Protein AF-A0A962Q3V2-F1 (afdb_monomer)

Mean predicted aligned error: 6.76 Å

Secondary structure (DSSP, 8-state):
-EEEEE---TTSSHHHHHHHHHHTHHHHHTTTEE---TT-BTTTBTHHHHHT--HHHHHHHHHHHHHHHHTT-SEEEEE-GGGGSTTS-HHHHHHHHHHTTT--EEEEEEE--HHHHHHHHHHHHHHTT--SS-HHHHHS--SHHHHHHHHHHHT-GGG-HHHHHHHHHHHSTT-EEEEEE--TTTSGGG-HHHHHHHHTT----TT--PPPP---PPP-HHHHHHHHHHTTSHHHHS-HHHHHHHHHHHHHHH----S--S-HHHHHHHHHHHHHHHHHHIIIIIS-SS-SSPPPTT-S-SS-HHHHHHHHHHHHHHHHHHHTSPEESSEEEGGGHHHHSEEEESEEEEETTEEEE-SSEEEEEEEEPGGGS-TTEEEEEEEEEEEE-TT---EEEEETTEEEEEE--STT---EEEEGGGSBTTTEEEEEEEES--B-HHHHHS-S----B-EEEEEEEEEEEETT-

Radius of gyration: 27.91 Å; Cα contacts (8 Å, |Δi|>4): 861; chains: 1; bounding box: 60×54×90 Å

Nearest PDB structures (foldseek):
  3bd9-assembly1_A  TM=5.681E-01  e=3.348E-04  Homo sapiens
  7sce-assembly1_A  TM=5.833E-01  e=9.415E-04  Escherichia coli K-12
  3u37-assembly2_H  TM=4.985E-01  e=5.990E-03  Butyrivibrio proteoclasticus B316
  7l2z-assembly1_A  TM=3.529E-01  e=2.855E-01  Escherichia coli K-12

Solvent-accessible surface area (backbone atoms only — not comparable to full-atom values): 25038 Å² total; per-residue (Å²): 97,37,36,37,36,36,26,20,31,77,94,46,55,45,46,58,42,21,30,28,51,56,73,28,38,69,61,34,38,79,67,31,32,36,58,66,68,73,35,48,40,81,53,46,18,29,42,60,32,62,77,56,66,44,74,65,51,35,52,51,50,30,47,50,54,48,52,39,50,77,71,65,28,50,32,36,50,47,38,28,38,63,60,49,36,70,88,49,33,66,70,56,47,35,51,48,40,57,36,57,52,88,55,50,40,38,36,37,35,35,44,56,53,63,54,56,45,47,45,55,53,45,35,52,22,49,73,65,75,64,55,93,65,53,73,63,35,55,65,62,46,84,47,75,68,35,43,52,52,25,51,51,60,67,62,36,71,76,69,39,57,36,62,49,52,51,50,49,46,72,45,37,72,86,48,46,65,50,77,41,54,58,42,56,92,70,27,49,91,50,30,68,53,59,34,49,32,49,77,70,77,46,79,87,56,93,80,58,58,79,60,72,85,73,83,78,67,78,60,31,43,37,51,38,51,33,49,63,55,46,50,72,40,76,95,38,57,85,44,57,66,60,49,49,46,45,44,50,39,53,36,68,75,76,50,82,62,53,72,34,78,40,45,59,71,55,38,53,50,36,50,62,69,45,44,68,46,38,34,52,30,17,47,74,60,65,76,32,91,48,65,77,59,82,82,66,96,71,67,30,38,93,66,59,68,66,59,44,50,52,52,23,59,60,48,48,57,55,40,58,57,51,64,68,40,30,69,43,92,44,70,32,48,25,50,50,32,77,79,42,32,29,67,77,40,26,62,41,71,79,37,76,60,16,34,29,31,35,46,43,51,31,34,41,32,30,20,47,56,65,86,74,64,41,94,53,43,40,30,33,38,44,43,61,24,36,48,62,32,88,88,38,70,51,30,34,36,29,47,61,84,48,76,67,48,75,36,34,43,34,85,94,51,66,88,47,70,47,46,56,85,56,45,42,84,69,46,29,50,41,40,40,39,40,39,85,57,44,45,19,50,26,78,77,72,69,49,89,48,75,59,26,26,24,43,31,46,30,34,42,34,52,46,83,35,50,72,85,114

pLDDT: mean 91.99, std 7.62, range [45.22, 98.75]

Sequence (469 aa):
MQIVLHIGTDKTGSTSIQNTVFLNRDWLAARSVYVPVTGLGEGNGHSRLFMNFTDEAQRELAREVRLASDRGYQQVLLSWEGLASFRFGRRRIRALRAALGGFPIHVVVYLREQAEIIQSGHLQQVKRNRNTVRIRALEQPRTPLERAKAYIALNNPNRNYYRLLRRWQRCAPGSTFAVRIFDRRLLVGGDVVTDFLGALNVRRDAGFIPARPNYNESLDVEGALLIESLQQRPEYRADMVTLVDLTQSVINLEGQSTKHFLSESAVVSIRRHFRRSNLRLARHFMGCDTSPFKEPDNCWRSESLAAIEARAAQLSRKVDALRQIPTLVAEAAGGDIAAMVDLRQGWCGARPWGVWSSGDESRIRFRIYRHSLLQEIGSLRLLVEGRYYGGNRQTQVQINGVDFGDQALTPGGCELEIPVAALHANEVVEIVLRHHQPISPSVLEGGRDIRALAFGLERVGYVLLRKYQ

Structure (mmCIF, N/CA/C/O backbone):
data_AF-A0A962Q3V2-F1
#
_entry.id   AF-A0A962Q3V2-F1
#
loop_
_atom_site.group_PDB
_atom_site.id
_atom_site.type_symbol
_atom_site.label_atom_id
_atom_site.label_alt_id
_atom_site.label_comp_id
_atom_site.label_asym_id
_atom_site.label_entity_id
_atom_site.label_seq_id
_atom_site.pdbx_PDB_ins_code
_atom_site.Cartn_x
_atom_site.Cartn_y
_atom_site.Cartn_z
_atom_site.occupancy
_atom_site.B_iso_or_equiv
_atom_site.auth_seq_id
_atom_site.auth_comp_id
_atom_site.auth_asym_id
_atom_site.auth_atom_id
_atom_site.pdbx_PDB_model_num
ATOM 1 N N . MET A 1 1 ? -28.993 -10.058 15.448 1.00 96.38 1 MET A N 1
ATOM 2 C CA . MET A 1 1 ? -27.880 -9.643 14.568 1.00 96.38 1 MET A CA 1
ATOM 3 C C . MET A 1 1 ? -27.122 -8.459 15.171 1.00 96.38 1 MET A C 1
ATOM 5 O O . MET A 1 1 ? -27.758 -7.564 15.721 1.00 96.38 1 MET A O 1
ATOM 9 N N . GLN A 1 2 ? -25.790 -8.447 15.078 1.00 97.94 2 GLN A N 1
ATOM 10 C CA . GLN A 1 2 ? -24.894 -7.374 15.538 1.00 97.94 2 GLN A CA 1
ATOM 11 C C . GLN A 1 2 ? -24.162 -6.718 14.355 1.00 97.94 2 GLN A C 1
ATOM 13 O O . GLN A 1 2 ? -23.818 -7.395 13.392 1.00 97.94 2 GLN A O 1
ATOM 18 N N . ILE A 1 3 ? -23.880 -5.414 14.426 1.00 98.62 3 ILE A N 1
ATOM 19 C CA . ILE A 1 3 ? -23.005 -4.736 13.458 1.00 98.62 3 ILE A CA 1
ATOM 20 C C . ILE A 1 3 ? -21.593 -4.641 14.030 1.00 98.62 3 ILE A C 1
ATOM 22 O O . ILE A 1 3 ? -21.381 -3.976 15.043 1.00 98.62 3 ILE A O 1
ATOM 26 N N . VAL A 1 4 ? -20.621 -5.247 13.359 1.00 98.75 4 VAL A N 1
ATOM 27 C CA . VAL A 1 4 ? -19.202 -5.128 13.681 1.00 98.75 4 VAL A CA 1
ATOM 28 C C . VAL A 1 4 ? -18.569 -4.042 12.815 1.00 98.75 4 VAL A C 1
ATOM 30 O O . VAL A 1 4 ? -18.600 -4.101 11.587 1.00 98.75 4 VAL A O 1
ATOM 33 N N . LEU A 1 5 ? -17.974 -3.039 13.459 1.00 98.56 5 LEU A N 1
ATOM 34 C CA . LEU A 1 5 ? -17.243 -1.958 12.804 1.00 98.56 5 LEU A CA 1
ATOM 35 C C . LEU A 1 5 ? -15.750 -2.098 13.087 1.00 98.56 5 LEU A C 1
ATOM 37 O O . LEU A 1 5 ? -15.291 -1.748 14.173 1.00 98.56 5 LEU A O 1
ATOM 41 N N . HIS A 1 6 ? -14.978 -2.546 12.101 1.00 98.31 6 HIS A N 1
ATOM 42 C CA . HIS A 1 6 ? -13.525 -2.439 12.141 1.00 98.31 6 HIS A CA 1
ATOM 43 C C . HIS A 1 6 ? -13.093 -1.041 11.678 1.00 98.31 6 HIS A C 1
ATOM 45 O O . HIS A 1 6 ? -13.154 -0.712 10.489 1.00 98.31 6 HIS A O 1
ATOM 51 N N . ILE A 1 7 ? -12.660 -0.204 12.625 1.00 97.12 7 ILE A N 1
ATOM 52 C CA . ILE A 1 7 ? -12.408 1.223 12.365 1.00 97.12 7 ILE A CA 1
ATOM 53 C C . ILE A 1 7 ? -10.930 1.583 12.149 1.00 97.12 7 ILE A C 1
ATOM 55 O O . ILE A 1 7 ? -10.616 2.766 12.022 1.00 97.12 7 ILE A O 1
ATOM 59 N N . GLY A 1 8 ? -10.022 0.602 12.097 1.00 88.38 8 GLY A N 1
ATOM 60 C CA . GLY A 1 8 ? -8.574 0.800 11.949 1.00 88.38 8 GLY A CA 1
ATOM 61 C C . GLY A 1 8 ? -7.802 0.604 13.258 1.00 88.38 8 GLY A C 1
ATOM 62 O O . GLY A 1 8 ? -8.176 -0.260 14.044 1.00 88.38 8 GLY A O 1
ATOM 63 N N . THR A 1 9 ? -6.749 1.376 13.557 1.00 93.00 9 THR A N 1
ATOM 64 C CA . THR A 1 9 ? -6.277 2.604 12.870 1.00 93.00 9 THR A CA 1
ATOM 65 C C . THR A 1 9 ? -5.428 2.342 11.613 1.00 93.00 9 THR A C 1
ATOM 67 O O . THR A 1 9 ? -5.330 1.220 11.128 1.00 93.00 9 THR A O 1
ATOM 70 N N . ASP A 1 10 ? -4.825 3.383 11.032 1.00 90.44 10 ASP A N 1
ATOM 71 C CA . ASP A 1 10 ? -3.768 3.199 10.038 1.00 90.44 10 ASP A CA 1
ATOM 72 C C . ASP A 1 10 ? -2.546 2.518 10.673 1.00 90.44 10 ASP A C 1
ATOM 74 O O . ASP A 1 10 ? -2.308 2.638 11.874 1.00 90.44 10 ASP A O 1
ATOM 78 N N . LYS A 1 11 ? -1.757 1.803 9.860 1.00 91.31 11 LYS A N 1
ATOM 79 C CA . LYS A 1 11 ? -0.492 1.156 10.279 1.00 91.31 11 LYS A CA 1
ATOM 80 C C . LYS A 1 11 ? -0.621 0.082 11.365 1.00 91.31 11 LYS A C 1
ATOM 82 O O . LYS A 1 11 ? 0.363 -0.232 12.038 1.00 91.31 11 LYS A O 1
ATOM 87 N N . THR A 1 12 ? -1.799 -0.528 11.461 1.00 93.31 12 THR A N 1
ATOM 88 C CA . THR A 1 12 ? -2.107 -1.647 12.364 1.00 93.31 12 THR A CA 1
ATOM 89 C C . THR A 1 12 ? -2.575 -2.899 11.616 1.00 93.31 12 THR A C 1
ATOM 91 O O . THR A 1 12 ? -3.374 -3.678 12.120 1.00 93.31 12 THR A O 1
ATOM 94 N N . GLY A 1 13 ? -2.101 -3.100 10.381 1.00 90.06 13 GLY A N 1
ATOM 95 C CA . GLY A 1 13 ? -2.452 -4.284 9.585 1.00 90.06 13 GLY A CA 1
ATOM 96 C C . GLY A 1 13 ? -3.843 -4.247 8.940 1.00 90.06 13 GLY A C 1
ATOM 97 O O . GLY A 1 13 ? -4.288 -5.255 8.398 1.00 90.06 13 GLY A O 1
ATOM 98 N N . SER A 1 14 ? -4.507 -3.086 8.931 1.00 91.94 14 SER A N 1
ATOM 99 C CA . SER A 1 14 ? -5.833 -2.881 8.330 1.00 91.94 14 SER A CA 1
ATOM 100 C C . SER A 1 14 ? -5.945 -3.366 6.880 1.00 91.94 14 SER A C 1
ATOM 102 O O . SER A 1 14 ? -6.943 -3.994 6.541 1.00 91.94 14 SER A O 1
ATOM 104 N N . THR A 1 15 ? -4.928 -3.152 6.037 1.00 90.75 15 THR A N 1
ATOM 105 C CA . THR A 1 15 ? -4.909 -3.663 4.652 1.00 90.75 15 THR A CA 1
ATOM 106 C C . THR A 1 15 ? -4.924 -5.194 4.606 1.00 90.75 15 THR A C 1
ATOM 108 O O . THR A 1 15 ? -5.623 -5.768 3.778 1.00 90.75 15 THR A O 1
ATOM 111 N N . SER A 1 16 ? -4.209 -5.873 5.511 1.00 91.00 16 SER A N 1
ATOM 112 C CA . SER A 1 16 ? -4.205 -7.342 5.589 1.00 91.00 16 SER A CA 1
ATOM 113 C C . SER A 1 16 ? -5.569 -7.883 6.020 1.00 91.00 16 SER A C 1
ATOM 115 O O . SER A 1 16 ? -6.075 -8.829 5.416 1.00 91.00 16 SER A O 1
ATOM 117 N N . ILE A 1 17 ? -6.204 -7.240 7.007 1.00 93.94 17 ILE A N 1
ATOM 118 C CA . ILE A 1 17 ? -7.581 -7.556 7.413 1.00 93.94 17 ILE A CA 1
ATOM 119 C C . ILE A 1 17 ? -8.541 -7.354 6.233 1.00 93.94 17 ILE A C 1
ATOM 121 O O . ILE A 1 17 ? -9.311 -8.249 5.905 1.00 93.94 17 ILE A O 1
ATOM 125 N N . GLN A 1 18 ? -8.492 -6.194 5.577 1.00 93.81 18 GLN A N 1
ATOM 126 C CA . GLN A 1 18 ? -9.420 -5.832 4.500 1.00 93.81 18 GLN A CA 1
ATOM 127 C C . GLN A 1 18 ? -9.271 -6.735 3.269 1.00 93.81 18 GLN A C 1
ATOM 129 O O . GLN A 1 18 ? -10.286 -7.164 2.728 1.00 93.81 18 GLN A O 1
ATOM 134 N N . ASN A 1 19 ? -8.042 -7.092 2.878 1.00 91.56 19 ASN A N 1
ATOM 135 C CA . ASN A 1 19 ? -7.795 -8.097 1.836 1.00 91.56 19 ASN A CA 1
ATOM 136 C C . ASN A 1 19 ? -8.373 -9.456 2.212 1.00 91.56 19 ASN A C 1
ATOM 138 O O . ASN A 1 19 ? -9.054 -10.077 1.404 1.00 91.56 19 ASN A O 1
ATOM 142 N N . THR A 1 20 ? -8.135 -9.903 3.448 1.00 92.94 20 THR A N 1
ATOM 143 C CA . THR A 1 20 ? -8.674 -11.183 3.919 1.00 92.94 20 THR A CA 1
ATOM 144 C C . THR A 1 20 ? -10.195 -11.193 3.837 1.00 92.94 20 THR A C 1
ATOM 146 O O . THR A 1 20 ? -10.768 -12.141 3.311 1.00 92.94 20 THR A O 1
ATOM 149 N N . VAL A 1 21 ? -10.848 -10.133 4.320 1.00 95.25 21 VAL A N 1
ATOM 150 C CA . VAL A 1 21 ? -12.310 -9.995 4.291 1.00 95.25 21 VAL A CA 1
ATOM 151 C C . VAL A 1 21 ? -12.842 -10.003 2.857 1.00 95.25 21 VAL A C 1
ATOM 153 O O . VAL A 1 21 ? -13.848 -10.653 2.596 1.00 95.25 21 VAL A O 1
ATOM 156 N N . PHE A 1 22 ? -12.163 -9.325 1.927 1.00 94.50 22 PHE A N 1
ATOM 157 C CA . PHE A 1 22 ? -12.545 -9.310 0.515 1.00 94.50 22 PHE A CA 1
ATOM 158 C C . PHE A 1 22 ? -12.470 -10.708 -0.116 1.00 94.50 22 PHE A C 1
ATOM 160 O O . PHE A 1 22 ? -13.443 -11.155 -0.721 1.00 94.50 22 PHE A O 1
ATOM 167 N N . LEU A 1 23 ? -11.348 -11.410 0.079 1.00 93.62 23 LEU A N 1
ATOM 168 C CA . LEU A 1 23 ? -11.113 -12.751 -0.470 1.00 93.62 23 LEU A CA 1
ATOM 169 C C . LEU A 1 23 ? -12.032 -13.817 0.140 1.00 93.62 23 LEU A C 1
ATOM 171 O O . LEU A 1 23 ? -12.369 -14.788 -0.523 1.00 93.62 23 LEU A O 1
ATOM 175 N N . ASN A 1 24 ? -12.444 -13.641 1.397 1.00 96.06 24 ASN A N 1
ATOM 176 C CA . ASN A 1 24 ? -13.191 -14.640 2.162 1.00 96.06 24 ASN A CA 1
ATOM 177 C C . ASN A 1 24 ? -14.650 -14.238 2.408 1.00 96.06 24 ASN A C 1
ATOM 179 O O . ASN A 1 24 ? -15.236 -14.680 3.393 1.00 96.06 24 ASN A O 1
ATOM 183 N N . ARG A 1 25 ? -15.259 -13.393 1.567 1.00 96.75 25 ARG A N 1
ATOM 184 C CA . ARG A 1 25 ? -16.637 -12.923 1.798 1.00 96.75 25 ARG A CA 1
ATOM 185 C C . ARG A 1 25 ? -17.636 -14.076 1.905 1.00 96.75 25 ARG A C 1
ATOM 187 O O . ARG A 1 25 ? -18.403 -14.121 2.863 1.00 96.75 25 ARG A O 1
ATOM 194 N N . ASP A 1 26 ? -17.598 -15.016 0.968 1.00 96.81 26 ASP A N 1
ATOM 195 C CA . ASP A 1 26 ? -18.540 -16.142 0.950 1.00 96.81 26 ASP A CA 1
ATOM 196 C C . ASP A 1 26 ? -18.239 -17.126 2.094 1.00 96.81 26 ASP A C 1
ATOM 198 O O . ASP A 1 26 ? -19.143 -17.622 2.767 1.00 96.81 26 ASP A O 1
ATOM 202 N N . TRP A 1 27 ? -16.953 -17.310 2.406 1.00 97.69 27 TRP A N 1
ATOM 203 C CA . TRP A 1 27 ? -16.498 -18.086 3.559 1.00 97.69 27 TRP A CA 1
ATOM 204 C C . TRP A 1 27 ? -16.964 -17.492 4.902 1.00 97.69 27 TRP A C 1
ATOM 206 O O . TRP A 1 27 ? -17.364 -18.234 5.804 1.00 97.69 27 TRP A O 1
ATOM 216 N N . LEU A 1 28 ? -16.956 -16.160 5.037 1.00 98.31 28 LEU A N 1
ATOM 217 C CA . LEU A 1 28 ? -17.497 -15.427 6.187 1.00 98.31 28 LEU A CA 1
ATOM 218 C C . LEU A 1 28 ? -19.027 -15.531 6.241 1.00 98.31 28 LEU A C 1
ATOM 220 O O . LEU A 1 28 ? -19.589 -15.759 7.315 1.00 98.31 28 LEU A O 1
ATOM 224 N N . ALA A 1 29 ? -19.700 -15.437 5.093 1.00 97.94 29 ALA A N 1
ATOM 225 C CA . ALA A 1 29 ? -21.150 -15.562 5.005 1.00 97.94 29 ALA A CA 1
ATOM 226 C C . ALA A 1 29 ? -21.628 -16.945 5.482 1.00 97.94 29 ALA A C 1
ATOM 228 O O . ALA A 1 29 ? -22.562 -17.021 6.279 1.00 97.94 29 ALA A O 1
ATOM 229 N N . ALA A 1 30 ? -20.932 -18.025 5.107 1.00 97.38 30 ALA A N 1
ATOM 230 C CA . ALA A 1 30 ? -21.201 -19.380 5.606 1.00 97.38 30 ALA A CA 1
ATOM 231 C C . ALA A 1 30 ? -21.065 -19.512 7.140 1.00 97.38 30 ALA A C 1
ATOM 233 O O . ALA A 1 30 ? -21.582 -20.450 7.740 1.00 97.38 30 ALA A O 1
ATOM 234 N N . ARG A 1 31 ? -20.403 -18.549 7.794 1.00 97.75 31 ARG A N 1
ATOM 235 C CA . ARG A 1 31 ? -20.235 -18.445 9.256 1.00 97.75 31 ARG A CA 1
ATOM 236 C C . ARG A 1 31 ? -21.120 -17.372 9.872 1.00 97.75 31 ARG A C 1
ATOM 238 O O . ARG A 1 31 ? -20.833 -16.865 10.953 1.00 97.75 31 ARG A O 1
ATOM 245 N N . SER A 1 32 ? -22.204 -17.017 9.186 1.00 98.00 32 SER A N 1
ATOM 246 C CA . SER A 1 32 ? -23.163 -16.005 9.622 1.00 98.00 32 SER A CA 1
ATOM 247 C C . SER A 1 32 ? -22.575 -14.593 9.787 1.00 98.00 32 SER A C 1
ATOM 249 O O . SER A 1 32 ? -23.144 -13.778 10.518 1.00 98.00 32 SER A O 1
ATOM 251 N N . VAL A 1 33 ? -21.478 -14.277 9.086 1.00 98.62 33 VAL A N 1
ATOM 252 C CA . VAL A 1 33 ? -20.892 -12.929 9.008 1.00 98.62 33 VAL A CA 1
ATOM 253 C C . VAL A 1 33 ? -21.096 -12.370 7.602 1.00 98.62 33 VAL A C 1
ATOM 255 O O . VAL A 1 33 ? -20.374 -12.706 6.667 1.00 98.62 33 VAL A O 1
ATOM 258 N N . TYR A 1 34 ? -22.081 -11.492 7.444 1.00 98.56 34 TYR A N 1
ATOM 259 C CA . TYR A 1 34 ? -22.345 -10.811 6.182 1.00 98.56 34 TYR A CA 1
ATOM 260 C C . TYR A 1 34 ? -21.402 -9.617 5.994 1.00 98.56 34 TYR A C 1
ATOM 262 O O . TYR A 1 34 ? -21.251 -8.786 6.890 1.00 98.56 34 TYR A O 1
ATOM 270 N N . VAL A 1 35 ? -20.785 -9.496 4.820 1.00 98.56 35 VAL A N 1
ATOM 271 C CA . VAL A 1 35 ? -19.960 -8.337 4.449 1.00 98.56 35 VAL A CA 1
ATOM 272 C C . VAL A 1 35 ? -20.680 -7.591 3.328 1.00 98.56 35 VAL A C 1
ATOM 274 O O . VAL A 1 35 ? -20.795 -8.155 2.237 1.00 98.56 35 VAL A O 1
ATOM 277 N N . PRO A 1 36 ? -21.162 -6.358 3.564 1.00 97.88 36 PRO A N 1
ATOM 278 C CA . PRO A 1 36 ? -21.848 -5.593 2.536 1.00 97.88 36 PRO A CA 1
ATOM 279 C C . PRO A 1 36 ? -20.985 -5.382 1.292 1.00 97.88 36 PRO A C 1
ATOM 281 O O . PRO A 1 36 ? -19.777 -5.164 1.387 1.00 97.88 36 PRO A O 1
ATOM 284 N N . VAL A 1 37 ? -21.600 -5.447 0.114 1.00 96.38 37 VAL A N 1
ATOM 285 C CA . VAL A 1 37 ? -20.888 -5.248 -1.160 1.00 96.38 37 VAL A CA 1
ATOM 286 C C . VAL A 1 37 ? -20.767 -3.769 -1.518 1.00 96.38 37 VAL A C 1
ATOM 288 O O . VAL A 1 37 ? -19.820 -3.380 -2.207 1.00 96.38 37 VAL A O 1
ATOM 291 N N . THR A 1 38 ? -21.673 -2.927 -1.009 1.00 94.38 38 THR A N 1
ATOM 292 C CA . THR A 1 38 ? -21.686 -1.481 -1.249 1.00 94.38 38 THR A CA 1
ATOM 293 C C . THR A 1 38 ? -20.343 -0.867 -0.875 1.00 94.38 38 THR A C 1
ATOM 295 O O . THR A 1 38 ? -19.953 -0.788 0.294 1.00 94.38 38 THR A O 1
ATOM 298 N N . GLY A 1 39 ? -19.629 -0.387 -1.892 1.00 94.06 39 GLY A N 1
ATOM 299 C CA . GLY A 1 39 ? -18.347 0.289 -1.740 1.00 94.06 39 GLY A CA 1
ATOM 300 C C . GLY A 1 39 ? -17.218 -0.571 -1.162 1.00 94.06 39 GLY A C 1
ATOM 301 O O . GLY A 1 39 ? -16.218 0.004 -0.718 1.00 94.06 39 GLY A O 1
ATOM 302 N N . LEU A 1 40 ? -17.368 -1.899 -1.177 1.00 95.88 40 LEU A N 1
ATOM 303 C CA . LEU A 1 40 ? -16.323 -2.858 -0.840 1.00 95.88 40 LEU A CA 1
ATOM 304 C C . LEU A 1 40 ? -15.275 -2.915 -1.964 1.00 95.88 40 LEU A C 1
ATOM 306 O O . LEU A 1 40 ? -15.608 -2.939 -3.150 1.00 95.88 40 LEU A O 1
ATOM 310 N N . GLY A 1 41 ? -13.998 -2.944 -1.599 1.00 90.44 41 GLY A N 1
ATOM 311 C CA . GLY A 1 41 ? -12.894 -3.107 -2.536 1.00 90.44 41 GLY A CA 1
ATOM 312 C C . GLY A 1 41 ? -11.741 -3.921 -1.960 1.00 90.44 41 GLY A C 1
ATOM 313 O O . GLY A 1 41 ? -11.583 -4.073 -0.743 1.00 90.44 41 GLY A O 1
ATOM 314 N N . GLU A 1 42 ? -10.928 -4.445 -2.872 1.00 84.38 42 GLU A N 1
ATOM 315 C CA . GLU A 1 42 ? -9.692 -5.147 -2.549 1.00 84.38 42 GLU A CA 1
ATOM 316 C C . GLU A 1 42 ? -8.694 -4.173 -1.894 1.00 84.38 42 GLU A C 1
ATOM 318 O O . GLU A 1 42 ? -8.455 -3.064 -2.379 1.00 84.38 42 GLU A O 1
ATOM 323 N N . GLY A 1 43 ? -8.149 -4.544 -0.736 1.00 77.50 43 GLY A N 1
ATOM 324 C CA . GLY A 1 43 ? -7.093 -3.797 -0.035 1.00 77.50 43 GLY A CA 1
ATOM 325 C C . GLY A 1 43 ? -7.511 -2.519 0.673 1.00 77.50 43 GLY A C 1
ATOM 326 O O . GLY A 1 43 ? -6.681 -1.905 1.347 1.00 77.50 43 GLY A O 1
ATOM 327 N N . ASN A 1 44 ? -8.771 -2.110 0.555 1.00 88.06 44 ASN A N 1
ATOM 328 C CA . ASN A 1 44 ? -9.270 -0.863 1.134 1.00 88.06 44 ASN A CA 1
ATOM 329 C C . ASN A 1 44 ? -10.617 -1.006 1.864 1.00 88.06 44 ASN A C 1
ATOM 331 O O . ASN A 1 44 ? -11.117 -0.026 2.429 1.00 88.06 44 ASN A O 1
ATOM 335 N N . GLY A 1 45 ? -11.183 -2.218 1.914 1.00 93.25 45 GLY A N 1
ATOM 336 C CA . GLY A 1 45 ? -12.427 -2.500 2.622 1.00 93.25 45 GLY A CA 1
ATOM 337 C C . GLY A 1 45 ? -13.570 -1.656 2.067 1.00 93.25 45 GLY A C 1
ATOM 338 O O . GLY A 1 45 ? -13.735 -1.539 0.862 1.00 93.25 45 GLY A O 1
ATOM 339 N N . HIS A 1 46 ? -14.343 -1.022 2.942 1.00 97.31 46 HIS A N 1
ATOM 340 C CA . HIS A 1 46 ? -15.493 -0.196 2.569 1.00 97.31 46 HIS A CA 1
ATOM 341 C C . HIS A 1 46 ? -15.106 1.274 2.331 1.00 97.31 46 HIS A C 1
ATOM 343 O O . HIS A 1 46 ? -15.893 2.191 2.589 1.00 97.31 46 HIS A O 1
ATOM 349 N N . SER A 1 47 ? -13.870 1.549 1.894 1.00 96.25 47 SER A N 1
ATOM 350 C CA . SER A 1 47 ? -13.404 2.929 1.727 1.00 96.25 47 SER A CA 1
ATOM 351 C C . SER A 1 47 ? -14.248 3.712 0.730 1.00 96.25 47 SER A C 1
ATOM 353 O O . SER A 1 47 ? -14.481 4.896 0.954 1.00 96.25 47 SER A O 1
ATOM 355 N N . ARG A 1 48 ? -14.713 3.081 -0.359 1.00 95.88 48 ARG A N 1
ATOM 356 C CA . ARG A 1 48 ? -15.506 3.763 -1.397 1.00 95.88 48 ARG A CA 1
ATOM 357 C C . ARG A 1 48 ? -16.857 4.216 -0.841 1.00 95.88 48 ARG A C 1
ATOM 359 O O . ARG A 1 48 ? -17.228 5.369 -1.043 1.00 95.88 48 ARG A O 1
ATOM 366 N N . LEU A 1 49 ? -17.508 3.359 -0.047 1.00 96.44 49 LEU A N 1
ATOM 367 C CA . LEU A 1 49 ? -18.741 3.683 0.679 1.00 96.44 49 LEU A CA 1
ATOM 368 C C . LEU A 1 49 ? -18.519 4.864 1.622 1.00 96.44 49 LEU A C 1
ATOM 370 O O . LEU A 1 49 ? -19.238 5.862 1.591 1.00 96.44 49 LEU A O 1
ATOM 374 N N . PHE A 1 50 ? -17.506 4.767 2.480 1.00 96.50 50 PHE A N 1
ATOM 375 C CA . PHE A 1 50 ? -17.360 5.753 3.534 1.00 96.50 50 PHE A CA 1
ATOM 376 C C . PHE A 1 50 ? -16.734 7.050 3.070 1.00 96.50 50 PHE A C 1
ATOM 378 O O . PHE A 1 50 ? -17.067 8.061 3.670 1.00 96.50 50 PHE A O 1
ATOM 385 N N . MET A 1 51 ? -15.868 7.079 2.051 1.00 93.81 51 MET A N 1
ATOM 386 C CA . MET A 1 51 ? -15.317 8.329 1.515 1.00 93.81 51 MET A CA 1
ATOM 387 C C . MET A 1 51 ? -16.417 9.210 0.923 1.00 93.81 51 MET A C 1
ATOM 389 O O . MET A 1 51 ? -16.397 10.413 1.191 1.00 93.81 51 MET A O 1
ATOM 393 N N . ASN A 1 52 ? -17.400 8.607 0.249 1.00 90.88 52 ASN A N 1
ATOM 394 C CA . ASN A 1 52 ? -18.550 9.284 -0.342 1.00 90.88 52 ASN A CA 1
ATOM 395 C C . ASN A 1 52 ? -19.878 8.829 0.297 1.00 90.88 52 ASN A C 1
ATOM 397 O O . ASN A 1 52 ? -20.743 8.257 -0.356 1.00 90.88 52 ASN A O 1
ATOM 401 N N . PHE A 1 53 ? -20.029 9.063 1.604 1.00 94.69 53 PHE A N 1
ATOM 402 C CA . PHE A 1 53 ? -21.184 8.595 2.384 1.00 94.69 53 PHE A CA 1
ATOM 403 C C . PHE A 1 53 ? -22.416 9.507 2.212 1.00 94.69 53 PHE A C 1
ATOM 405 O O . PHE A 1 53 ? -22.825 10.200 3.147 1.00 94.69 53 PHE A O 1
ATOM 412 N N . THR A 1 54 ? -22.948 9.556 0.989 1.00 95.12 54 THR A N 1
ATOM 413 C CA . THR A 1 54 ? -24.146 10.316 0.589 1.00 95.12 54 THR A CA 1
ATOM 414 C C . THR A 1 54 ? -25.431 9.686 1.135 1.00 95.12 54 THR A C 1
ATOM 416 O O . THR A 1 54 ? -25.405 8.602 1.720 1.00 95.12 54 THR A O 1
ATOM 419 N N . ASP A 1 55 ? -26.576 10.346 0.955 1.00 95.62 55 ASP A N 1
ATOM 420 C CA . ASP A 1 55 ? -27.874 9.786 1.363 1.00 95.62 55 ASP A CA 1
ATOM 421 C C . ASP A 1 55 ? -28.252 8.541 0.550 1.00 95.62 55 ASP A C 1
ATOM 423 O O . ASP A 1 55 ? -28.891 7.628 1.068 1.00 95.62 55 ASP A O 1
ATOM 427 N N . GLU A 1 56 ? -27.823 8.466 -0.709 1.00 96.31 56 GLU A N 1
ATOM 428 C CA . GLU A 1 56 ? -27.974 7.268 -1.534 1.00 96.31 56 GLU A CA 1
ATOM 429 C C . GLU A 1 56 ? -27.155 6.101 -0.978 1.00 96.31 56 GLU A C 1
ATOM 431 O O . GLU A 1 56 ? -27.718 5.043 -0.701 1.00 96.31 56 GLU A O 1
ATOM 436 N N . ALA A 1 57 ? -25.868 6.328 -0.701 1.00 96.00 57 ALA A N 1
ATOM 437 C CA . ALA A 1 57 ? -24.991 5.317 -0.117 1.00 96.00 57 ALA A CA 1
ATOM 438 C C . ALA A 1 57 ? -25.490 4.845 1.265 1.00 96.00 57 ALA A C 1
ATOM 440 O O . ALA A 1 57 ? -25.399 3.666 1.606 1.00 96.00 57 ALA A O 1
ATOM 441 N N . GLN A 1 58 ? -26.073 5.752 2.059 1.00 96.81 58 GLN A N 1
ATOM 442 C CA . GLN A 1 58 ? -26.738 5.416 3.322 1.00 96.81 58 GLN A CA 1
ATOM 443 C C . GLN A 1 58 ? -27.957 4.507 3.112 1.00 96.81 58 GLN A C 1
ATOM 445 O O . GLN A 1 58 ? -28.110 3.522 3.836 1.00 96.81 58 GLN A O 1
ATOM 450 N N . ARG A 1 59 ? -28.824 4.816 2.137 1.00 97.00 59 ARG A N 1
ATOM 451 C CA . ARG A 1 59 ? -29.999 3.988 1.814 1.00 97.00 59 ARG A CA 1
ATOM 452 C C . ARG A 1 59 ? -29.594 2.611 1.303 1.00 97.00 59 ARG A C 1
ATOM 454 O O . ARG A 1 59 ? -30.229 1.627 1.674 1.00 97.00 59 ARG A O 1
ATOM 461 N N . GLU A 1 60 ? -28.558 2.533 0.475 1.00 97.44 60 GLU A N 1
ATOM 462 C CA . GLU A 1 60 ? -28.030 1.273 -0.045 1.00 97.44 60 GLU A CA 1
ATOM 463 C C . GLU A 1 60 ? -27.473 0.390 1.071 1.00 97.44 60 GLU A C 1
ATOM 465 O O . GLU A 1 60 ? -27.941 -0.736 1.241 1.00 97.44 60 GLU A O 1
ATOM 470 N N . LEU A 1 61 ? -26.610 0.947 1.926 1.00 98.06 61 LEU A N 1
ATOM 471 C CA . LEU A 1 61 ? -26.113 0.245 3.106 1.00 98.06 61 LEU A CA 1
ATOM 472 C C . LEU A 1 61 ? -27.263 -0.239 4.002 1.00 98.06 61 LEU A C 1
ATOM 474 O O . LEU A 1 61 ? -27.267 -1.385 4.445 1.00 98.06 61 LEU A O 1
ATOM 478 N N . ALA A 1 62 ? -28.257 0.614 4.262 1.00 98.00 62 ALA A N 1
ATOM 479 C CA . ALA A 1 62 ? -29.398 0.251 5.097 1.00 98.00 62 ALA A CA 1
ATOM 480 C C . ALA A 1 62 ? -30.231 -0.893 4.486 1.00 98.00 62 ALA A C 1
ATOM 482 O O . ALA A 1 62 ? -30.760 -1.721 5.228 1.00 98.00 62 ALA A O 1
ATOM 483 N N . ARG A 1 63 ? -30.349 -0.958 3.150 1.00 98.00 63 ARG A N 1
ATOM 484 C CA . ARG A 1 63 ? -30.993 -2.082 2.448 1.00 98.00 63 ARG A CA 1
ATOM 485 C C . ARG A 1 63 ? -30.206 -3.375 2.636 1.00 98.00 63 ARG A C 1
ATOM 487 O O . ARG A 1 63 ? -30.807 -4.372 3.019 1.00 98.00 63 ARG A O 1
ATOM 494 N N . GLU A 1 64 ? -28.892 -3.352 2.429 1.00 97.94 64 GLU A N 1
ATOM 495 C CA . GLU A 1 64 ? -28.043 -4.536 2.618 1.00 97.94 64 GLU A CA 1
ATOM 496 C C . GLU A 1 64 ? -28.059 -5.051 4.060 1.00 97.94 64 GLU A C 1
ATOM 498 O O . GLU A 1 64 ? -28.167 -6.253 4.288 1.00 97.94 64 GLU A O 1
ATOM 503 N N . VAL A 1 65 ? -28.012 -4.150 5.045 1.00 98.19 65 VAL A N 1
ATOM 504 C CA . VAL A 1 65 ? -28.093 -4.524 6.464 1.00 98.19 65 VAL A CA 1
ATOM 505 C C . VAL A 1 65 ? -29.439 -5.179 6.786 1.00 98.19 65 VAL A C 1
ATOM 507 O O . VAL A 1 65 ? -29.466 -6.188 7.486 1.00 98.19 65 VAL A O 1
ATOM 510 N N . ARG A 1 66 ? -30.557 -4.649 6.270 1.00 97.62 66 ARG A N 1
ATOM 511 C CA . ARG A 1 66 ? -31.876 -5.283 6.450 1.00 97.62 66 ARG A CA 1
ATOM 512 C C . ARG A 1 66 ? -31.936 -6.657 5.792 1.00 97.62 66 ARG A C 1
ATOM 514 O O . ARG A 1 66 ? -32.306 -7.609 6.462 1.00 97.62 66 ARG A O 1
ATOM 521 N N . LEU A 1 67 ? -31.464 -6.777 4.552 1.00 97.44 67 LEU A N 1
ATOM 522 C CA . LEU A 1 67 ? -31.400 -8.058 3.847 1.00 97.44 67 LEU A CA 1
ATOM 523 C C . LEU A 1 67 ? -30.588 -9.100 4.627 1.00 97.44 67 LEU A C 1
ATOM 525 O O . LEU A 1 67 ? -30.991 -10.257 4.716 1.00 97.44 67 LEU A O 1
ATOM 529 N N . ALA A 1 68 ? -29.455 -8.700 5.209 1.00 97.88 68 ALA A N 1
ATOM 530 C CA . ALA A 1 68 ? -28.659 -9.583 6.052 1.00 97.88 68 ALA A CA 1
ATOM 531 C C . ALA A 1 68 ? -29.437 -10.035 7.303 1.00 97.88 68 ALA A C 1
ATOM 533 O O . ALA A 1 68 ? -29.391 -11.208 7.672 1.00 97.88 68 ALA A O 1
ATOM 534 N N . SER A 1 69 ? -30.197 -9.129 7.922 1.00 97.75 69 SER A N 1
ATOM 535 C CA . SER A 1 69 ? -31.072 -9.468 9.048 1.00 97.75 69 SER A CA 1
ATOM 536 C C . SER A 1 69 ? -32.153 -10.470 8.647 1.00 97.75 69 SER A C 1
ATOM 538 O O . SER A 1 69 ? -32.333 -11.472 9.333 1.00 97.75 69 SER A O 1
ATOM 540 N N . ASP A 1 70 ? -32.841 -10.221 7.533 1.00 97.69 70 ASP A N 1
ATOM 541 C CA . ASP A 1 70 ? -33.952 -11.048 7.048 1.00 97.69 70 ASP A CA 1
ATOM 542 C C . ASP A 1 70 ? -33.478 -12.453 6.644 1.00 97.69 70 ASP A C 1
ATOM 544 O O . ASP A 1 70 ? -34.195 -13.436 6.808 1.00 97.69 70 ASP A O 1
ATOM 548 N N . ARG A 1 71 ? -32.228 -12.566 6.176 1.00 97.62 71 ARG A N 1
ATOM 549 C CA . ARG A 1 71 ? -31.556 -13.842 5.874 1.00 97.62 71 ARG A CA 1
ATOM 550 C C . ARG A 1 71 ? -30.985 -14.554 7.106 1.00 97.62 71 ARG A C 1
ATOM 552 O O . ARG A 1 71 ? -30.371 -15.606 6.961 1.00 97.62 71 ARG A O 1
ATOM 559 N N . GLY A 1 72 ? -31.154 -13.995 8.305 1.00 97.69 72 GLY A N 1
ATOM 560 C CA . GLY A 1 72 ? -30.741 -14.630 9.556 1.00 97.69 72 GLY A CA 1
ATOM 561 C C . GLY A 1 72 ? -29.239 -14.579 9.851 1.00 97.69 72 GLY A C 1
ATOM 562 O O . GLY A 1 72 ? -28.766 -15.336 10.701 1.00 97.69 72 GLY A O 1
ATOM 563 N N . TYR A 1 73 ? -28.471 -13.695 9.199 1.00 98.38 73 TYR A N 1
ATOM 564 C CA . TYR A 1 73 ? -27.058 -13.513 9.546 1.00 98.38 73 TYR A CA 1
ATOM 565 C C . TYR A 1 73 ? -26.913 -13.011 10.991 1.00 98.38 73 TYR A C 1
ATOM 567 O O . TYR A 1 73 ? -27.688 -12.192 11.491 1.00 98.38 73 TYR A O 1
ATOM 575 N N . GLN A 1 74 ? -25.879 -13.486 11.681 1.00 98.25 74 GLN A N 1
ATOM 576 C CA . GLN A 1 74 ? -25.617 -13.123 13.073 1.00 98.25 74 GLN A CA 1
ATOM 577 C C . GLN A 1 74 ? -24.850 -11.806 13.177 1.00 98.25 74 GLN A C 1
ATOM 579 O O . GLN A 1 74 ? -25.080 -11.030 14.110 1.00 98.25 74 GLN A O 1
ATOM 584 N N . GLN A 1 75 ? -23.975 -11.528 12.209 1.00 98.50 75 GLN A N 1
ATOM 585 C CA . GLN A 1 75 ? -23.143 -10.332 12.177 1.00 98.50 75 GLN A CA 1
ATOM 586 C C . GLN A 1 75 ? -23.150 -9.673 10.795 1.00 98.50 75 GLN A C 1
ATOM 588 O O . GLN A 1 75 ? -23.178 -10.357 9.775 1.00 98.50 75 GLN A O 1
ATOM 593 N N . VAL A 1 76 ? -23.039 -8.345 10.772 1.00 98.62 76 VAL A N 1
ATOM 594 C CA . VAL A 1 76 ? -22.650 -7.573 9.584 1.00 98.62 76 VAL A CA 1
ATOM 595 C C . VAL A 1 76 ? -21.304 -6.916 9.849 1.00 98.62 76 VAL A C 1
ATOM 597 O O . VAL A 1 76 ? -21.171 -6.194 10.834 1.00 98.62 76 VAL A O 1
ATOM 600 N N . LEU A 1 77 ? -20.323 -7.118 8.972 1.00 98.75 77 LEU A N 1
ATOM 601 C CA . LEU A 1 77 ? -18.984 -6.551 9.102 1.00 98.75 77 LEU A CA 1
ATOM 602 C C . LEU A 1 77 ? -18.758 -5.391 8.128 1.00 98.75 77 LEU A C 1
ATOM 604 O O . LEU A 1 77 ? -18.700 -5.580 6.916 1.00 98.75 77 LEU A O 1
ATOM 608 N N . LEU A 1 78 ? -18.498 -4.204 8.675 1.00 98.50 78 LEU A N 1
ATOM 609 C CA . LEU A 1 78 ? -17.987 -3.049 7.938 1.00 98.50 78 LEU A CA 1
ATOM 610 C C . LEU A 1 78 ? -16.556 -2.753 8.386 1.00 98.50 78 LEU A C 1
ATOM 612 O O . LEU A 1 78 ? -16.251 -2.719 9.576 1.00 98.50 78 LEU A O 1
ATOM 616 N N . SER A 1 79 ? -15.665 -2.511 7.429 1.00 97.56 79 SER A N 1
ATOM 617 C CA . SER A 1 79 ? -14.231 -2.363 7.695 1.00 97.56 79 SER A CA 1
ATOM 618 C C . SER A 1 79 ? -13.638 -1.230 6.878 1.00 97.56 79 SER A C 1
ATOM 620 O O . SER A 1 79 ? -13.634 -1.305 5.650 1.00 97.56 79 SER A O 1
ATOM 622 N N . TRP A 1 80 ? -13.133 -0.193 7.549 1.00 96.81 80 TRP A N 1
ATOM 623 C CA . TRP A 1 80 ? -12.315 0.852 6.934 1.00 96.81 80 TRP A CA 1
ATOM 624 C C . TRP A 1 80 ? -11.544 1.648 7.994 1.00 96.81 80 TRP A C 1
ATOM 626 O O . TRP A 1 80 ? -12.136 2.242 8.894 1.00 96.81 80 TRP A O 1
ATOM 636 N N . GLU A 1 81 ? -10.219 1.744 7.853 1.00 93.75 81 GLU A N 1
ATOM 637 C CA . GLU A 1 81 ? -9.364 2.477 8.805 1.00 93.75 81 GLU A CA 1
ATOM 638 C C . GLU A 1 81 ? -9.651 3.987 8.861 1.00 93.75 81 GLU A C 1
ATOM 640 O O . GLU A 1 81 ? -9.384 4.654 9.862 1.00 93.75 81 GLU A O 1
ATOM 645 N N . GLY A 1 82 ? -10.248 4.547 7.802 1.00 93.81 82 GLY A N 1
ATOM 646 C CA . GLY A 1 82 ? -10.636 5.956 7.763 1.00 93.81 82 GLY A CA 1
ATOM 647 C C . GLY A 1 82 ? -11.745 6.321 8.755 1.00 93.81 82 GLY A C 1
ATOM 648 O O . GLY A 1 82 ? -11.885 7.499 9.091 1.00 93.81 82 GLY A O 1
ATOM 649 N N . LEU A 1 83 ? -12.472 5.338 9.298 1.00 96.06 83 LEU A N 1
ATOM 650 C CA . LEU A 1 83 ? -13.464 5.527 10.363 1.00 96.06 83 LEU A CA 1
ATOM 651 C C . LEU A 1 83 ? -12.828 6.017 11.681 1.00 96.06 83 LEU A C 1
ATOM 653 O O . LEU A 1 83 ? -13.478 6.714 12.471 1.00 96.06 83 LEU A O 1
ATOM 657 N N . ALA A 1 84 ? -11.540 5.733 11.907 1.00 94.81 84 ALA A N 1
ATOM 658 C CA . ALA A 1 84 ? -10.781 6.301 13.018 1.00 94.81 84 ALA A CA 1
ATOM 659 C C . ALA A 1 84 ? -10.360 7.768 12.796 1.00 94.81 84 ALA A C 1
ATOM 661 O O . ALA A 1 84 ? -10.023 8.474 13.748 1.00 94.81 84 ALA A O 1
ATOM 662 N N . SER A 1 85 ? -10.403 8.281 11.565 1.00 91.12 85 SER A N 1
ATOM 663 C CA . SER A 1 85 ? -9.937 9.638 11.259 1.00 91.12 85 SER A CA 1
ATOM 664 C C . SER A 1 85 ? -10.783 10.715 11.944 1.00 91.12 85 SER A C 1
ATOM 666 O O . SER A 1 85 ? -12.000 10.585 12.073 1.00 91.12 85 SER A O 1
ATOM 668 N N . PHE A 1 86 ? -10.182 11.847 12.325 1.00 87.69 86 PHE A N 1
ATOM 669 C CA . PHE A 1 86 ? -10.940 13.043 12.712 1.00 87.69 86 PHE A CA 1
ATOM 670 C C . PHE A 1 86 ? -11.837 13.586 11.592 1.00 87.69 86 PHE A C 1
ATOM 672 O O . PHE A 1 86 ? -12.894 14.144 11.882 1.00 87.69 86 PHE A O 1
ATOM 679 N N . ARG A 1 87 ? -11.480 13.346 10.320 1.00 88.50 87 ARG A N 1
ATOM 680 C CA . ARG A 1 87 ? -12.314 13.712 9.161 1.00 88.50 87 ARG A CA 1
ATOM 681 C C . ARG A 1 87 ? -13.615 12.905 9.087 1.00 88.50 87 ARG A C 1
ATOM 683 O O . ARG A 1 87 ? -14.602 13.380 8.524 1.00 88.50 87 ARG A O 1
ATOM 690 N N . PHE A 1 88 ? -13.659 11.714 9.689 1.00 93.38 88 PHE A N 1
ATOM 691 C CA . PHE A 1 88 ? -14.904 10.982 9.920 1.00 93.38 88 PHE A CA 1
ATOM 692 C C . PHE A 1 88 ? -15.537 11.457 11.239 1.00 93.38 88 PHE A C 1
ATOM 694 O O . PHE A 1 88 ? -15.516 10.795 12.278 1.00 93.38 88 PHE A O 1
ATOM 701 N N . GLY A 1 89 ? -16.009 12.707 11.209 1.00 94.19 89 GLY A N 1
ATOM 702 C CA . GLY A 1 89 ? -16.479 13.436 12.384 1.00 94.19 89 GLY A CA 1
ATOM 703 C C . GLY A 1 89 ? -17.853 12.993 12.902 1.00 94.19 89 GLY A C 1
ATOM 704 O O . GLY A 1 89 ? -18.508 12.105 12.362 1.00 94.19 89 GLY A O 1
ATOM 705 N N . ARG A 1 90 ? -18.331 13.678 13.952 1.00 97.25 90 ARG A N 1
ATOM 706 C CA . ARG A 1 90 ? -19.574 13.338 14.677 1.00 97.25 90 ARG A CA 1
ATOM 707 C C . ARG A 1 90 ? -20.804 13.210 13.770 1.00 97.25 90 ARG A C 1
ATOM 709 O O . ARG A 1 90 ? -21.577 12.279 13.947 1.00 97.25 90 ARG A O 1
ATOM 716 N N . ARG A 1 91 ? -20.979 14.122 12.803 1.00 96.25 91 ARG A N 1
ATOM 717 C CA . ARG A 1 91 ? -22.116 14.100 11.860 1.00 96.25 91 ARG A CA 1
ATOM 718 C C . ARG A 1 91 ? -22.154 12.798 11.057 1.00 96.25 91 ARG A C 1
ATOM 720 O O . ARG A 1 91 ? -23.199 12.169 10.993 1.00 96.25 91 ARG A O 1
ATOM 727 N N . ARG A 1 92 ? -21.009 12.367 10.518 1.00 96.69 92 ARG A N 1
ATOM 728 C CA . ARG A 1 92 ? -20.899 11.139 9.716 1.00 96.69 92 ARG A CA 1
ATOM 729 C C . ARG A 1 92 ? -21.078 9.882 10.559 1.00 96.69 92 ARG A C 1
ATOM 731 O O . ARG A 1 92 ? -21.743 8.961 10.115 1.00 96.69 92 ARG A O 1
ATOM 738 N N . ILE A 1 93 ? -20.570 9.872 11.796 1.00 97.69 93 ILE A N 1
ATOM 739 C CA . ILE A 1 93 ? -20.814 8.758 12.727 1.00 97.69 93 ILE A CA 1
ATOM 740 C C . ILE A 1 93 ? -22.308 8.639 13.056 1.00 97.69 93 ILE A C 1
ATOM 742 O O . ILE A 1 93 ? -22.832 7.532 13.068 1.00 97.69 93 ILE A O 1
ATOM 746 N N . ARG A 1 94 ? -23.012 9.757 13.288 1.00 97.69 94 ARG A N 1
ATOM 747 C CA . ARG A 1 94 ? -24.466 9.733 13.533 1.00 97.69 94 ARG A CA 1
ATOM 748 C C . ARG A 1 94 ? -25.261 9.305 12.303 1.00 97.69 94 ARG A C 1
ATOM 750 O O . ARG A 1 94 ? -26.184 8.518 12.451 1.00 97.69 94 ARG A O 1
ATOM 757 N N . ALA A 1 95 ? -24.879 9.774 11.114 1.00 97.25 95 ALA A N 1
ATOM 758 C CA . ALA A 1 95 ? -25.476 9.321 9.858 1.00 97.25 95 ALA A CA 1
ATOM 759 C C . ALA A 1 95 ? -25.288 7.807 9.673 1.00 97.25 95 ALA A C 1
ATOM 761 O O . ALA A 1 95 ? -26.239 7.097 9.373 1.00 97.25 95 ALA A O 1
ATOM 762 N N . LEU A 1 96 ? -24.085 7.290 9.958 1.00 97.81 96 LEU A N 1
ATOM 763 C CA . LEU A 1 96 ? -23.826 5.853 9.928 1.00 97.81 96 LEU A CA 1
ATOM 764 C C . LEU A 1 96 ? -24.682 5.115 10.961 1.00 97.81 96 LEU A C 1
ATOM 766 O O . LEU A 1 96 ? -25.335 4.142 10.613 1.00 97.81 96 LEU A O 1
ATOM 770 N N . ARG A 1 97 ? -24.743 5.595 12.209 1.00 97.81 97 ARG A N 1
ATOM 771 C CA . ARG A 1 97 ? -25.608 5.010 13.246 1.00 97.81 97 ARG A CA 1
ATOM 772 C C . ARG A 1 97 ? -27.070 4.947 12.796 1.00 97.81 97 ARG A C 1
ATOM 774 O O . ARG A 1 97 ? -27.705 3.928 13.030 1.00 97.81 97 ARG A O 1
ATOM 781 N N . ALA A 1 98 ? -27.578 6.001 12.158 1.00 96.75 98 ALA A N 1
ATOM 782 C CA . ALA A 1 98 ? -28.941 6.045 11.637 1.00 96.75 98 ALA A CA 1
ATOM 783 C C . ALA A 1 98 ? -29.154 5.043 10.489 1.00 96.75 98 ALA A C 1
ATOM 785 O O . ALA A 1 98 ? -30.131 4.301 10.508 1.00 96.75 98 ALA A O 1
ATOM 786 N N . ALA A 1 99 ? -28.216 4.958 9.538 1.00 96.88 99 ALA A N 1
ATOM 787 C CA . ALA A 1 99 ? -28.269 3.992 8.436 1.00 96.88 99 ALA A CA 1
ATOM 788 C C . ALA A 1 99 ? -28.215 2.532 8.924 1.00 96.88 99 ALA A C 1
ATOM 790 O O . ALA A 1 99 ? -28.871 1.662 8.359 1.00 96.88 99 ALA A O 1
ATOM 791 N N . LEU A 1 100 ? -27.480 2.272 10.009 1.00 96.88 100 LEU A N 1
ATOM 792 C CA . LEU A 1 100 ? -27.424 0.972 10.685 1.00 96.88 100 LEU A CA 1
ATOM 793 C C . LEU A 1 100 ? -28.661 0.684 11.559 1.00 96.88 100 LEU A C 1
ATOM 795 O O . LEU A 1 10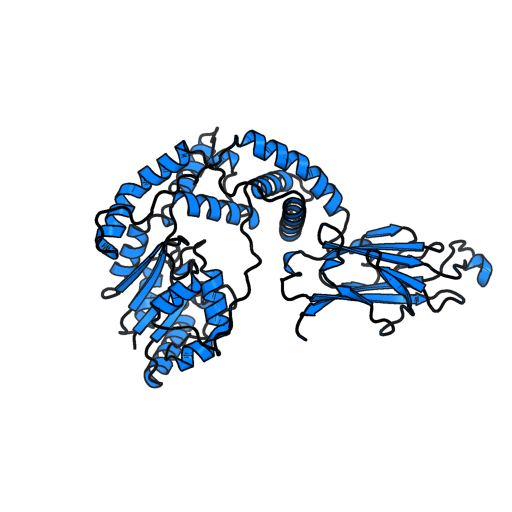0 ? -28.717 -0.360 12.203 1.00 96.88 100 LEU A O 1
ATOM 799 N N . GLY A 1 101 ? -29.641 1.589 11.624 1.00 91.75 101 GLY A N 1
ATOM 800 C CA . GLY A 1 101 ? -30.889 1.391 12.361 1.00 91.75 101 GLY A CA 1
ATOM 801 C C . GLY A 1 101 ? -30.689 1.171 13.863 1.00 91.75 101 GLY A C 1
ATOM 802 O O . GLY A 1 101 ? -29.821 1.780 14.485 1.00 91.75 101 GLY A O 1
ATOM 803 N N . GLY A 1 102 ? -31.511 0.302 14.458 1.00 91.81 102 GLY A N 1
ATOM 804 C CA . GLY A 1 102 ? -31.484 -0.018 15.890 1.00 91.81 102 GLY A CA 1
ATOM 805 C C . GLY A 1 102 ? -30.441 -1.062 16.302 1.00 91.81 102 GLY A C 1
ATOM 806 O O . GLY A 1 102 ? -30.231 -1.246 17.499 1.00 91.81 102 GLY A O 1
ATOM 807 N N . PHE A 1 103 ? -29.757 -1.710 15.352 1.00 97.44 103 PHE A N 1
ATOM 808 C CA . PHE A 1 103 ? -28.888 -2.855 15.640 1.00 97.44 103 PHE A CA 1
ATOM 809 C C . PHE A 1 103 ? -27.748 -2.506 16.617 1.00 97.44 103 PHE A C 1
ATOM 811 O O . PHE A 1 103 ? -27.222 -1.385 16.566 1.00 97.44 103 PHE A O 1
ATOM 818 N N . PRO A 1 104 ? -27.356 -3.436 17.510 1.00 97.62 104 PRO A N 1
ATOM 819 C CA . PRO A 1 104 ? -26.243 -3.227 18.426 1.00 97.62 104 PRO A CA 1
ATOM 820 C C . PRO A 1 104 ? -24.930 -3.134 17.648 1.00 97.62 10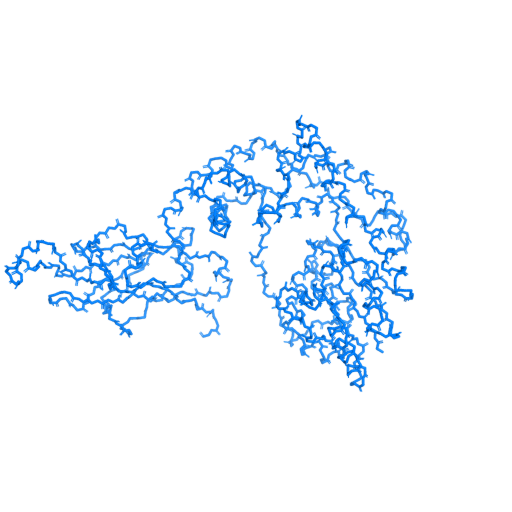4 PRO A C 1
ATOM 822 O O . PRO A 1 104 ? -24.674 -3.926 16.740 1.00 97.62 104 PRO A O 1
ATOM 825 N N . ILE A 1 105 ? -24.092 -2.168 18.021 1.00 98.50 105 ILE A N 1
ATOM 826 C CA . ILE A 1 105 ? -22.806 -1.913 17.371 1.00 98.50 105 ILE A CA 1
ATOM 827 C C . ILE A 1 105 ? -21.673 -2.432 18.257 1.00 98.50 105 ILE A C 1
ATOM 829 O O . ILE A 1 105 ? -21.588 -2.105 19.443 1.00 98.50 105 ILE A O 1
ATOM 833 N N . HIS A 1 106 ? -20.774 -3.198 17.655 1.00 98.50 106 HIS A N 1
ATOM 834 C CA . HIS A 1 106 ? -19.517 -3.630 18.238 1.00 98.50 106 HIS A CA 1
ATOM 835 C C . HIS A 1 106 ? -18.355 -3.024 17.452 1.00 98.50 106 HIS A C 1
ATOM 837 O O . HIS A 1 106 ? -18.170 -3.297 16.269 1.00 98.50 106 HIS A O 1
ATOM 843 N N . VAL A 1 107 ? -17.583 -2.151 18.091 1.00 98.56 107 VAL A N 1
ATOM 844 C CA . VAL A 1 107 ? -16.445 -1.473 17.465 1.00 98.56 107 VAL A CA 1
ATOM 845 C C . VAL A 1 107 ? -15.176 -2.265 17.745 1.00 98.56 107 VAL A C 1
ATOM 847 O O . VAL A 1 107 ? -14.755 -2.364 18.894 1.00 98.56 107 VAL A O 1
ATOM 850 N N . VAL A 1 108 ? -14.528 -2.759 16.694 1.00 98.56 108 VAL A N 1
ATOM 851 C CA . VAL A 1 108 ? -13.210 -3.396 16.760 1.00 98.56 108 VAL A CA 1
ATOM 852 C C . VAL A 1 108 ? -12.159 -2.388 16.306 1.00 98.56 108 VAL A C 1
ATOM 854 O O . VAL A 1 108 ? -12.265 -1.788 15.231 1.00 98.56 108 VAL A O 1
ATOM 857 N N . VAL A 1 109 ? -11.136 -2.181 17.130 1.00 98.19 109 VAL A N 1
ATOM 858 C CA . VAL A 1 109 ? -10.052 -1.242 16.836 1.00 98.19 109 VAL A CA 1
ATOM 859 C C . VAL A 1 109 ? -8.710 -1.818 17.263 1.00 98.19 109 VAL A C 1
ATOM 861 O O . VAL A 1 109 ? -8.550 -2.290 18.386 1.00 98.19 109 VAL A O 1
ATOM 864 N N . TYR A 1 110 ? -7.732 -1.719 16.373 1.00 97.88 110 TYR A N 1
ATOM 865 C CA . TYR A 1 110 ? -6.332 -1.996 16.642 1.00 97.88 110 TYR A CA 1
ATOM 866 C C . TYR A 1 110 ? -5.587 -0.691 16.866 1.00 97.88 110 TYR A C 1
ATOM 868 O O . TYR A 1 110 ? -5.638 0.220 16.037 1.00 97.88 110 TYR A O 1
ATOM 876 N N . LEU A 1 111 ? -4.877 -0.609 17.986 1.00 96.94 111 LEU A N 1
ATOM 877 C CA . LEU A 1 111 ? -4.094 0.549 18.386 1.00 96.94 111 LEU A CA 1
ATOM 878 C C . LEU A 1 111 ? -2.620 0.178 18.452 1.00 96.94 111 LEU A C 1
ATOM 880 O O . LEU A 1 111 ? -2.254 -0.863 18.989 1.00 96.94 111 LEU A O 1
ATOM 884 N N . ARG A 1 112 ? -1.766 1.063 17.951 1.00 94.44 112 ARG A N 1
ATOM 885 C CA . ARG A 1 112 ? -0.309 0.933 18.027 1.00 94.44 112 ARG A CA 1
ATOM 886 C C . ARG A 1 112 ? 0.272 2.039 18.895 1.00 94.44 112 ARG A C 1
ATOM 888 O O . ARG A 1 112 ? -0.316 3.121 18.976 1.00 94.44 112 ARG A O 1
ATOM 895 N N . GLU A 1 113 ? 1.402 1.764 19.540 1.00 94.94 113 GLU A N 1
ATOM 896 C CA . GLU A 1 113 ? 2.122 2.743 20.361 1.00 94.94 113 GLU A CA 1
ATOM 897 C C . GLU A 1 113 ? 2.362 4.039 19.562 1.00 94.94 113 GLU A C 1
ATOM 899 O O . GLU A 1 113 ? 2.617 4.006 18.352 1.00 94.94 113 GLU A O 1
ATOM 904 N N . GLN A 1 114 ? 2.159 5.194 20.209 1.00 95.44 114 GLN A N 1
ATOM 905 C CA . GLN A 1 114 ? 2.058 6.470 19.503 1.00 95.44 114 GLN A CA 1
ATOM 906 C C . GLN A 1 114 ? 3.350 6.893 18.801 1.00 95.44 114 GLN A C 1
ATOM 908 O O . GLN A 1 114 ? 3.269 7.412 17.688 1.00 95.44 114 GLN A O 1
ATOM 913 N N . ALA A 1 115 ? 4.522 6.680 19.396 1.00 95.12 115 ALA A N 1
ATOM 914 C CA . ALA A 1 115 ? 5.778 7.000 18.731 1.00 95.12 115 ALA A CA 1
ATOM 915 C C . ALA A 1 115 ? 6.017 6.084 17.516 1.00 95.12 115 ALA A C 1
ATOM 917 O O . ALA A 1 115 ? 6.427 6.571 16.459 1.00 95.12 115 ALA A O 1
ATOM 918 N N . GLU A 1 116 ? 5.668 4.796 17.600 1.00 93.38 116 GLU A N 1
ATOM 919 C CA . GLU A 1 116 ? 5.778 3.874 16.461 1.00 93.38 116 GLU A CA 1
ATOM 920 C C . GLU A 1 116 ? 4.852 4.249 15.293 1.00 93.38 116 GLU A C 1
ATOM 922 O O . GLU A 1 116 ? 5.281 4.333 14.137 1.00 93.38 116 GLU A O 1
ATOM 927 N N . ILE A 1 117 ? 3.563 4.479 15.567 1.00 93.62 117 ILE A N 1
ATOM 928 C CA . ILE A 1 117 ? 2.585 4.800 14.514 1.00 93.62 117 ILE A CA 1
ATOM 929 C C . ILE A 1 117 ? 2.851 6.170 13.880 1.00 93.62 117 ILE A C 1
ATOM 931 O O . ILE A 1 117 ? 2.552 6.368 12.701 1.00 93.62 117 ILE A O 1
ATOM 935 N N . ILE A 1 118 ? 3.401 7.129 14.636 1.00 94.94 118 ILE A N 1
ATOM 936 C CA . ILE A 1 118 ? 3.789 8.441 14.106 1.00 94.94 118 ILE A CA 1
ATOM 937 C C . ILE A 1 118 ? 4.935 8.274 13.110 1.00 94.94 118 ILE A C 1
ATOM 939 O O . ILE A 1 118 ? 4.824 8.781 11.994 1.00 94.94 118 ILE A O 1
ATOM 943 N N . GLN A 1 119 ? 5.975 7.513 13.462 1.00 94.12 119 GLN A N 1
ATOM 944 C CA . GLN A 1 119 ? 7.104 7.252 12.566 1.00 94.12 119 GLN A CA 1
ATOM 945 C C . GLN A 1 119 ? 6.660 6.493 11.310 1.00 94.12 119 GLN A C 1
ATOM 947 O O . GLN A 1 119 ? 6.851 6.977 10.196 1.00 94.12 119 GLN A O 1
ATOM 952 N N . SER A 1 120 ? 5.955 5.367 11.465 1.00 92.31 120 SER A N 1
ATOM 953 C CA . SER A 1 120 ? 5.451 4.582 10.326 1.00 92.31 120 SER A CA 1
ATOM 954 C C . SER A 1 120 ? 4.475 5.376 9.442 1.00 92.31 120 SER A C 1
ATOM 956 O O . SER A 1 120 ? 4.498 5.280 8.211 1.00 92.31 120 SER A O 1
ATOM 958 N N . GLY A 1 121 ? 3.614 6.192 10.056 1.00 92.75 121 GLY A N 1
ATOM 959 C CA . GLY A 1 121 ? 2.702 7.083 9.347 1.00 92.75 121 GLY A CA 1
ATOM 960 C C . GLY A 1 121 ? 3.427 8.203 8.599 1.00 92.75 121 GLY A C 1
ATOM 961 O O . GLY A 1 121 ? 2.961 8.624 7.540 1.00 92.75 121 GLY A O 1
ATOM 962 N N . HIS A 1 122 ? 4.562 8.677 9.114 1.00 94.19 122 HIS A N 1
ATOM 963 C CA . HIS A 1 122 ? 5.391 9.674 8.447 1.00 94.19 122 HIS A CA 1
ATOM 964 C C . HIS A 1 122 ? 6.107 9.095 7.222 1.00 94.19 122 HIS A C 1
ATOM 966 O O . HIS A 1 122 ? 5.975 9.646 6.132 1.00 94.19 122 HIS A O 1
ATOM 972 N N . LEU A 1 123 ? 6.745 7.929 7.353 1.00 93.19 123 LEU A N 1
ATOM 973 C CA . LEU A 1 123 ? 7.407 7.238 6.235 1.00 93.19 123 LEU A CA 1
ATOM 974 C C . LEU A 1 123 ? 6.419 6.942 5.090 1.00 93.19 123 LEU A C 1
ATOM 976 O O . LEU A 1 123 ? 6.734 7.099 3.911 1.00 93.19 123 LEU A O 1
ATOM 980 N N . GLN A 1 124 ? 5.163 6.620 5.420 1.00 90.81 124 GLN A N 1
ATOM 981 C CA . GLN A 1 124 ? 4.104 6.473 4.416 1.00 90.81 124 GLN A CA 1
ATOM 982 C C . GLN A 1 124 ? 3.729 7.779 3.712 1.00 90.81 124 GLN A C 1
ATOM 984 O O . GLN A 1 124 ? 3.330 7.750 2.547 1.00 90.81 124 GLN A O 1
ATOM 989 N N . GLN A 1 125 ? 3.773 8.907 4.423 1.00 91.88 125 GLN A N 1
ATOM 990 C CA . GLN A 1 125 ? 3.517 10.215 3.830 1.00 91.88 125 GLN A CA 1
ATOM 991 C C . GLN A 1 125 ? 4.637 10.591 2.862 1.00 91.88 125 GLN A C 1
ATOM 993 O O . GLN A 1 125 ? 4.311 11.046 1.771 1.00 91.88 125 GLN A O 1
ATOM 998 N N . VAL A 1 126 ? 5.900 10.307 3.198 1.00 92.25 126 VAL A N 1
ATOM 999 C CA . VAL A 1 126 ? 7.043 10.476 2.282 1.00 92.25 126 VAL A CA 1
ATOM 1000 C C . VAL A 1 126 ? 6.856 9.629 1.020 1.00 92.25 126 VAL A C 1
ATOM 1002 O O . VAL A 1 126 ? 6.826 10.174 -0.081 1.00 92.25 126 VAL A O 1
ATOM 1005 N N . LYS A 1 127 ? 6.573 8.323 1.165 1.00 88.56 127 LYS A N 1
ATOM 1006 C CA . LYS A 1 127 ? 6.308 7.407 0.032 1.00 88.56 127 LYS A CA 1
ATOM 1007 C C . LYS A 1 127 ? 5.186 7.895 -0.897 1.00 88.56 127 LYS A C 1
ATOM 1009 O O . LYS A 1 127 ? 5.188 7.602 -2.084 1.00 88.56 127 LYS A O 1
ATOM 1014 N N . ARG A 1 128 ? 4.195 8.616 -0.361 1.00 87.69 128 ARG A N 1
ATOM 1015 C CA . ARG A 1 128 ? 3.046 9.148 -1.119 1.00 87.69 128 ARG A CA 1
ATOM 1016 C C . ARG A 1 128 ? 3.221 10.604 -1.562 1.00 87.69 128 ARG A C 1
ATOM 1018 O O . ARG 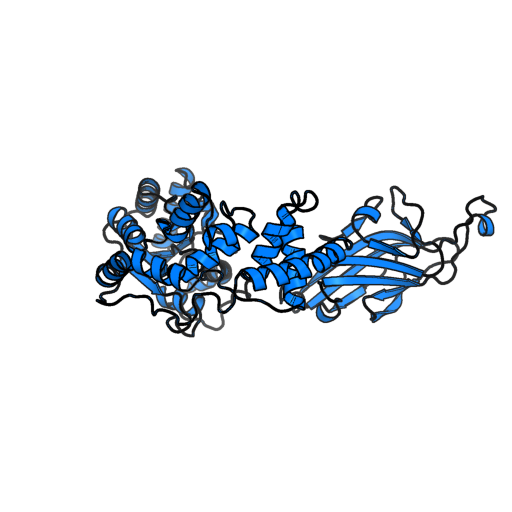A 1 128 ? 2.265 11.155 -2.101 1.00 87.69 128 ARG A O 1
ATOM 1025 N N . ASN A 1 129 ? 4.371 11.223 -1.291 1.00 87.50 129 ASN A N 1
ATOM 1026 C CA . ASN A 1 129 ? 4.617 12.653 -1.483 1.00 87.50 129 ASN A CA 1
ATOM 1027 C C . ASN A 1 129 ? 3.544 13.549 -0.826 1.00 87.50 129 ASN A C 1
ATOM 1029 O O . ASN A 1 129 ? 2.939 14.419 -1.449 1.00 87.50 129 ASN A O 1
ATOM 1033 N N . ARG A 1 130 ? 3.219 13.260 0.439 1.00 88.31 130 ARG A N 1
ATOM 1034 C CA . ARG A 1 130 ? 2.195 13.962 1.240 1.00 88.31 130 ARG A CA 1
ATOM 1035 C C . ARG A 1 130 ? 2.726 14.485 2.576 1.00 88.31 130 ARG A C 1
ATOM 1037 O O . ARG A 1 130 ? 1.942 14.990 3.379 1.00 88.31 130 ARG A O 1
ATOM 1044 N N . ASN A 1 131 ? 4.018 14.327 2.855 1.00 89.50 131 ASN A N 1
ATOM 1045 C CA . ASN A 1 131 ? 4.646 14.855 4.062 1.00 89.50 131 ASN A CA 1
ATOM 1046 C C . ASN A 1 131 ? 4.726 16.386 3.980 1.00 89.50 131 ASN A C 1
ATOM 1048 O O . ASN A 1 131 ? 5.155 16.961 2.988 1.00 89.50 131 ASN A O 1
ATOM 1052 N N . THR A 1 132 ? 4.299 17.068 5.041 1.00 87.19 132 THR A N 1
ATOM 1053 C CA . THR A 1 132 ? 4.302 18.543 5.119 1.00 87.19 132 THR A CA 1
ATOM 1054 C C . THR A 1 132 ? 5.556 19.113 5.789 1.00 87.19 132 THR A C 1
ATOM 1056 O O . THR A 1 132 ? 5.760 20.334 5.833 1.00 87.19 132 THR A O 1
ATOM 1059 N N . VAL A 1 133 ? 6.372 18.223 6.348 1.00 92.88 133 VAL A N 1
ATOM 1060 C CA . VAL A 1 133 ? 7.601 18.468 7.098 1.00 92.88 133 VAL A CA 1
ATOM 1061 C C . VAL A 1 133 ? 8.560 17.325 6.779 1.00 92.88 133 VAL A C 1
ATOM 1063 O O . VAL A 1 133 ? 8.104 16.199 6.600 1.00 92.88 133 VAL A O 1
ATOM 1066 N N . ARG A 1 134 ? 9.855 17.618 6.662 1.00 94.00 134 ARG A N 1
ATOM 1067 C CA . ARG A 1 134 ? 10.883 16.605 6.392 1.00 94.00 134 ARG A CA 1
ATOM 1068 C C . ARG A 1 134 ? 11.278 15.846 7.652 1.00 94.00 134 ARG A C 1
ATOM 1070 O O . ARG A 1 134 ? 11.107 16.377 8.752 1.00 94.00 134 ARG A O 1
ATOM 1077 N N . ILE A 1 135 ? 11.891 14.675 7.499 1.00 95.00 135 ILE A N 1
ATOM 1078 C CA . ILE A 1 135 ? 12.386 13.872 8.631 1.00 95.00 135 ILE A CA 1
ATOM 1079 C C . ILE A 1 135 ? 13.349 14.682 9.510 1.00 95.00 135 ILE A C 1
ATOM 1081 O O . ILE A 1 135 ? 13.146 14.777 10.721 1.00 95.00 135 ILE A O 1
ATOM 1085 N N . ARG A 1 136 ? 14.342 15.352 8.909 1.00 94.00 136 ARG A N 1
ATOM 1086 C CA . ARG A 1 136 ? 15.295 16.197 9.651 1.00 94.00 136 ARG A CA 1
ATOM 1087 C C . ARG A 1 136 ? 14.604 17.328 10.414 1.00 94.00 136 ARG A C 1
ATOM 1089 O O . ARG A 1 136 ? 14.943 17.588 11.560 1.00 94.00 136 ARG A O 1
ATOM 1096 N N . ALA A 1 137 ? 13.606 17.970 9.812 1.00 94.19 137 ALA A N 1
ATOM 1097 C CA . ALA A 1 137 ? 12.864 19.057 10.450 1.00 94.19 137 ALA A CA 1
ATOM 1098 C C . ALA A 1 137 ? 11.922 18.572 11.566 1.00 94.19 137 ALA A C 1
ATOM 1100 O O . ALA A 1 137 ? 11.610 19.338 12.473 1.00 94.19 137 ALA A O 1
ATOM 1101 N N . LEU A 1 138 ? 11.462 17.318 11.519 1.00 93.00 138 LEU A N 1
ATOM 1102 C CA . LEU A 1 138 ? 10.714 16.704 12.619 1.00 93.00 138 LEU A CA 1
ATOM 1103 C C . LEU A 1 138 ? 11.579 16.447 13.844 1.00 93.00 138 LEU A C 1
ATOM 1105 O O . LEU A 1 138 ? 11.103 16.543 14.972 1.00 93.00 138 LEU A O 1
ATOM 1109 N N . GLU A 1 139 ? 12.822 16.066 13.595 1.00 90.00 139 GLU A N 1
ATOM 1110 C CA . GLU A 1 139 ? 13.734 15.555 14.600 1.00 90.00 139 GLU A CA 1
ATOM 1111 C C . GLU A 1 139 ? 14.601 16.664 15.211 1.00 90.00 139 GLU A C 1
ATOM 1113 O O . GLU A 1 139 ? 14.714 16.759 16.430 1.00 90.00 139 GLU A O 1
ATOM 1118 N N . GLN A 1 140 ? 15.125 17.555 14.372 1.00 90.75 140 GLN A N 1
ATOM 1119 C CA . GLN A 1 140 ? 15.933 18.718 14.738 1.00 90.75 140 GLN A CA 1
ATOM 1120 C C . GLN A 1 140 ? 15.377 19.988 14.065 1.00 90.75 140 GLN A C 1
ATOM 1122 O O . GLN A 1 140 ? 15.995 20.530 13.143 1.00 90.75 140 GLN A O 1
ATOM 1127 N N . PRO A 1 141 ? 14.207 20.496 14.499 1.00 93.06 141 PRO A N 1
ATOM 1128 C CA . PRO A 1 141 ? 13.624 21.711 13.935 1.00 93.06 141 PRO A CA 1
ATOM 1129 C C . PRO A 1 141 ? 14.492 22.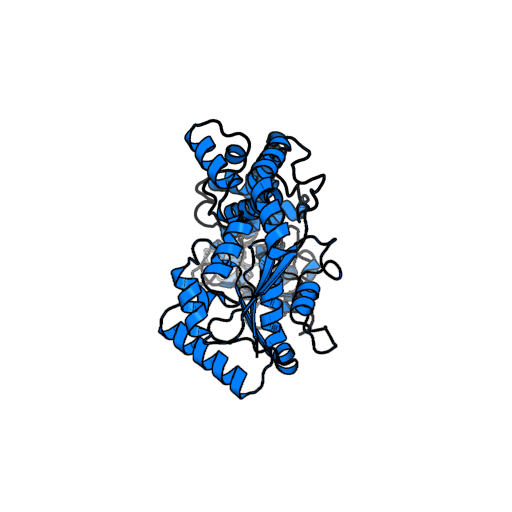944 14.236 1.00 93.06 141 PRO A C 1
ATOM 1131 O O . PRO A 1 141 ? 14.734 23.284 15.399 1.00 93.06 141 PRO A O 1
ATOM 1134 N N . ARG A 1 142 ? 14.915 23.670 13.195 1.00 94.44 142 ARG A N 1
ATOM 1135 C CA . ARG A 1 142 ? 15.799 24.845 13.309 1.00 94.44 142 ARG A CA 1
ATOM 1136 C C . ARG A 1 142 ? 15.029 26.158 13.275 1.00 94.44 142 ARG A C 1
ATOM 1138 O O . ARG A 1 142 ? 15.403 27.101 13.966 1.00 94.44 142 ARG A O 1
ATOM 1145 N N . THR A 1 143 ? 13.928 26.212 12.527 1.00 96.12 143 THR A N 1
ATOM 1146 C CA . THR A 1 143 ? 13.110 27.429 12.373 1.00 96.12 143 THR A CA 1
ATOM 1147 C C . THR A 1 143 ? 11.824 27.396 13.213 1.00 96.12 143 THR A C 1
ATOM 1149 O O . THR A 1 143 ? 11.341 26.313 13.559 1.00 96.12 143 THR A O 1
ATOM 1152 N N . PRO A 1 144 ? 11.198 28.552 13.517 1.00 96.56 144 PRO A N 1
ATOM 1153 C CA . PRO A 1 144 ? 9.902 28.591 14.206 1.00 96.56 144 PRO A CA 1
ATOM 1154 C C . PRO A 1 144 ? 8.803 27.792 13.487 1.00 96.56 144 PRO A C 1
ATOM 1156 O O . PRO A 1 144 ? 8.025 27.085 14.130 1.00 96.56 144 PRO A O 1
ATOM 1159 N N . LEU A 1 145 ? 8.775 27.845 12.150 1.00 95.25 145 LEU A N 1
ATOM 1160 C CA . LEU A 1 145 ? 7.814 27.098 11.337 1.00 95.25 145 LEU A CA 1
ATOM 1161 C C . LEU A 1 145 ? 8.035 25.583 11.442 1.00 95.25 145 LEU A C 1
ATOM 1163 O O . LEU A 1 145 ? 7.072 24.832 11.592 1.00 95.25 145 LEU A O 1
ATOM 1167 N N . GLU A 1 146 ? 9.289 25.125 11.389 1.00 95.44 146 GLU A N 1
ATOM 1168 C CA . GLU A 1 146 ? 9.622 23.709 11.586 1.00 95.44 146 GLU A CA 1
ATOM 1169 C C . GLU A 1 146 ? 9.237 23.237 12.984 1.00 95.44 146 GLU A C 1
ATOM 1171 O O . GLU A 1 146 ? 8.618 22.185 13.107 1.00 95.44 146 GLU A O 1
ATOM 1176 N N . ARG A 1 147 ? 9.506 24.034 14.028 1.00 95.31 147 ARG A N 1
ATOM 1177 C CA . ARG A 1 147 ? 9.108 23.710 15.410 1.00 95.31 147 ARG A CA 1
ATOM 1178 C C . ARG A 1 147 ? 7.596 23.536 15.532 1.00 95.31 147 ARG A C 1
ATOM 1180 O O . ARG A 1 147 ? 7.143 22.557 16.122 1.00 95.31 147 ARG A O 1
ATOM 1187 N N . ALA A 1 148 ? 6.813 24.436 14.936 1.00 95.19 148 ALA A N 1
ATOM 1188 C CA . ALA A 1 148 ? 5.355 24.338 14.932 1.00 95.19 148 ALA A CA 1
ATOM 1189 C C . ALA A 1 148 ? 4.862 23.090 14.175 1.00 95.19 148 ALA A C 1
ATOM 1191 O O . ALA A 1 148 ? 4.034 22.334 14.689 1.00 95.19 148 ALA A O 1
ATOM 1192 N N . LYS A 1 149 ? 5.399 22.830 12.975 1.00 95.00 149 LYS A N 1
ATOM 1193 C CA . LYS A 1 149 ? 5.049 21.643 12.177 1.00 95.00 149 LYS A CA 1
ATOM 1194 C C . LYS A 1 149 ? 5.430 20.342 12.884 1.00 95.00 149 LYS A C 1
ATOM 1196 O O . LYS A 1 149 ? 4.614 19.420 12.927 1.00 95.00 149 LYS A O 1
ATOM 1201 N N . ALA A 1 150 ? 6.628 20.278 13.462 1.00 94.56 150 ALA A N 1
ATOM 1202 C CA . ALA A 1 150 ? 7.103 19.128 14.215 1.00 94.56 150 ALA A CA 1
ATOM 1203 C C . ALA A 1 150 ? 6.219 18.875 15.437 1.00 94.56 150 ALA A C 1
ATOM 1205 O O . ALA A 1 150 ? 5.741 17.759 15.631 1.00 94.56 150 ALA A O 1
ATOM 1206 N N . TYR A 1 151 ? 5.887 19.922 16.197 1.00 94.38 151 TYR A N 1
ATOM 1207 C CA . TYR A 1 151 ? 4.971 19.814 17.328 1.00 94.38 151 TYR A CA 1
ATOM 1208 C C . TYR A 1 151 ? 3.612 19.226 16.922 1.00 94.38 151 TYR A C 1
ATOM 1210 O O . TYR A 1 151 ? 3.135 18.297 17.574 1.00 94.38 151 TYR A O 1
ATOM 1218 N N . ILE A 1 152 ? 3.002 19.714 15.835 1.00 93.06 152 ILE A N 1
ATOM 1219 C CA . ILE A 1 152 ? 1.705 19.215 15.342 1.00 93.06 152 ILE A CA 1
ATOM 1220 C C . ILE A 1 152 ? 1.799 17.749 14.899 1.00 93.06 152 ILE A C 1
ATOM 1222 O O . ILE A 1 152 ? 0.891 16.961 15.168 1.00 93.06 152 ILE A O 1
ATOM 1226 N N . ALA A 1 153 ? 2.883 17.374 14.221 1.00 93.38 153 ALA A N 1
ATOM 1227 C CA . ALA A 1 153 ? 3.082 16.018 13.726 1.00 93.38 153 ALA A CA 1
ATOM 1228 C C . ALA A 1 153 ? 3.325 15.007 14.861 1.00 93.38 153 ALA A C 1
ATOM 1230 O O . ALA A 1 153 ? 2.691 13.950 14.876 1.00 93.38 153 ALA A O 1
ATOM 1231 N N . LEU A 1 154 ? 4.190 15.342 15.826 1.00 94.88 154 LEU A N 1
ATOM 1232 C CA . LEU A 1 154 ? 4.541 14.471 16.955 1.00 94.88 154 LEU A CA 1
ATOM 1233 C C . LEU A 1 154 ? 3.433 14.407 18.021 1.00 94.88 154 LEU A C 1
ATOM 1235 O O . LEU A 1 154 ? 3.296 13.404 18.716 1.00 94.88 154 LEU A O 1
ATOM 1239 N N . ASN A 1 155 ? 2.587 15.435 18.114 1.00 93.50 155 ASN A N 1
ATOM 1240 C CA . ASN A 1 155 ? 1.440 15.480 19.030 1.00 93.50 155 ASN A CA 1
ATOM 1241 C C . ASN A 1 155 ? 0.103 15.371 18.281 1.00 93.50 155 ASN A C 1
ATOM 1243 O O . ASN A 1 155 ? -0.901 15.974 18.671 1.00 93.50 155 ASN A O 1
ATOM 1247 N N . ASN A 1 156 ? 0.081 14.621 17.174 1.00 90.44 156 ASN A N 1
ATOM 1248 C CA . ASN A 1 156 ? -1.074 14.551 16.286 1.00 90.44 156 ASN A CA 1
ATOM 1249 C C . ASN A 1 156 ? -2.347 14.130 17.053 1.00 90.44 156 ASN A C 1
ATOM 1251 O O . ASN A 1 156 ? -2.410 13.020 17.594 1.00 90.44 156 ASN A O 1
ATOM 1255 N N . PRO A 1 157 ? -3.413 14.953 17.053 1.00 87.38 157 PRO A N 1
ATOM 1256 C CA . PRO A 1 157 ? -4.622 14.678 17.824 1.00 87.38 157 PRO A CA 1
ATOM 1257 C C . PRO A 1 157 ? -5.366 13.413 17.369 1.00 87.38 157 PRO A C 1
ATOM 1259 O O . PRO A 1 157 ? -6.111 12.839 18.165 1.00 87.38 157 PRO A O 1
ATOM 1262 N N . ASN A 1 158 ? -5.148 12.933 16.136 1.00 89.06 158 ASN A N 1
ATOM 1263 C CA . ASN A 1 158 ? -5.684 11.648 15.664 1.00 89.06 158 ASN A CA 1
ATOM 1264 C C . ASN A 1 158 ? -5.077 10.438 16.395 1.00 89.06 158 ASN A C 1
ATOM 1266 O O . ASN A 1 158 ? -5.626 9.345 16.309 1.00 89.06 158 ASN A O 1
ATOM 1270 N N . ARG A 1 159 ? -3.962 10.617 17.115 1.00 95.00 159 ARG A N 1
ATOM 1271 C CA . ARG A 1 159 ? -3.315 9.576 17.934 1.00 95.00 159 ARG A CA 1
ATOM 1272 C C . ARG A 1 159 ? -3.789 9.579 19.389 1.00 95.00 159 ARG A C 1
ATOM 1274 O O . ARG A 1 159 ? -3.368 8.750 20.193 1.00 95.00 159 ARG A O 1
ATOM 1281 N N . ASN A 1 160 ? -4.719 10.475 19.736 1.00 96.62 160 ASN A N 1
ATOM 1282 C CA . ASN A 1 160 ? -5.411 10.428 21.016 1.00 96.62 160 ASN A CA 1
ATOM 1283 C C . ASN A 1 160 ? -6.571 9.421 20.956 1.00 96.62 160 ASN A C 1
ATOM 1285 O O . ASN A 1 160 ? -7.728 9.772 20.704 1.00 96.62 160 ASN A O 1
ATOM 1289 N N . TYR A 1 161 ? -6.249 8.154 21.201 1.00 97.56 161 TYR A N 1
ATOM 1290 C CA . TYR A 1 161 ? -7.192 7.044 21.072 1.00 97.56 161 TYR A CA 1
ATOM 1291 C C . TYR A 1 161 ? -8.374 7.124 22.045 1.00 97.56 161 TYR A C 1
ATOM 1293 O O . TYR A 1 161 ? -9.499 6.794 21.676 1.00 97.56 161 TYR A O 1
ATOM 1301 N N . TYR A 1 162 ? -8.175 7.662 23.253 1.00 97.88 162 TYR A N 1
ATOM 1302 C CA . TYR A 1 162 ? -9.290 7.913 24.170 1.00 97.88 162 TYR A CA 1
ATOM 1303 C C . TYR A 1 162 ? -10.307 8.894 23.571 1.00 97.88 162 TYR A C 1
ATOM 1305 O O . TYR A 1 162 ? -11.512 8.645 23.607 1.00 97.88 162 TYR A O 1
ATOM 1313 N N . ARG A 1 163 ? -9.845 10.006 22.977 1.00 97.31 163 ARG A N 1
ATOM 1314 C CA . ARG A 1 163 ? -10.736 10.964 22.299 1.00 97.31 163 ARG A CA 1
ATOM 1315 C C . ARG A 1 163 ? -11.434 10.333 21.095 1.00 97.31 163 ARG A C 1
ATOM 1317 O O . ARG A 1 163 ? -12.617 10.611 20.891 1.00 97.31 163 ARG A O 1
ATOM 1324 N N . LEU A 1 164 ? -10.731 9.490 20.338 1.00 97.50 164 LEU A N 1
ATOM 1325 C CA . LEU A 1 164 ? -11.305 8.723 19.235 1.00 97.50 164 LEU A CA 1
ATOM 1326 C C . LEU A 1 164 ? -12.477 7.850 19.714 1.00 97.50 164 LEU A C 1
ATOM 1328 O O . LEU A 1 164 ? -13.596 8.019 19.229 1.00 97.50 164 LEU A O 1
ATOM 1332 N N . LEU A 1 165 ? -12.266 6.975 20.698 1.00 98.06 165 LEU A N 1
ATOM 1333 C CA . LEU A 1 165 ? -13.313 6.048 21.140 1.00 98.06 165 LEU A CA 1
ATOM 1334 C C . LEU A 1 165 ? -14.437 6.750 21.901 1.00 98.06 165 LEU A C 1
ATOM 1336 O O . LEU A 1 165 ? -15.608 6.430 21.709 1.00 98.06 165 LEU A O 1
ATOM 1340 N N . ARG A 1 166 ? -14.137 7.803 22.672 1.00 97.94 166 ARG A N 1
ATOM 1341 C CA . ARG A 1 166 ? -15.185 8.635 23.290 1.00 97.94 166 ARG A CA 1
ATOM 1342 C C . ARG A 1 166 ? -16.052 9.352 22.263 1.00 97.94 166 ARG A C 1
ATOM 1344 O O . ARG A 1 166 ? -17.232 9.574 22.532 1.00 97.94 166 ARG A O 1
ATOM 1351 N N . ARG A 1 167 ? -15.509 9.734 21.101 1.00 97.44 167 ARG A N 1
ATOM 1352 C CA . ARG A 1 167 ? -16.311 10.296 20.003 1.00 97.44 167 ARG A CA 1
ATOM 1353 C C . ARG A 1 167 ? -17.309 9.263 19.489 1.00 97.44 167 ARG A C 1
ATOM 1355 O O . ARG A 1 167 ? -18.480 9.609 19.350 1.00 97.44 167 ARG A O 1
ATOM 1362 N N . TRP A 1 168 ? -16.855 8.035 19.254 1.00 97.94 168 TRP A N 1
ATOM 1363 C CA . TRP A 1 168 ? -17.711 6.922 18.844 1.00 97.94 168 TRP A CA 1
ATOM 1364 C C . TRP A 1 168 ? -18.784 6.618 19.889 1.00 97.94 168 TRP A C 1
ATOM 1366 O O . TRP A 1 168 ? -19.965 6.712 19.571 1.00 97.94 168 TRP A O 1
ATOM 1376 N N . GLN A 1 169 ? -18.402 6.410 21.152 1.00 98.00 169 GLN A N 1
ATOM 1377 C CA . GLN A 1 169 ? -19.337 6.106 22.242 1.00 98.00 169 GLN A CA 1
ATOM 1378 C C . GLN A 1 169 ? -20.432 7.173 22.408 1.00 98.00 169 GLN A C 1
ATOM 1380 O O . GLN A 1 169 ? -21.581 6.848 22.680 1.00 98.00 169 GLN A O 1
ATOM 1385 N N . ARG A 1 170 ? -20.096 8.458 22.226 1.00 97.88 170 ARG A N 1
ATOM 1386 C CA . ARG A 1 170 ? -21.069 9.563 22.308 1.00 97.88 170 ARG A CA 1
ATOM 1387 C C . ARG A 1 170 ? -22.002 9.653 21.102 1.00 97.88 170 ARG A C 1
ATOM 1389 O O . ARG A 1 170 ? -23.109 10.157 21.241 1.00 97.88 170 ARG A O 1
ATOM 1396 N N . CYS A 1 171 ? -21.538 9.273 19.913 1.00 97.69 171 CYS A N 1
ATOM 1397 C CA . CYS A 1 171 ? -22.331 9.382 18.683 1.00 97.69 171 CYS A CA 1
ATOM 1398 C C . CYS A 1 171 ? -23.145 8.116 18.391 1.00 97.69 171 CYS A C 1
ATOM 1400 O O . CYS A 1 171 ? -24.126 8.199 17.663 1.00 97.69 171 CYS A O 1
ATOM 1402 N N . ALA A 1 172 ? -22.752 6.982 18.968 1.00 96.44 172 ALA A N 1
ATOM 1403 C CA . ALA A 1 172 ? -23.470 5.718 18.924 1.00 96.44 172 ALA A CA 1
ATOM 1404 C C . ALA A 1 172 ? -23.583 5.140 20.352 1.00 96.44 172 ALA A C 1
ATOM 1406 O O . ALA A 1 172 ? -22.810 4.250 20.724 1.00 96.44 172 ALA A O 1
ATOM 1407 N N . PRO A 1 173 ? -24.501 5.667 21.185 1.00 95.62 173 PRO A N 1
ATOM 1408 C CA . PRO A 1 173 ? -24.741 5.143 22.529 1.00 95.62 173 PRO A CA 1
ATOM 1409 C C . PRO A 1 173 ? -25.109 3.654 22.500 1.00 95.62 173 PRO A C 1
ATOM 1411 O O . PRO A 1 173 ? -25.730 3.189 21.547 1.00 95.62 173 PRO A O 1
ATOM 1414 N N . GLY A 1 174 ? -24.702 2.908 23.528 1.00 94.88 174 GLY A N 1
ATOM 1415 C CA . GLY A 1 174 ? -24.895 1.452 23.597 1.00 94.88 174 GLY A CA 1
ATOM 1416 C C . GLY A 1 174 ? -23.885 0.629 22.788 1.00 94.88 174 GLY A C 1
ATOM 1417 O O . GLY A 1 174 ? -23.913 -0.595 22.861 1.00 94.88 174 GLY A O 1
ATOM 1418 N N . SER A 1 175 ? -22.969 1.269 22.050 1.00 97.44 175 SER A N 1
ATOM 1419 C CA . SER A 1 175 ? -21.891 0.542 21.369 1.00 97.44 175 SER A CA 1
ATOM 1420 C C . SER A 1 175 ? -20.939 -0.113 22.370 1.00 97.44 175 SER A C 1
ATOM 1422 O O . SER A 1 175 ? -20.563 0.500 23.373 1.00 97.44 175 SER A O 1
ATOM 1424 N N . THR A 1 176 ? -20.490 -1.321 22.043 1.00 98.00 176 THR A N 1
ATOM 1425 C CA . THR A 1 176 ? -19.412 -2.029 22.749 1.00 98.00 176 THR A CA 1
ATOM 1426 C C . THR A 1 176 ? -18.093 -1.880 21.989 1.00 98.00 176 THR A C 1
ATOM 1428 O O . THR A 1 176 ? -18.092 -1.535 20.806 1.00 98.00 176 THR A O 1
ATOM 1431 N N . PHE A 1 177 ? -16.960 -2.092 22.663 1.00 98.19 177 PHE A N 1
ATOM 1432 C CA . PHE A 1 177 ? -15.631 -1.830 22.104 1.00 98.19 177 PHE A CA 1
ATOM 1433 C C . PHE A 1 177 ? -14.683 -2.999 22.380 1.00 98.19 177 PHE A C 1
ATOM 1435 O O . PHE A 1 177 ? -14.413 -3.306 23.536 1.00 98.19 177 PHE A O 1
ATOM 1442 N N . ALA A 1 178 ? -14.136 -3.600 21.326 1.00 97.19 178 ALA A N 1
ATOM 1443 C CA . ALA A 1 178 ? -12.979 -4.484 21.389 1.00 97.19 178 ALA A CA 1
ATOM 1444 C C . ALA A 1 178 ? -11.723 -3.681 21.028 1.00 97.19 178 ALA A C 1
ATOM 1446 O O . ALA A 1 178 ? -11.410 -3.466 19.853 1.00 97.19 178 ALA A O 1
ATOM 1447 N N . VAL A 1 179 ? -11.020 -3.201 22.058 1.00 97.75 179 VAL A N 1
ATOM 1448 C CA . VAL A 1 179 ? -9.768 -2.449 21.910 1.00 97.75 179 VAL A CA 1
ATOM 1449 C C . VAL A 1 179 ? -8.591 -3.413 21.960 1.00 97.75 179 VAL A C 1
ATOM 1451 O O . VAL A 1 179 ? -8.340 -4.038 22.987 1.00 97.75 179 VAL A O 1
ATOM 1454 N N . ARG A 1 180 ? -7.865 -3.524 20.848 1.00 96.88 180 ARG A N 1
ATOM 1455 C CA . ARG A 1 180 ? -6.764 -4.475 20.668 1.00 96.88 180 ARG A CA 1
ATOM 1456 C C . ARG A 1 180 ? -5.456 -3.736 20.426 1.00 96.88 180 ARG A C 1
ATOM 1458 O O . ARG A 1 180 ? -5.447 -2.653 19.839 1.00 96.88 180 ARG A O 1
ATOM 1465 N N . ILE A 1 181 ? -4.346 -4.310 20.881 1.00 95.94 181 ILE A N 1
ATOM 1466 C CA . ILE A 1 181 ? -3.016 -3.711 20.736 1.00 95.94 181 ILE A CA 1
ATOM 1467 C C . ILE A 1 181 ? -2.289 -4.400 19.590 1.00 95.94 181 ILE A C 1
ATOM 1469 O O . ILE A 1 181 ? -2.110 -5.614 19.592 1.00 95.94 181 ILE A O 1
ATOM 1473 N N . PHE A 1 182 ? -1.891 -3.613 18.595 1.00 94.88 182 PHE A N 1
ATOM 1474 C CA . PHE A 1 182 ? -1.121 -4.081 17.453 1.00 94.88 182 PHE A CA 1
ATOM 1475 C C . PHE A 1 182 ? 0.343 -4.263 17.860 1.00 94.88 182 PHE A C 1
ATOM 1477 O O . PHE A 1 182 ? 1.194 -3.407 17.624 1.00 94.88 182 PHE A O 1
ATOM 1484 N N . ASP A 1 183 ? 0.602 -5.389 18.508 1.00 91.88 183 ASP A N 1
ATOM 1485 C CA . ASP A 1 183 ? 1.914 -5.869 18.922 1.00 91.88 183 ASP A CA 1
ATOM 1486 C C . ASP A 1 183 ? 1.918 -7.383 18.715 1.00 91.88 183 ASP A C 1
ATOM 1488 O O . ASP A 1 183 ? 1.050 -8.077 19.242 1.00 91.88 183 ASP A O 1
ATOM 1492 N N . ARG A 1 184 ? 2.883 -7.915 17.955 1.00 90.44 184 ARG A N 1
ATOM 1493 C CA . ARG A 1 184 ? 2.964 -9.358 17.656 1.00 90.44 184 ARG A CA 1
ATOM 1494 C C . ARG A 1 184 ? 2.974 -10.227 18.915 1.00 90.44 184 ARG A C 1
ATOM 1496 O O . ARG A 1 184 ? 2.513 -11.355 18.867 1.00 90.44 184 ARG A O 1
ATOM 1503 N N . ARG A 1 185 ? 3.463 -9.709 20.043 1.00 91.56 185 ARG A N 1
ATOM 1504 C CA . ARG A 1 185 ? 3.483 -10.426 21.328 1.00 91.56 185 ARG A CA 1
ATOM 1505 C C . ARG A 1 185 ? 2.096 -10.547 21.965 1.00 91.56 185 ARG A C 1
ATOM 1507 O O . ARG A 1 185 ? 1.913 -11.364 22.858 1.00 91.56 185 ARG A O 1
ATOM 1514 N N . LEU A 1 186 ? 1.156 -9.688 21.566 1.00 92.88 186 LEU A N 1
ATOM 1515 C CA . LEU A 1 186 ? -0.201 -9.604 22.112 1.00 92.88 186 LEU A CA 1
ATOM 1516 C C . LEU A 1 186 ? -1.266 -10.112 21.131 1.00 92.88 186 LEU A C 1
ATOM 1518 O O . LEU A 1 186 ? -2.353 -10.486 21.564 1.00 92.88 186 LEU A O 1
ATOM 1522 N N . LEU A 1 187 ? -0.970 -10.117 19.829 1.00 94.81 187 LEU A N 1
ATOM 1523 C CA . LEU A 1 187 ? -1.856 -10.664 18.804 1.00 94.81 187 LEU A CA 1
ATOM 1524 C C . LEU A 1 187 ? -1.920 -12.192 18.899 1.00 94.81 187 LEU A C 1
ATOM 1526 O O . LEU A 1 187 ? -0.897 -12.856 19.079 1.00 94.81 187 LEU A O 1
ATOM 1530 N N . VAL A 1 188 ? -3.112 -12.759 18.704 1.00 93.75 188 VAL A N 1
ATOM 1531 C CA . VAL A 1 188 ? -3.295 -14.218 18.628 1.00 93.75 188 VAL A CA 1
ATOM 1532 C C . VAL A 1 188 ? -2.407 -14.800 17.522 1.00 93.75 188 VAL A C 1
ATOM 1534 O O . VAL A 1 188 ? -2.518 -14.420 16.357 1.00 93.75 188 VAL A O 1
ATOM 1537 N N . GLY A 1 189 ? -1.498 -15.707 17.893 1.00 89.38 189 GLY A N 1
ATOM 1538 C CA . GLY A 1 189 ? -0.534 -16.317 16.967 1.00 89.38 189 GLY A CA 1
ATOM 1539 C C . GLY A 1 189 ? 0.455 -15.327 16.337 1.00 89.38 189 GLY A C 1
ATOM 1540 O O . GLY A 1 189 ? 1.052 -15.636 15.311 1.00 89.38 189 GLY A O 1
ATOM 1541 N N . GLY A 1 190 ? 0.597 -14.120 16.895 1.00 91.75 190 GLY A N 1
ATOM 1542 C CA . GLY A 1 190 ? 1.409 -13.049 16.315 1.00 91.75 190 GLY A CA 1
ATOM 1543 C C . GLY A 1 190 ? 0.875 -12.477 15.001 1.00 91.75 190 GLY A C 1
ATOM 1544 O O . GLY A 1 190 ? 1.583 -11.714 14.339 1.00 91.75 190 GLY A O 1
ATOM 1545 N N . ASP A 1 191 ? -0.367 -12.808 14.638 1.00 92.31 191 ASP A N 1
ATOM 1546 C CA . ASP A 1 191 ? -0.968 -12.494 13.348 1.00 92.31 191 ASP A CA 1
ATOM 1547 C C . ASP A 1 191 ? -2.274 -11.710 13.512 1.00 92.31 191 ASP A C 1
ATOM 1549 O O . ASP A 1 191 ? -3.242 -12.162 14.123 1.00 92.31 191 ASP A O 1
ATOM 1553 N N . VAL A 1 192 ? -2.321 -10.520 12.912 1.00 94.25 192 VAL A N 1
ATOM 1554 C CA . VAL A 1 192 ? -3.462 -9.605 13.052 1.00 94.25 192 VAL A CA 1
ATOM 1555 C C . VAL A 1 192 ? -4.740 -10.166 12.433 1.00 94.25 192 VAL A C 1
ATOM 1557 O O . VAL A 1 192 ? -5.834 -9.870 12.902 1.00 94.25 192 VAL A O 1
ATOM 1560 N N . VAL A 1 193 ? -4.625 -10.989 11.388 1.00 94.75 193 VAL A N 1
ATOM 1561 C CA . VAL A 1 193 ? -5.792 -11.575 10.729 1.00 94.75 193 VAL A CA 1
ATOM 1562 C C . VAL A 1 193 ? -6.396 -12.668 11.609 1.00 94.75 193 VAL A C 1
ATOM 1564 O O . VAL A 1 193 ? -7.607 -12.698 11.791 1.00 94.75 193 VAL A O 1
ATOM 1567 N N . THR A 1 194 ? -5.571 -13.543 12.182 1.00 95.00 194 THR A N 1
ATOM 1568 C CA . THR A 1 194 ? -6.001 -14.573 13.144 1.00 95.00 194 THR A CA 1
ATOM 1569 C C . THR A 1 194 ? -6.685 -13.932 14.343 1.00 95.00 194 THR A C 1
ATOM 1571 O O . THR A 1 194 ? -7.782 -14.324 14.734 1.00 95.00 194 THR A O 1
ATOM 1574 N N . ASP A 1 195 ? -6.055 -12.896 14.881 1.00 96.81 195 ASP A N 1
ATOM 1575 C CA . ASP A 1 195 ? -6.561 -12.121 15.999 1.00 96.81 195 ASP A CA 1
ATOM 1576 C C . ASP A 1 195 ? -7.910 -11.438 15.685 1.00 96.81 195 ASP A C 1
ATOM 1578 O O . ASP A 1 195 ? -8.839 -11.489 16.496 1.00 96.81 195 ASP A O 1
ATOM 1582 N N . PHE A 1 196 ? -8.055 -10.884 14.477 1.00 97.31 196 PHE A N 1
ATOM 1583 C CA . PHE A 1 196 ? -9.293 -10.260 14.009 1.00 97.31 196 PHE A CA 1
ATOM 1584 C C . PHE A 1 196 ? -10.427 -11.267 13.804 1.00 97.31 196 PHE A C 1
ATOM 1586 O O . PHE A 1 196 ? -11.551 -11.008 14.226 1.00 97.31 196 PHE A O 1
ATOM 1593 N N . LEU A 1 197 ? -10.147 -12.431 13.212 1.00 96.62 197 LEU A N 1
ATOM 1594 C CA . LEU A 1 197 ? -11.136 -13.507 13.087 1.00 96.62 197 LEU A CA 1
ATOM 1595 C C . LEU A 1 197 ? -11.611 -13.979 14.467 1.00 96.62 197 LEU A C 1
ATOM 1597 O O . LEU A 1 197 ? -12.810 -14.165 14.670 1.00 96.62 197 LEU A O 1
ATOM 1601 N N . GLY A 1 198 ? -10.701 -14.058 15.444 1.00 95.62 198 GLY A N 1
ATOM 1602 C CA . GLY A 1 198 ? -11.051 -14.306 16.841 1.00 95.62 198 GLY A CA 1
ATOM 1603 C C . GLY A 1 198 ? -12.012 -13.257 17.409 1.00 95.62 198 GLY A C 1
ATOM 1604 O O . GLY A 1 198 ? -12.972 -13.619 18.082 1.00 95.62 198 GLY A O 1
ATOM 1605 N N . ALA A 1 199 ? -11.825 -11.972 17.085 1.00 94.94 199 ALA A N 1
ATOM 1606 C CA . ALA A 1 199 ? -12.751 -10.903 17.478 1.00 94.94 199 ALA A CA 1
ATOM 1607 C C . ALA A 1 199 ? -14.142 -11.015 16.819 1.00 94.94 199 ALA A C 1
ATOM 1609 O O . ALA A 1 199 ? -15.112 -10.491 17.360 1.00 94.94 199 ALA A O 1
ATOM 1610 N N . LEU A 1 200 ? -14.253 -11.716 15.685 1.00 96.44 200 LEU A N 1
ATOM 1611 C CA . LEU A 1 200 ? -15.529 -12.067 15.047 1.00 96.44 200 LEU A CA 1
ATOM 1612 C C . LEU A 1 200 ? -16.127 -13.384 15.570 1.00 96.44 200 LEU A C 1
ATOM 1614 O O . LEU A 1 200 ? -17.217 -13.763 15.147 1.00 96.44 200 LEU A O 1
ATOM 1618 N N . ASN A 1 201 ? -15.440 -14.083 16.482 1.00 95.44 201 ASN A N 1
ATOM 1619 C CA . ASN A 1 201 ? -15.740 -15.458 16.901 1.00 95.44 201 ASN A CA 1
ATOM 1620 C C . ASN A 1 201 ? -15.704 -16.471 15.744 1.00 95.44 201 ASN A C 1
ATOM 1622 O O . ASN A 1 201 ? -16.474 -17.428 15.705 1.00 95.44 201 ASN A O 1
ATOM 1626 N N . VAL A 1 202 ? -14.782 -16.269 14.805 1.00 95.50 202 VAL A N 1
ATOM 1627 C CA . VAL A 1 202 ? -14.571 -17.127 13.639 1.00 95.50 202 VAL A CA 1
ATOM 1628 C C . VAL A 1 202 ? -13.185 -17.772 13.711 1.00 95.50 202 VAL A C 1
ATOM 1630 O O . VAL A 1 202 ? -12.198 -17.131 14.065 1.00 95.50 202 VAL A O 1
ATOM 1633 N N . ARG A 1 203 ? -13.094 -19.056 13.346 1.00 93.88 203 ARG A N 1
ATOM 1634 C CA . ARG A 1 203 ? -11.827 -19.794 13.232 1.00 93.88 203 ARG A CA 1
ATOM 1635 C C . ARG A 1 203 ? -11.568 -20.189 11.782 1.00 93.88 203 ARG A C 1
ATOM 1637 O O . ARG A 1 203 ? -12.509 -20.469 11.041 1.00 93.88 203 ARG A O 1
ATOM 1644 N N . ARG A 1 204 ? -10.289 -20.193 11.396 1.00 92.81 204 ARG A N 1
ATOM 1645 C CA . ARG A 1 204 ? -9.840 -20.674 10.082 1.00 92.81 204 ARG A CA 1
ATOM 1646 C C . ARG A 1 204 ? -10.102 -22.174 9.960 1.00 92.81 204 ARG A C 1
ATOM 1648 O O . ARG A 1 204 ? -9.960 -22.901 10.940 1.00 92.81 204 ARG A O 1
ATOM 1655 N N . ASP A 1 205 ? -10.440 -22.608 8.756 1.00 93.50 205 ASP A N 1
ATOM 1656 C CA . ASP A 1 205 ? -10.536 -24.012 8.361 1.00 93.50 205 ASP A CA 1
ATOM 1657 C C . ASP A 1 205 ? -10.016 -24.184 6.923 1.00 93.50 205 ASP A C 1
ATOM 1659 O O . ASP A 1 205 ? -9.453 -23.247 6.355 1.00 93.50 205 ASP A O 1
ATOM 1663 N N . ALA A 1 206 ? -10.209 -25.364 6.331 1.00 90.56 206 ALA A N 1
ATOM 1664 C CA . ALA A 1 206 ? -9.729 -25.676 4.984 1.00 90.56 206 ALA A CA 1
ATOM 1665 C C . ALA A 1 206 ? -10.306 -24.771 3.877 1.00 90.56 206 ALA A C 1
ATOM 1667 O O . ALA A 1 206 ? -9.679 -24.625 2.833 1.00 90.56 206 ALA A O 1
ATOM 1668 N N . GLY A 1 207 ? -11.472 -24.148 4.090 1.00 90.81 207 GLY A N 1
ATOM 1669 C CA . GLY A 1 207 ? -12.082 -23.235 3.120 1.00 90.81 207 GLY A CA 1
ATOM 1670 C C . GLY A 1 207 ? -11.550 -21.801 3.192 1.00 90.81 207 GLY A C 1
ATOM 1671 O O . GLY A 1 207 ? -11.968 -20.961 2.396 1.00 90.81 207 GLY A O 1
ATOM 1672 N N . PHE A 1 208 ? -10.679 -21.490 4.157 1.00 92.88 208 PHE A N 1
ATOM 1673 C CA . PHE A 1 208 ? -10.122 -20.154 4.325 1.00 92.88 208 PHE A CA 1
ATOM 1674 C C . PHE A 1 208 ? -9.025 -19.882 3.292 1.00 92.88 208 PHE A C 1
ATOM 1676 O O . PHE A 1 208 ? -8.019 -20.585 3.229 1.00 92.88 208 PHE A O 1
ATOM 1683 N N . ILE A 1 209 ? -9.178 -18.794 2.544 1.00 90.56 209 ILE A N 1
ATOM 1684 C CA . ILE A 1 209 ? -8.203 -18.318 1.568 1.00 90.56 209 ILE A CA 1
ATOM 1685 C C . ILE A 1 209 ? -7.234 -17.365 2.283 1.00 90.56 209 ILE A C 1
ATOM 1687 O O . ILE A 1 209 ? -7.628 -16.248 2.644 1.00 90.56 209 ILE A O 1
ATOM 1691 N N . PRO A 1 210 ? -5.964 -17.747 2.508 1.00 82.81 210 PRO A N 1
ATOM 1692 C CA . PRO A 1 210 ? -5.005 -16.860 3.145 1.00 82.81 210 PRO A CA 1
ATOM 1693 C C . PRO A 1 210 ? -4.761 -15.626 2.274 1.00 82.81 210 PRO A C 1
ATOM 1695 O O . PRO A 1 210 ? -4.470 -15.727 1.082 1.00 82.81 210 PRO A O 1
ATOM 1698 N N . ALA A 1 211 ? -4.866 -14.440 2.878 1.00 72.31 211 ALA A N 1
ATOM 1699 C CA . ALA A 1 211 ? -4.483 -13.218 2.191 1.00 72.31 211 ALA A CA 1
ATOM 1700 C C . ALA A 1 211 ? -2.985 -13.248 1.882 1.00 72.31 211 ALA A C 1
ATOM 1702 O O . ALA A 1 211 ? -2.155 -13.564 2.737 1.00 72.31 211 ALA A O 1
ATOM 1703 N N . ARG A 1 212 ? -2.656 -12.885 0.646 1.00 63.78 212 ARG A N 1
ATOM 1704 C CA . ARG A 1 212 ? -1.281 -12.832 0.152 1.00 63.78 212 ARG A CA 1
ATOM 1705 C C . ARG A 1 212 ? -0.481 -11.814 0.974 1.00 63.78 212 ARG A C 1
ATOM 1707 O O . ARG A 1 212 ? -1.042 -10.779 1.357 1.00 63.78 212 ARG A O 1
ATOM 1714 N N . PRO A 1 213 ? 0.815 -12.053 1.237 1.00 56.66 213 PRO A N 1
ATOM 1715 C CA . PRO A 1 213 ? 1.668 -11.054 1.862 1.00 56.66 213 PRO A CA 1
ATOM 1716 C C . PRO A 1 213 ? 1.606 -9.756 1.053 1.00 56.66 213 PRO A C 1
ATOM 1718 O O . PRO A 1 213 ? 1.950 -9.723 -0.128 1.00 56.66 213 PRO A O 1
ATOM 1721 N N . ASN A 1 214 ? 1.123 -8.679 1.671 1.00 53.62 214 ASN A N 1
ATOM 1722 C CA . ASN A 1 214 ? 1.100 -7.377 1.021 1.00 53.62 214 ASN A CA 1
ATOM 1723 C C . ASN A 1 214 ? 2.544 -6.904 0.816 1.00 53.62 214 ASN A C 1
ATOM 1725 O O . ASN A 1 214 ? 3.211 -6.536 1.778 1.00 53.62 214 ASN A O 1
ATOM 1729 N N . TYR A 1 215 ? 2.981 -6.838 -0.443 1.00 48.12 215 TYR A N 1
ATOM 1730 C CA . TYR A 1 215 ? 4.309 -6.358 -0.858 1.00 48.12 215 TYR A CA 1
ATOM 1731 C C . TYR A 1 215 ? 4.518 -4.851 -0.626 1.00 48.12 215 TYR A C 1
ATOM 1733 O O . TYR A 1 215 ? 5.570 -4.290 -0.929 1.00 48.12 215 TYR A O 1
ATOM 1741 N N . ASN A 1 216 ? 3.509 -4.158 -0.087 1.00 54.78 216 ASN A N 1
ATOM 1742 C CA . ASN A 1 216 ? 3.590 -2.745 0.254 1.00 54.78 216 ASN A CA 1
ATOM 1743 C C . ASN A 1 216 ? 4.341 -2.571 1.583 1.00 54.78 216 ASN A C 1
ATOM 1745 O O . ASN A 1 216 ? 3.795 -2.069 2.571 1.00 54.78 216 ASN A O 1
ATOM 1749 N N . GLU A 1 217 ? 5.593 -3.028 1.602 1.00 63.25 217 GLU A N 1
ATOM 1750 C CA . GLU A 1 217 ? 6.496 -2.835 2.722 1.00 63.25 217 GLU A CA 1
ATOM 1751 C C . GLU A 1 217 ? 6.606 -1.340 3.033 1.00 63.25 217 GLU A C 1
ATOM 1753 O O . GLU A 1 217 ? 6.555 -0.460 2.156 1.00 63.25 217 GLU A O 1
ATOM 1758 N N . SER A 1 218 ? 6.648 -1.053 4.333 1.00 67.12 218 SER A N 1
ATOM 1759 C CA . SER A 1 218 ? 6.890 0.309 4.789 1.00 67.12 218 SER A CA 1
ATOM 1760 C C . SER A 1 218 ? 8.314 0.674 4.409 1.00 67.12 218 SER A C 1
ATOM 1762 O O . SER A 1 218 ? 9.223 -0.111 4.653 1.00 67.12 218 SER A O 1
ATOM 1764 N N . LEU A 1 219 ? 8.470 1.862 3.835 1.00 80.75 219 LEU A N 1
ATOM 1765 C CA . LEU A 1 219 ? 9.771 2.453 3.566 1.00 80.75 219 LEU A CA 1
ATOM 1766 C C . LEU A 1 219 ? 10.584 2.495 4.867 1.00 80.75 219 LEU A C 1
ATOM 1768 O O . LEU A 1 219 ? 10.011 2.778 5.925 1.00 80.75 219 LEU A O 1
ATOM 1772 N N . ASP A 1 220 ? 11.876 2.203 4.794 1.00 88.56 220 ASP A N 1
ATOM 1773 C CA . ASP A 1 220 ? 12.804 2.443 5.895 1.00 88.56 220 ASP A CA 1
ATOM 1774 C C . ASP A 1 220 ? 13.202 3.931 5.949 1.00 88.56 220 ASP A C 1
ATOM 1776 O O . ASP A 1 220 ? 12.777 4.755 5.133 1.00 88.56 220 ASP A O 1
ATOM 1780 N N . VAL A 1 221 ? 13.963 4.321 6.969 1.00 91.50 221 VAL A N 1
ATOM 1781 C CA . VAL A 1 221 ? 14.344 5.731 7.150 1.00 91.50 221 VAL A CA 1
ATOM 1782 C C . VAL A 1 221 ? 15.281 6.200 6.044 1.00 91.50 221 VAL A C 1
ATOM 1784 O O . VAL A 1 221 ? 15.137 7.317 5.552 1.00 91.50 221 VAL A O 1
ATOM 1787 N N . GLU A 1 222 ? 16.214 5.347 5.638 1.00 91.69 222 GLU A N 1
ATOM 1788 C CA . GLU A 1 222 ? 17.202 5.655 4.608 1.00 91.69 222 GLU A CA 1
ATOM 1789 C C . GLU A 1 222 ? 16.544 5.912 3.250 1.00 91.69 222 GLU A C 1
ATOM 1791 O O . GLU A 1 222 ? 16.824 6.931 2.616 1.00 91.69 222 GLU A O 1
ATOM 1796 N N . GLY A 1 223 ? 15.568 5.091 2.860 1.00 92.31 223 GLY A N 1
ATOM 1797 C CA . GLY A 1 223 ? 14.777 5.329 1.661 1.00 92.31 223 GLY A CA 1
ATOM 1798 C C . GLY A 1 223 ? 13.888 6.546 1.727 1.00 92.31 223 GLY A C 1
ATOM 1799 O O . GLY A 1 223 ? 13.725 7.237 0.724 1.00 92.31 223 GLY A O 1
ATOM 1800 N N . ALA A 1 224 ? 13.342 6.865 2.896 1.00 93.31 224 ALA A N 1
ATOM 1801 C CA . ALA A 1 224 ? 12.582 8.095 3.056 1.00 93.31 224 ALA A CA 1
ATOM 1802 C C . ALA A 1 224 ? 13.464 9.335 2.869 1.00 93.31 224 ALA A C 1
ATOM 1804 O O . ALA A 1 224 ? 13.073 10.254 2.150 1.00 93.31 224 ALA A O 1
ATOM 1805 N N . LEU A 1 225 ? 14.666 9.341 3.446 1.00 93.81 225 LEU A N 1
ATOM 1806 C CA . LEU A 1 225 ? 15.634 10.426 3.270 1.00 93.81 225 LEU A CA 1
ATOM 1807 C C . LEU A 1 225 ? 16.112 10.536 1.817 1.00 93.81 225 LEU A C 1
ATOM 1809 O O . LEU A 1 225 ? 16.219 11.644 1.286 1.00 93.81 225 LEU A O 1
ATOM 1813 N N . LEU A 1 226 ? 16.343 9.398 1.158 1.00 93.25 226 LEU A N 1
ATOM 1814 C CA . LEU A 1 226 ? 16.713 9.344 -0.252 1.00 93.25 226 LEU A CA 1
ATOM 1815 C C . LEU A 1 226 ? 15.615 9.943 -1.145 1.00 93.25 226 LEU A C 1
ATOM 1817 O O . LEU A 1 226 ? 15.908 10.811 -1.966 1.00 93.25 226 LEU A O 1
ATOM 1821 N N . ILE A 1 227 ? 14.347 9.579 -0.924 1.00 93.62 227 ILE A N 1
ATOM 1822 C CA . ILE A 1 227 ? 13.203 10.183 -1.626 1.00 93.62 227 ILE A CA 1
ATOM 1823 C C . ILE A 1 227 ? 13.128 11.694 -1.367 1.00 93.62 227 ILE A C 1
ATOM 1825 O O . ILE A 1 227 ? 13.029 12.461 -2.323 1.00 93.62 227 ILE A O 1
ATOM 1829 N N . GLU A 1 228 ? 13.196 12.146 -0.108 1.00 93.44 228 GLU A N 1
ATOM 1830 C CA . GLU A 1 228 ? 13.107 13.579 0.227 1.00 93.44 228 GLU A CA 1
ATOM 1831 C C . GLU A 1 228 ? 14.210 14.408 -0.452 1.00 93.44 228 GLU A C 1
ATOM 1833 O O . GLU A 1 228 ? 13.958 15.544 -0.874 1.00 93.44 228 GLU A O 1
ATOM 1838 N N . SER A 1 229 ? 15.413 13.833 -0.560 1.00 92.25 229 SER A N 1
ATOM 1839 C CA . SER A 1 229 ? 16.566 14.422 -1.245 1.00 92.25 229 SER A CA 1
ATOM 1840 C C . SER A 1 229 ? 16.350 14.486 -2.760 1.00 92.25 229 SER A C 1
ATOM 1842 O O . SER A 1 229 ? 16.418 15.565 -3.353 1.00 92.25 229 SER A O 1
ATOM 1844 N N . LEU A 1 230 ? 16.008 13.356 -3.388 1.00 92.06 230 LEU A N 1
ATOM 1845 C CA . LEU A 1 230 ? 15.830 13.255 -4.839 1.00 92.06 230 LEU A CA 1
ATOM 1846 C C . LEU A 1 230 ? 14.663 14.107 -5.348 1.00 92.06 230 LEU A C 1
ATOM 1848 O O . LEU A 1 230 ? 14.787 14.739 -6.392 1.00 92.06 230 LEU A O 1
ATOM 1852 N N . GLN A 1 231 ? 13.575 14.234 -4.583 1.00 89.50 231 GLN A N 1
ATOM 1853 C CA . GLN A 1 231 ? 12.445 15.115 -4.914 1.00 89.50 231 GLN A CA 1
ATOM 1854 C C . GLN A 1 231 ? 12.828 16.597 -5.056 1.00 89.50 231 GLN A C 1
ATOM 1856 O O . GLN A 1 231 ? 12.087 17.382 -5.655 1.00 89.50 231 GLN A O 1
ATOM 1861 N N . GLN A 1 232 ? 13.963 17.027 -4.497 1.00 87.50 232 GLN A N 1
ATOM 1862 C CA . GLN A 1 232 ? 14.426 18.402 -4.694 1.00 87.50 232 GLN A CA 1
ATOM 1863 C C . GLN A 1 232 ? 14.919 18.651 -6.118 1.00 87.50 232 GLN A C 1
ATOM 1865 O O . GLN A 1 232 ? 14.941 19.807 -6.544 1.00 87.50 232 GLN A O 1
ATOM 1870 N N . ARG A 1 233 ? 15.243 17.594 -6.864 1.00 89.12 233 ARG A N 1
ATOM 1871 C CA . ARG A 1 233 ? 15.779 17.652 -8.220 1.00 89.12 233 ARG A CA 1
ATOM 1872 C C . ARG A 1 233 ? 14.635 17.588 -9.255 1.00 89.12 233 ARG A C 1
ATOM 1874 O O . ARG A 1 233 ? 13.762 16.725 -9.122 1.00 89.12 233 ARG A O 1
ATOM 1881 N N . PRO A 1 234 ? 14.574 18.497 -10.250 1.00 87.44 234 PRO A N 1
ATOM 1882 C CA . PRO A 1 234 ? 13.466 18.582 -11.212 1.00 87.44 234 PRO A CA 1
ATOM 1883 C C . PRO A 1 234 ? 13.107 17.263 -11.912 1.00 87.44 234 PRO A C 1
ATOM 1885 O O . PRO A 1 234 ? 11.928 16.962 -12.084 1.00 87.44 234 PRO A O 1
ATOM 1888 N N . GLU A 1 235 ? 14.107 16.451 -12.243 1.00 86.00 235 GLU A N 1
ATOM 1889 C CA . GLU A 1 235 ? 13.996 15.187 -12.977 1.00 86.00 235 GLU A CA 1
ATOM 1890 C C . GLU A 1 235 ? 13.237 14.070 -12.235 1.00 86.00 235 GLU A C 1
ATOM 1892 O O . GLU A 1 235 ? 12.844 13.086 -12.868 1.00 86.00 235 GLU A O 1
ATOM 1897 N N . TYR A 1 236 ? 13.010 14.227 -10.925 1.00 85.19 236 TYR A N 1
ATOM 1898 C CA . TYR A 1 236 ? 12.262 13.289 -10.075 1.00 85.19 236 TYR A CA 1
ATOM 1899 C C . TYR A 1 236 ? 10.929 13.856 -9.564 1.00 85.19 236 TYR A C 1
ATOM 1901 O O . TYR A 1 236 ? 10.152 13.136 -8.939 1.00 85.19 236 TYR A O 1
ATOM 1909 N N . ARG A 1 237 ? 10.634 15.142 -9.801 1.00 78.25 237 ARG A N 1
ATOM 1910 C CA . ARG A 1 237 ? 9.433 15.794 -9.240 1.00 78.25 237 ARG A CA 1
ATOM 1911 C C . ARG A 1 237 ? 8.127 15.309 -9.861 1.00 78.25 237 ARG A C 1
ATOM 1913 O O . ARG A 1 237 ? 7.108 15.302 -9.175 1.00 78.25 237 ARG A O 1
ATOM 1920 N N . ALA A 1 238 ? 8.151 14.957 -11.145 1.00 78.31 238 ALA A N 1
ATOM 1921 C CA . ALA A 1 238 ? 6.948 14.629 -11.906 1.00 78.31 238 ALA A CA 1
ATOM 1922 C C . ALA A 1 238 ? 6.504 13.165 -11.749 1.00 78.31 238 ALA A C 1
ATOM 1924 O O . ALA A 1 238 ? 5.312 12.887 -11.840 1.00 78.31 238 ALA A O 1
ATOM 1925 N N . ASP A 1 239 ? 7.434 12.246 -11.470 1.00 84.75 239 ASP A N 1
ATOM 1926 C CA . ASP A 1 239 ? 7.161 10.807 -11.447 1.00 84.75 239 ASP A CA 1
ATOM 1927 C C . ASP A 1 239 ? 7.527 10.167 -10.101 1.00 84.75 239 ASP A C 1
ATOM 1929 O O . ASP A 1 239 ? 8.585 9.564 -9.894 1.00 84.75 239 ASP A O 1
ATOM 1933 N N . MET A 1 240 ? 6.595 10.301 -9.158 1.00 85.94 240 MET A N 1
ATOM 1934 C CA . MET A 1 240 ? 6.720 9.712 -7.827 1.00 85.94 240 MET A CA 1
ATOM 1935 C C . MET A 1 240 ? 6.661 8.186 -7.824 1.00 85.94 240 MET A C 1
ATOM 1937 O O . MET A 1 240 ? 7.208 7.571 -6.910 1.00 85.94 240 MET A O 1
ATOM 1941 N N . VAL A 1 241 ? 5.979 7.574 -8.796 1.00 86.06 241 VAL A N 1
ATOM 1942 C CA . VAL A 1 241 ? 5.842 6.113 -8.859 1.00 86.06 241 VAL A CA 1
ATOM 1943 C C . VAL A 1 241 ? 7.198 5.508 -9.188 1.00 86.06 241 VAL A C 1
ATOM 1945 O O . VAL A 1 241 ? 7.682 4.653 -8.445 1.00 86.06 241 VAL A O 1
ATOM 1948 N N . THR A 1 242 ? 7.850 6.026 -10.227 1.00 86.75 242 THR A N 1
ATOM 1949 C CA . THR A 1 242 ? 9.187 5.592 -10.633 1.00 86.75 242 THR A CA 1
ATOM 1950 C C . THR A 1 242 ? 10.238 5.942 -9.584 1.00 86.75 242 THR A C 1
ATOM 1952 O O . THR A 1 242 ? 11.075 5.099 -9.273 1.00 86.75 242 THR A O 1
ATOM 1955 N N . LEU A 1 243 ? 10.175 7.119 -8.945 1.00 90.25 243 LEU A N 1
ATOM 1956 C CA . LEU A 1 243 ? 11.105 7.461 -7.859 1.00 90.25 243 LEU A CA 1
ATOM 1957 C C . LEU A 1 243 ? 11.035 6.466 -6.688 1.00 90.25 243 LEU A C 1
ATOM 1959 O O . LEU A 1 243 ? 12.071 6.024 -6.185 1.00 90.25 243 LEU A O 1
ATOM 1963 N N . VAL A 1 244 ? 9.822 6.125 -6.238 1.00 89.69 244 VAL A N 1
ATOM 1964 C CA . VAL A 1 244 ? 9.620 5.164 -5.143 1.00 89.69 244 VAL A CA 1
ATOM 1965 C C . VAL A 1 244 ? 10.115 3.779 -5.549 1.00 89.69 244 VAL A C 1
ATOM 1967 O O . VAL A 1 244 ? 10.778 3.126 -4.747 1.00 89.69 244 VAL A O 1
ATOM 1970 N N . ASP A 1 245 ? 9.818 3.343 -6.774 1.00 89.06 245 ASP A N 1
ATOM 1971 C CA . ASP A 1 245 ? 10.266 2.053 -7.298 1.00 89.06 245 ASP A CA 1
ATOM 1972 C C . ASP A 1 245 ? 11.798 1.961 -7.368 1.00 89.06 245 ASP A C 1
ATOM 1974 O O . ASP A 1 245 ? 12.381 1.052 -6.777 1.00 89.06 245 ASP A O 1
ATOM 1978 N N . LEU A 1 246 ? 12.460 2.942 -7.991 1.00 91.38 246 LEU A N 1
ATOM 1979 C CA . LEU A 1 246 ? 13.921 3.006 -8.096 1.00 91.38 246 LEU A CA 1
ATOM 1980 C C . LEU A 1 246 ? 14.584 2.979 -6.716 1.00 91.38 246 LEU A C 1
ATOM 1982 O O . LEU A 1 246 ? 15.482 2.177 -6.465 1.00 91.38 246 LEU A O 1
ATOM 1986 N N . THR A 1 247 ? 14.108 3.831 -5.804 1.00 90.88 247 THR A N 1
ATOM 1987 C CA . THR A 1 247 ? 14.649 3.928 -4.444 1.00 90.88 247 THR A CA 1
ATOM 1988 C C . THR A 1 247 ? 14.502 2.604 -3.698 1.00 90.88 247 THR A C 1
ATOM 1990 O O . THR A 1 247 ? 15.452 2.123 -3.084 1.00 90.88 247 THR A O 1
ATOM 1993 N N . GLN A 1 248 ? 13.326 1.979 -3.779 1.00 87.88 248 GLN A N 1
ATOM 1994 C CA . GLN A 1 248 ? 13.063 0.714 -3.101 1.00 87.88 248 GLN A CA 1
ATOM 1995 C C . GLN A 1 248 ? 13.901 -0.438 -3.670 1.00 87.88 248 GLN A C 1
ATOM 1997 O O . GLN A 1 248 ? 14.302 -1.326 -2.919 1.00 87.88 248 GLN A O 1
ATOM 2002 N N . SER A 1 249 ? 14.167 -0.423 -4.974 1.00 88.56 249 SER A N 1
ATOM 2003 C CA . SER A 1 249 ? 14.968 -1.445 -5.655 1.00 88.56 249 SER A CA 1
ATOM 2004 C C . SER A 1 249 ? 16.426 -1.381 -5.199 1.00 88.56 249 SER A C 1
ATOM 2006 O O . SER A 1 249 ? 16.963 -2.388 -4.740 1.00 88.56 249 SER A O 1
ATOM 2008 N N . VAL A 1 250 ? 17.002 -0.172 -5.169 1.00 90.31 250 VAL A N 1
ATOM 2009 C CA . VAL A 1 250 ? 18.360 0.065 -4.653 1.00 90.31 250 VAL A CA 1
ATOM 2010 C C . VAL A 1 250 ? 18.481 -0.355 -3.186 1.00 90.31 250 VAL A C 1
ATOM 2012 O O . VAL A 1 250 ? 19.392 -1.096 -2.836 1.00 90.31 250 VAL A O 1
ATOM 2015 N N . ILE A 1 251 ? 17.552 0.053 -2.321 1.00 87.44 251 ILE A N 1
ATOM 2016 C CA . ILE A 1 251 ? 17.621 -0.268 -0.882 1.00 87.44 251 ILE A CA 1
ATOM 2017 C C . ILE A 1 251 ? 17.529 -1.765 -0.623 1.00 87.44 251 ILE A C 1
ATOM 2019 O O . ILE A 1 251 ? 18.236 -2.296 0.224 1.00 87.44 251 ILE A O 1
ATOM 2023 N N . ASN A 1 252 ? 16.669 -2.470 -1.354 1.00 83.44 252 ASN A N 1
ATOM 2024 C CA . ASN A 1 252 ? 16.524 -3.906 -1.153 1.00 83.44 252 ASN A CA 1
ATOM 2025 C C . ASN A 1 252 ? 17.775 -4.690 -1.564 1.00 83.44 252 ASN A C 1
ATOM 2027 O O . ASN A 1 252 ? 18.007 -5.758 -1.005 1.00 83.44 252 ASN A O 1
ATOM 2031 N N . LEU A 1 253 ? 18.564 -4.178 -2.513 1.00 84.31 253 LEU A N 1
ATOM 2032 C CA . LEU A 1 253 ? 19.840 -4.777 -2.896 1.00 84.31 253 LEU A CA 1
ATOM 2033 C C . LEU A 1 253 ? 20.945 -4.491 -1.868 1.00 84.31 253 LEU A C 1
ATOM 2035 O O . LEU A 1 253 ? 21.753 -5.365 -1.572 1.00 84.31 253 LEU A O 1
ATOM 2039 N N . GLU A 1 254 ? 20.974 -3.275 -1.325 1.00 84.69 254 GLU A N 1
ATOM 2040 C CA . GLU A 1 254 ? 22.039 -2.801 -0.429 1.00 84.69 254 GLU A CA 1
ATOM 2041 C C . GLU A 1 254 ? 21.798 -3.148 1.048 1.00 84.69 254 GLU A C 1
ATOM 2043 O O . GLU A 1 254 ? 22.728 -3.134 1.852 1.00 84.69 254 GLU A O 1
ATOM 2048 N N . GLY A 1 255 ? 20.558 -3.492 1.398 1.00 77.50 255 GLY A N 1
ATOM 2049 C CA . GLY A 1 255 ? 20.125 -3.823 2.750 1.00 77.50 255 GLY A CA 1
ATOM 2050 C C . GLY A 1 255 ? 19.172 -2.776 3.325 1.00 77.50 255 GLY A C 1
ATOM 2051 O O . GLY A 1 255 ? 19.347 -1.572 3.152 1.00 77.50 255 GLY A O 1
ATOM 2052 N N . GLN A 1 256 ? 18.146 -3.250 4.039 1.00 69.62 256 GLN A N 1
ATOM 2053 C CA . GLN A 1 256 ? 17.198 -2.371 4.723 1.00 69.62 256 GLN A CA 1
ATOM 2054 C C . GLN A 1 256 ? 17.834 -1.749 5.969 1.00 69.62 256 GLN A C 1
ATOM 2056 O O . GLN A 1 256 ? 18.464 -2.425 6.783 1.00 69.62 256 GLN A O 1
ATOM 2061 N N . SER A 1 257 ? 17.601 -0.454 6.130 1.00 76.75 257 SER A N 1
ATOM 2062 C CA . SER A 1 257 ? 18.051 0.358 7.252 1.00 76.75 257 SER A CA 1
ATOM 2063 C C . SER A 1 257 ? 17.072 0.290 8.435 1.00 76.75 257 SER A C 1
ATOM 2065 O O . SER A 1 257 ? 16.160 -0.542 8.508 1.00 76.75 257 SER A O 1
ATOM 2067 N N . THR A 1 258 ? 17.226 1.207 9.392 1.00 85.19 258 THR A N 1
ATOM 2068 C CA . THR A 1 258 ? 16.300 1.339 10.526 1.00 85.19 258 THR A CA 1
ATOM 2069 C C . THR A 1 258 ? 14.896 1.787 10.095 1.00 85.19 258 THR A C 1
ATOM 2071 O O . THR A 1 258 ? 14.713 2.530 9.131 1.00 85.19 258 THR A O 1
ATOM 2074 N N . LYS A 1 259 ? 13.879 1.384 10.868 1.00 88.06 259 LYS A N 1
ATOM 2075 C CA . LYS A 1 259 ? 12.479 1.837 10.732 1.00 88.06 259 LYS A CA 1
ATOM 2076 C C . LYS A 1 259 ? 12.155 3.054 11.607 1.00 88.06 259 LYS A C 1
ATOM 2078 O O . LYS A 1 259 ? 11.046 3.583 11.526 1.00 88.06 259 LYS A O 1
ATOM 2083 N N . HIS A 1 260 ? 13.100 3.488 12.442 1.00 92.56 260 HIS A N 1
ATOM 2084 C CA . HIS A 1 260 ? 12.918 4.566 13.411 1.00 92.56 260 HIS A CA 1
ATOM 2085 C C . HIS A 1 260 ? 13.898 5.707 13.139 1.00 92.56 260 HIS A C 1
ATOM 2087 O O . HIS A 1 260 ? 15.102 5.483 13.063 1.00 92.56 260 HIS A O 1
ATOM 2093 N N . PHE A 1 261 ? 13.380 6.930 12.996 1.00 93.44 261 PHE A N 1
ATOM 2094 C CA . PHE A 1 261 ? 14.169 8.149 12.770 1.00 93.44 261 PHE A CA 1
ATOM 2095 C C . PHE A 1 261 ? 14.175 9.092 13.979 1.00 93.44 261 PHE A C 1
ATOM 2097 O O . PHE A 1 261 ? 15.008 9.996 14.060 1.00 93.44 261 PHE A O 1
ATOM 2104 N N . LEU A 1 262 ? 13.252 8.913 14.928 1.00 94.81 262 LEU A N 1
ATOM 2105 C CA . LEU A 1 262 ? 13.174 9.750 16.122 1.00 94.81 262 LEU A CA 1
ATOM 2106 C C . LEU A 1 262 ? 14.292 9.421 17.108 1.00 94.81 262 LEU A C 1
ATOM 2108 O O . LEU A 1 262 ? 14.717 8.273 17.222 1.00 94.81 262 LEU A O 1
ATOM 2112 N N . SER A 1 263 ? 14.741 10.439 17.842 1.00 93.75 2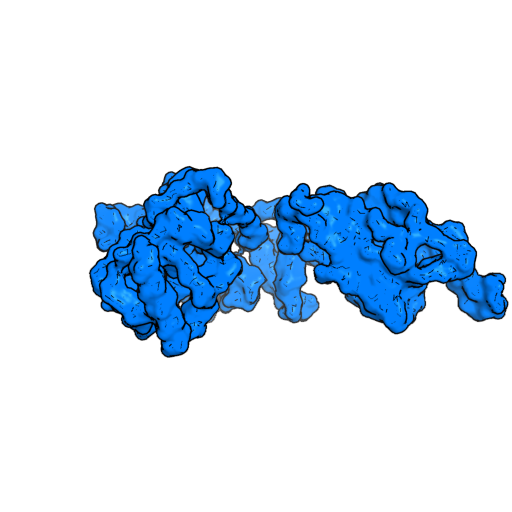63 SER A N 1
ATOM 2113 C CA . SER A 1 263 ? 15.622 10.265 18.994 1.00 93.75 263 SER A CA 1
ATOM 2114 C C . SER A 1 263 ? 14.845 9.682 20.173 1.00 93.75 263 SER A C 1
ATOM 2116 O O . SER A 1 263 ? 13.621 9.821 20.261 1.00 93.75 263 SER A O 1
ATOM 2118 N N . GLU A 1 264 ? 15.565 9.111 21.133 1.00 93.94 264 GLU A N 1
ATOM 2119 C CA . GLU A 1 264 ? 14.979 8.672 22.400 1.00 93.94 264 GLU A CA 1
ATOM 2120 C C . GLU A 1 264 ? 14.230 9.818 23.105 1.00 93.94 264 GLU A C 1
ATOM 2122 O O . GLU A 1 264 ? 13.081 9.660 23.517 1.00 93.94 264 GLU A O 1
ATOM 2127 N N . SER A 1 265 ? 14.817 11.019 23.148 1.00 92.69 265 SER A N 1
ATOM 2128 C CA . SER A 1 265 ? 14.189 12.198 23.759 1.00 92.69 265 SER A CA 1
ATOM 2129 C C . SER A 1 265 ? 12.857 12.582 23.101 1.00 92.69 265 SER A C 1
ATOM 2131 O O . SER A 1 265 ? 11.898 12.937 23.796 1.00 92.69 265 SER A O 1
ATOM 2133 N N . ALA A 1 266 ? 12.755 12.470 21.772 1.00 94.25 266 ALA A N 1
ATOM 2134 C CA . ALA A 1 266 ? 11.514 12.714 21.047 1.00 94.25 266 ALA A CA 1
ATOM 2135 C C . ALA A 1 266 ? 10.461 11.641 21.365 1.00 94.25 266 ALA A C 1
ATOM 2137 O O . ALA A 1 266 ? 9.305 11.980 21.630 1.00 94.25 266 ALA A O 1
ATOM 2138 N N . VAL A 1 267 ? 10.857 10.364 21.418 1.00 94.94 267 VAL A N 1
ATOM 2139 C CA . VAL A 1 267 ? 9.973 9.252 21.807 1.00 94.94 267 VAL A CA 1
ATOM 2140 C C . VAL A 1 267 ? 9.442 9.443 23.231 1.00 94.94 267 VAL A C 1
ATOM 2142 O O . VAL A 1 267 ? 8.230 9.379 23.449 1.00 94.94 267 VAL A O 1
ATOM 2145 N N . VAL A 1 268 ? 10.310 9.765 24.194 1.00 94.06 268 VAL A N 1
ATOM 2146 C CA . VAL A 1 268 ? 9.924 10.043 25.589 1.00 94.06 268 VAL A CA 1
ATOM 2147 C C . VAL A 1 268 ? 8.946 11.219 25.673 1.00 94.06 268 VAL A C 1
ATOM 2149 O O . VAL A 1 268 ? 7.971 11.165 26.428 1.00 94.06 268 VAL A O 1
ATOM 2152 N N . SER A 1 269 ? 9.154 12.271 24.875 1.00 95.00 269 SER A N 1
ATOM 2153 C CA . SER A 1 269 ? 8.245 13.422 24.807 1.00 95.00 269 SER A CA 1
ATOM 2154 C C . SER A 1 269 ? 6.849 13.034 24.297 1.00 95.00 269 SER A C 1
ATOM 2156 O O . SER A 1 269 ? 5.843 13.380 24.925 1.00 95.00 269 SER A O 1
ATOM 2158 N N . ILE A 1 270 ? 6.771 12.234 23.226 1.00 95.94 270 ILE A N 1
ATOM 2159 C CA . ILE A 1 270 ? 5.506 11.704 22.685 1.00 95.94 270 ILE A CA 1
ATOM 2160 C C . ILE A 1 270 ? 4.788 10.850 23.735 1.00 95.94 270 ILE A C 1
ATOM 2162 O O . ILE A 1 270 ? 3.603 11.064 24.015 1.00 95.94 270 ILE A O 1
ATOM 2166 N N . ARG A 1 271 ? 5.501 9.911 24.370 1.00 94.88 271 ARG A N 1
ATOM 2167 C CA . ARG A 1 271 ? 4.939 9.052 25.425 1.00 94.88 271 ARG A CA 1
ATOM 2168 C C . ARG A 1 271 ? 4.391 9.885 26.580 1.00 94.88 271 ARG A C 1
ATOM 2170 O O . ARG A 1 271 ? 3.254 9.678 27.009 1.00 94.88 271 ARG A O 1
ATOM 2177 N N . ARG A 1 272 ? 5.141 10.897 27.034 1.00 95.62 272 ARG A N 1
ATOM 2178 C CA . ARG A 1 272 ? 4.701 11.838 28.076 1.00 95.62 272 ARG A CA 1
ATOM 2179 C C . ARG A 1 272 ? 3.424 12.576 27.674 1.00 95.62 272 ARG A C 1
ATOM 2181 O O . ARG A 1 272 ? 2.511 12.675 28.496 1.00 95.62 272 ARG A O 1
ATOM 2188 N N . HIS A 1 273 ? 3.338 13.051 26.431 1.00 96.94 273 HIS A N 1
ATOM 2189 C CA . HIS A 1 273 ? 2.158 13.742 25.910 1.00 96.94 273 HIS A CA 1
ATOM 2190 C C . HIS A 1 273 ? 0.898 12.861 25.967 1.00 96.94 273 HIS A C 1
ATOM 2192 O O . HIS A 1 273 ? -0.150 13.297 26.452 1.00 96.94 273 HIS A O 1
ATOM 2198 N N . PHE A 1 274 ? 0.993 11.601 25.527 1.00 96.75 274 PHE A N 1
ATOM 2199 C CA . PHE A 1 274 ? -0.161 10.697 25.452 1.00 96.75 274 PHE A CA 1
ATOM 2200 C C . PHE A 1 274 ? -0.444 9.906 26.737 1.00 96.75 274 PHE A C 1
ATOM 2202 O O . PHE A 1 274 ? -1.538 9.344 26.861 1.00 96.75 274 PHE A O 1
ATOM 2209 N N . ARG A 1 275 ? 0.462 9.911 27.727 1.00 95.88 275 ARG A N 1
ATOM 2210 C CA . ARG A 1 275 ? 0.354 9.143 28.984 1.00 95.88 275 ARG A CA 1
ATOM 2211 C C . ARG A 1 275 ? -1.016 9.266 29.649 1.00 95.88 275 ARG A C 1
ATOM 2213 O O . ARG A 1 275 ? -1.679 8.263 29.905 1.00 95.88 275 ARG A O 1
ATOM 2220 N N . ARG A 1 276 ? -1.485 10.498 29.888 1.00 96.88 276 ARG A N 1
ATOM 2221 C CA . ARG A 1 276 ? -2.782 10.738 30.554 1.00 96.88 276 ARG A CA 1
ATOM 2222 C C . ARG A 1 276 ? -3.961 10.200 29.738 1.00 96.88 276 ARG A C 1
ATOM 2224 O O . ARG A 1 276 ? -4.894 9.645 30.312 1.00 96.88 276 ARG A O 1
ATOM 2231 N N . SER A 1 277 ? -3.947 10.352 28.412 1.00 97.44 277 SER A N 1
ATOM 2232 C CA . SER A 1 277 ? -5.008 9.800 27.559 1.00 97.44 277 SER A CA 1
ATOM 2233 C C . SER A 1 277 ? -4.960 8.279 27.459 1.00 97.44 277 SER A C 1
ATOM 2235 O O . SER A 1 277 ? -6.020 7.667 27.403 1.00 97.44 277 SER A O 1
ATOM 2237 N N . ASN A 1 278 ? -3.774 7.672 27.485 1.00 97.44 278 ASN A N 1
ATOM 2238 C CA . ASN A 1 278 ? -3.610 6.219 27.440 1.00 97.44 278 ASN A CA 1
ATOM 2239 C C . ASN A 1 278 ? -4.113 5.555 28.727 1.00 97.44 278 ASN A C 1
ATOM 2241 O O . ASN A 1 278 ? -4.821 4.558 28.652 1.00 97.44 278 ASN A O 1
ATOM 2245 N N . LEU A 1 279 ? -3.865 6.158 29.895 1.00 97.12 279 LEU A N 1
ATOM 2246 C CA . LEU A 1 279 ? -4.442 5.682 31.160 1.00 97.12 279 LEU A CA 1
ATOM 2247 C C . LEU A 1 279 ? -5.974 5.776 31.166 1.00 97.12 279 LEU A C 1
ATOM 2249 O O . LEU A 1 279 ? -6.661 4.858 31.602 1.00 97.12 279 LEU A O 1
ATOM 2253 N N . ARG A 1 280 ? -6.537 6.867 30.630 1.00 97.88 280 ARG A N 1
ATOM 2254 C CA . ARG A 1 280 ? -7.997 7.002 30.485 1.00 97.88 280 ARG A CA 1
ATOM 2255 C C . ARG A 1 280 ? -8.581 5.997 29.497 1.00 97.88 280 ARG A C 1
ATOM 2257 O O . ARG A 1 280 ? -9.692 5.531 29.716 1.00 97.88 280 ARG A O 1
ATOM 2264 N N . LEU A 1 281 ? -7.868 5.700 28.411 1.00 97.94 281 LEU A N 1
ATOM 2265 C CA . LEU A 1 281 ? -8.243 4.660 27.454 1.00 97.94 281 LEU A CA 1
ATOM 2266 C C . LEU A 1 281 ? -8.314 3.297 28.147 1.00 97.94 281 LEU A C 1
ATOM 2268 O O . LEU A 1 281 ? -9.353 2.652 28.058 1.00 97.94 281 LEU A O 1
ATOM 2272 N N . ALA A 1 282 ? -7.252 2.904 28.854 1.00 97.19 282 ALA A N 1
ATOM 2273 C CA . ALA A 1 282 ? -7.168 1.613 29.528 1.00 97.19 282 ALA A CA 1
ATOM 2274 C C . ALA A 1 282 ? -8.280 1.434 30.568 1.00 97.19 282 ALA A C 1
ATOM 2276 O O . ALA A 1 282 ? -9.051 0.481 30.477 1.00 97.19 282 ALA A O 1
ATOM 2277 N N . ARG A 1 283 ? -8.450 2.403 31.474 1.00 97.50 283 ARG A N 1
ATOM 2278 C CA . ARG A 1 283 ? -9.487 2.330 32.515 1.00 97.50 283 ARG A CA 1
ATOM 2279 C C . ARG A 1 283 ? -10.892 2.267 31.935 1.00 97.50 283 ARG A C 1
ATOM 2281 O O . ARG A 1 283 ? -11.718 1.485 32.382 1.00 97.50 283 ARG A O 1
ATOM 2288 N N . HIS A 1 284 ? -11.170 3.107 30.936 1.00 97.50 284 HIS A N 1
ATOM 2289 C CA . HIS A 1 284 ? -12.531 3.294 30.429 1.00 97.50 284 HIS A CA 1
ATOM 2290 C C . HIS A 1 284 ? -12.963 2.228 29.418 1.00 97.50 284 HIS A C 1
ATOM 2292 O O . HIS A 1 284 ? -14.146 1.916 29.350 1.00 97.50 284 HIS A O 1
ATOM 2298 N N . PHE A 1 285 ? -12.044 1.716 28.595 1.00 97.50 285 PHE A N 1
ATOM 2299 C CA . PHE A 1 285 ? -12.379 0.800 27.496 1.00 97.50 285 PHE A CA 1
ATOM 2300 C C . PHE A 1 285 ? -11.763 -0.595 27.625 1.00 97.50 285 PHE A C 1
ATOM 2302 O O . PHE A 1 285 ? -12.161 -1.475 26.871 1.00 97.50 285 PHE A O 1
ATOM 2309 N N . MET A 1 286 ? -10.798 -0.802 28.524 1.00 95.75 286 MET A N 1
ATOM 2310 C CA . MET A 1 286 ? -10.083 -2.080 28.654 1.00 95.75 286 MET A CA 1
ATOM 2311 C C . MET A 1 286 ? -10.153 -2.672 30.066 1.00 95.75 286 MET A C 1
ATOM 2313 O O . MET A 1 286 ? -9.743 -3.810 30.249 1.00 95.75 286 MET A O 1
ATOM 2317 N N . GLY A 1 287 ? -10.663 -1.928 31.055 1.00 94.31 287 GLY A N 1
ATOM 2318 C CA . GLY A 1 287 ? -10.745 -2.391 32.444 1.00 94.31 287 GLY A CA 1
ATOM 2319 C C . GLY A 1 287 ? -9.388 -2.517 33.145 1.00 94.31 287 GLY A C 1
ATOM 2320 O O . GLY A 1 287 ? -9.283 -3.251 34.119 1.00 94.31 287 GLY A O 1
ATOM 2321 N N . CYS A 1 288 ? -8.353 -1.817 32.662 1.00 91.81 288 CYS A N 1
ATOM 2322 C CA . CYS A 1 288 ? -6.995 -1.876 33.217 1.00 91.81 288 CYS A CA 1
ATOM 2323 C C . CYS A 1 288 ? -6.553 -0.524 33.794 1.00 91.81 288 CYS A C 1
ATOM 2325 O O . CYS A 1 288 ? -6.854 0.528 33.227 1.00 91.81 288 CYS A O 1
ATOM 2327 N N . ASP A 1 289 ? -5.754 -0.547 34.864 1.00 92.25 289 ASP A N 1
ATOM 2328 C CA . ASP A 1 289 ? -5.197 0.663 35.495 1.00 92.25 289 ASP A CA 1
ATOM 2329 C C . ASP A 1 289 ? -3.820 1.091 34.974 1.00 92.25 289 ASP A C 1
ATOM 2331 O O . ASP A 1 289 ? -3.314 2.160 35.328 1.00 92.25 289 ASP A O 1
ATOM 2335 N N . THR A 1 290 ? -3.222 0.283 34.104 1.00 91.69 290 THR A N 1
ATOM 2336 C CA . THR A 1 290 ? -1.901 0.515 33.517 1.00 91.69 290 THR A CA 1
ATOM 2337 C C . THR A 1 290 ? -1.999 0.954 32.057 1.00 91.69 290 THR A C 1
ATOM 2339 O O . THR A 1 290 ? -3.049 0.867 31.418 1.00 91.69 290 THR A O 1
ATOM 2342 N N . SER A 1 291 ? -0.898 1.488 31.514 1.00 88.75 291 SER A N 1
ATOM 2343 C CA . SER A 1 291 ? -0.824 1.808 30.084 1.00 88.75 291 SER A CA 1
ATOM 2344 C C . SER A 1 291 ? -1.076 0.543 29.255 1.00 88.75 291 SER A C 1
ATOM 2346 O O . SER A 1 291 ? -0.480 -0.491 29.552 1.00 88.75 291 SER A O 1
ATOM 2348 N N . PRO A 1 292 ? -1.892 0.612 28.188 1.00 90.69 292 PRO A N 1
ATOM 2349 C CA . PRO A 1 292 ? -2.159 -0.555 27.356 1.00 90.69 292 PRO A CA 1
ATOM 2350 C C . PRO A 1 292 ? -1.002 -0.867 26.394 1.00 90.69 292 PRO A C 1
ATOM 2352 O O . PRO A 1 292 ? -0.980 -1.922 25.770 1.00 90.69 292 PRO A O 1
ATOM 2355 N N . PHE A 1 293 ? -0.036 0.044 26.263 1.00 92.00 293 PHE A N 1
ATOM 2356 C CA . PHE A 1 293 ? 1.153 -0.142 25.442 1.00 92.00 293 PHE A CA 1
ATOM 2357 C C . PHE A 1 293 ? 2.319 -0.566 26.329 1.00 92.00 293 PHE A C 1
ATOM 2359 O O . PHE A 1 293 ? 2.697 0.179 27.237 1.00 92.00 293 PHE A O 1
ATOM 2366 N N . LYS A 1 294 ? 2.900 -1.734 26.037 1.00 83.81 294 LYS A N 1
ATOM 2367 C CA . LYS A 1 294 ? 4.229 -2.093 26.538 1.00 83.81 294 LYS A CA 1
ATOM 2368 C C . LYS A 1 294 ? 5.241 -1.244 25.785 1.00 83.81 294 LYS A C 1
ATOM 2370 O O . LYS A 1 294 ? 5.294 -1.320 24.560 1.00 83.81 294 LYS A O 1
ATOM 2375 N N . GLU A 1 295 ? 5.991 -0.419 26.502 1.00 75.94 295 GLU A N 1
ATOM 2376 C CA . GLU A 1 295 ? 7.000 0.450 25.903 1.00 75.94 295 GLU A CA 1
ATOM 2377 C C . GLU A 1 295 ? 8.093 -0.415 25.254 1.00 75.94 295 GLU A C 1
ATOM 2379 O O . GLU A 1 295 ? 8.733 -1.187 25.961 1.00 75.94 295 GLU A O 1
ATOM 2384 N N . PRO A 1 296 ? 8.287 -0.362 23.922 1.00 69.19 296 PRO A N 1
ATOM 2385 C CA . PRO A 1 296 ? 9.393 -1.068 23.296 1.00 69.19 296 PRO A CA 1
ATOM 2386 C C . PRO A 1 296 ? 10.707 -0.380 23.669 1.00 69.19 296 PRO A C 1
ATOM 2388 O O . PRO A 1 296 ? 10.795 0.853 23.578 1.00 69.19 296 PRO A O 1
ATOM 2391 N N . ASP A 1 297 ? 11.720 -1.182 23.991 1.00 65.50 297 ASP A N 1
ATOM 2392 C CA . ASP A 1 297 ? 13.066 -0.714 24.347 1.00 65.50 297 ASP A CA 1
ATOM 2393 C C . ASP A 1 297 ? 13.813 -0.071 23.163 1.00 65.50 297 ASP A C 1
ATOM 2395 O O . ASP A 1 297 ? 14.840 0.552 23.366 1.00 65.50 297 ASP A O 1
ATOM 2399 N N . ASN A 1 298 ? 13.303 -0.185 21.925 1.00 75.50 298 ASN A N 1
ATOM 2400 C CA . ASN A 1 298 ? 14.009 0.211 20.695 1.00 75.50 298 ASN A CA 1
ATOM 2401 C C . ASN A 1 298 ? 13.126 0.999 19.698 1.00 75.50 298 ASN A C 1
ATOM 2403 O O . ASN A 1 298 ? 13.205 0.794 18.487 1.00 75.50 298 ASN A O 1
ATOM 2407 N N . CYS A 1 299 ? 12.243 1.885 20.179 1.00 87.94 299 CYS A N 1
ATOM 2408 C CA . CYS A 1 299 ? 11.352 2.706 19.324 1.00 87.94 299 CYS A CA 1
ATOM 2409 C C . CYS A 1 299 ? 12.031 3.987 18.772 1.00 87.94 299 CYS A C 1
ATOM 2411 O O . CYS A 1 299 ? 11.392 4.863 18.185 1.00 87.94 299 CYS A O 1
ATOM 2413 N N . TRP A 1 300 ? 13.339 4.123 18.959 1.00 91.88 300 TRP A N 1
ATOM 2414 C CA . TRP A 1 300 ? 14.145 5.244 18.481 1.00 91.88 300 TRP A CA 1
ATOM 2415 C C . TRP A 1 300 ? 15.283 4.747 17.592 1.00 91.88 300 TRP A C 1
ATOM 2417 O O . TRP A 1 300 ? 15.569 3.551 17.520 1.00 91.88 300 TRP A O 1
ATOM 2427 N N . ARG A 1 301 ? 15.916 5.675 16.874 1.00 91.25 301 ARG A N 1
ATOM 2428 C CA . ARG A 1 301 ? 17.114 5.376 16.086 1.00 91.25 301 ARG A CA 1
ATOM 2429 C C . ARG A 1 301 ? 18.286 5.022 17.009 1.00 91.25 301 ARG A C 1
ATOM 2431 O O . ARG A 1 301 ? 18.478 5.672 18.034 1.00 91.25 301 ARG A O 1
ATOM 2438 N N . SER A 1 302 ? 19.081 4.034 16.616 1.00 87.62 302 SER A N 1
ATOM 2439 C CA . SER A 1 302 ? 20.305 3.618 17.318 1.00 87.62 302 SER A CA 1
ATOM 2440 C C . SER A 1 302 ? 21.551 4.400 16.890 1.00 87.62 302 SER A C 1
ATOM 2442 O O . SER A 1 302 ? 22.573 4.351 17.563 1.00 87.62 302 SER A O 1
ATOM 2444 N N . GLU A 1 303 ? 21.476 5.131 15.781 1.00 89.38 303 GLU A N 1
ATOM 2445 C CA . GLU A 1 303 ? 22.588 5.882 15.203 1.00 89.38 303 GLU A CA 1
ATOM 2446 C C . GLU A 1 303 ? 22.213 7.348 14.938 1.00 89.38 303 GLU A C 1
ATOM 2448 O O . GLU A 1 303 ? 21.054 7.758 15.056 1.00 89.38 303 GLU A O 1
ATOM 2453 N N . SER A 1 304 ? 23.197 8.176 14.586 1.00 90.88 304 SER A N 1
ATOM 2454 C CA . SER A 1 304 ? 22.938 9.582 14.267 1.00 90.88 304 SER A CA 1
ATOM 2455 C C . SER A 1 304 ? 22.165 9.727 12.951 1.00 90.88 304 SER A C 1
ATOM 2457 O O . SER A 1 304 ? 22.441 9.029 11.978 1.00 90.88 304 SER A O 1
ATOM 2459 N N . LEU A 1 305 ? 21.236 10.688 12.884 1.00 91.31 305 LEU A N 1
ATOM 2460 C CA . LEU A 1 305 ? 20.494 10.961 11.648 1.00 91.31 305 LEU A CA 1
ATOM 2461 C C . LEU A 1 305 ? 21.434 11.363 10.496 1.00 91.31 305 LEU A C 1
ATOM 2463 O O . LEU A 1 305 ? 21.213 10.961 9.360 1.00 91.31 305 LEU A O 1
ATOM 2467 N N . ALA A 1 306 ? 22.518 12.080 10.808 1.00 91.94 306 ALA A N 1
ATOM 2468 C CA . ALA A 1 306 ? 23.529 12.487 9.837 1.00 91.94 306 ALA A CA 1
ATOM 2469 C C . ALA A 1 306 ? 24.242 11.294 9.174 1.00 91.94 306 ALA A C 1
ATOM 2471 O O . ALA A 1 306 ? 24.543 11.356 7.985 1.00 91.94 306 ALA A O 1
ATOM 2472 N N . ALA A 1 307 ? 24.481 10.204 9.913 1.00 92.12 307 ALA A N 1
ATOM 2473 C CA . ALA A 1 307 ? 25.071 8.989 9.353 1.00 92.12 307 ALA A CA 1
ATOM 2474 C C . ALA A 1 307 ? 24.125 8.315 8.346 1.00 92.12 307 ALA A C 1
ATOM 2476 O O . ALA A 1 307 ? 24.554 7.954 7.251 1.00 92.12 307 ALA A O 1
ATOM 2477 N N . ILE A 1 308 ? 22.831 8.226 8.674 1.00 91.56 308 ILE A N 1
ATOM 2478 C CA . ILE A 1 308 ? 21.809 7.681 7.767 1.00 91.56 308 ILE A CA 1
ATOM 2479 C C . ILE A 1 308 ? 21.677 8.566 6.516 1.00 91.56 308 ILE A C 1
ATOM 2481 O O . ILE A 1 308 ? 21.627 8.061 5.398 1.00 91.56 308 ILE A O 1
ATOM 2485 N N . GLU A 1 309 ? 21.672 9.893 6.679 1.00 91.81 309 GLU A N 1
ATOM 2486 C CA . GLU A 1 309 ? 21.631 10.845 5.560 1.00 91.81 309 GLU A CA 1
ATOM 2487 C C . GLU A 1 309 ? 22.861 10.727 4.649 1.00 91.81 309 GLU A C 1
ATOM 2489 O O . GLU A 1 309 ? 22.726 10.806 3.427 1.00 91.81 309 GLU A O 1
ATOM 2494 N N . ALA A 1 310 ? 24.051 10.515 5.218 1.00 91.56 310 ALA A N 1
ATOM 2495 C CA . ALA A 1 310 ? 25.273 10.314 4.446 1.00 91.56 310 ALA A CA 1
ATOM 2496 C C . ALA A 1 310 ? 25.207 9.035 3.597 1.00 91.56 310 ALA A C 1
ATOM 2498 O O . ALA A 1 310 ? 25.579 9.072 2.423 1.00 91.56 310 ALA A O 1
ATOM 2499 N N . ARG A 1 311 ? 24.684 7.930 4.146 1.00 90.62 311 ARG A N 1
ATOM 2500 C CA . ARG A 1 311 ? 24.470 6.700 3.367 1.00 90.62 311 ARG A CA 1
ATOM 2501 C C . ARG A 1 311 ? 23.406 6.882 2.285 1.00 90.62 311 ARG A C 1
ATOM 2503 O O . ARG A 1 311 ? 23.677 6.588 1.122 1.00 90.62 311 ARG A O 1
ATOM 2510 N N . ALA A 1 312 ? 22.269 7.503 2.611 1.00 91.25 312 ALA A N 1
ATOM 2511 C CA . ALA A 1 312 ? 21.244 7.844 1.622 1.00 91.25 312 ALA A CA 1
ATOM 2512 C C . ALA A 1 312 ? 21.827 8.680 0.463 1.00 91.25 312 ALA A C 1
ATOM 2514 O O . ALA A 1 312 ? 21.554 8.413 -0.706 1.00 91.25 312 ALA A O 1
ATOM 2515 N N . ALA A 1 313 ? 22.697 9.652 0.756 1.00 89.88 313 ALA A N 1
ATOM 2516 C CA . ALA A 1 313 ? 23.368 10.447 -0.271 1.00 89.88 313 ALA A CA 1
ATOM 2517 C C . ALA A 1 313 ? 24.293 9.609 -1.176 1.00 89.88 313 ALA A C 1
ATOM 2519 O O . ALA A 1 313 ? 24.359 9.861 -2.380 1.00 89.88 313 ALA A O 1
ATOM 2520 N N . GLN A 1 314 ? 24.972 8.589 -0.639 1.00 90.69 314 GLN A N 1
ATOM 2521 C CA . GLN A 1 314 ? 25.782 7.666 -1.442 1.00 90.69 314 GLN A CA 1
ATOM 2522 C C . GLN A 1 314 ? 24.916 6.824 -2.392 1.00 90.69 314 GLN A C 1
ATOM 2524 O O . GLN A 1 314 ? 25.301 6.634 -3.551 1.00 90.69 314 GLN A O 1
ATOM 2529 N N . LEU A 1 315 ? 23.735 6.388 -1.937 1.00 92.44 315 LEU A N 1
ATOM 2530 C CA . LEU A 1 315 ? 22.772 5.613 -2.730 1.00 92.44 315 LEU A CA 1
ATOM 2531 C C . LEU A 1 315 ? 22.127 6.417 -3.868 1.00 92.44 315 LEU A C 1
ATOM 2533 O O . LEU A 1 315 ? 21.753 5.836 -4.884 1.00 92.44 315 LEU A O 1
ATOM 2537 N N . SER A 1 316 ? 22.065 7.748 -3.757 1.00 92.44 316 SER A N 1
ATOM 2538 C CA . SER A 1 316 ? 21.561 8.641 -4.815 1.00 92.44 316 SER A CA 1
ATOM 2539 C C . SER A 1 316 ? 22.219 8.376 -6.177 1.00 92.44 316 SER A C 1
ATOM 2541 O O . SER A 1 316 ? 21.530 8.282 -7.189 1.00 92.44 316 SER A O 1
ATOM 2543 N N . ARG A 1 317 ? 23.538 8.126 -6.202 1.00 91.44 317 ARG A N 1
ATOM 2544 C CA . ARG A 1 317 ? 24.263 7.789 -7.444 1.00 91.44 317 ARG A CA 1
ATOM 2545 C C . ARG A 1 317 ? 23.808 6.463 -8.058 1.00 91.44 317 ARG A C 1
ATOM 2547 O O . ARG A 1 317 ? 23.769 6.343 -9.279 1.00 91.44 317 ARG A O 1
ATOM 2554 N N . LYS A 1 318 ? 23.451 5.476 -7.228 1.00 93.25 318 LYS A N 1
ATOM 2555 C CA . LYS A 1 318 ? 22.909 4.188 -7.693 1.00 93.25 318 LYS A CA 1
ATOM 2556 C C . LYS A 1 318 ? 21.509 4.370 -8.276 1.00 93.25 318 LYS A C 1
ATOM 2558 O O . LYS A 1 318 ? 21.218 3.794 -9.318 1.00 93.25 318 LYS A O 1
ATOM 2563 N N . VAL A 1 319 ? 20.684 5.224 -7.665 1.00 93.81 319 VAL A N 1
ATOM 2564 C CA . VAL A 1 319 ? 19.368 5.592 -8.214 1.00 93.81 319 VAL A CA 1
ATOM 2565 C C . VAL A 1 319 ? 19.508 6.320 -9.553 1.00 93.81 319 VAL A C 1
ATOM 2567 O O . VAL A 1 319 ? 18.809 5.970 -10.500 1.00 93.81 319 VAL A O 1
ATOM 2570 N N . ASP A 1 320 ? 20.443 7.267 -9.670 1.00 92.38 320 ASP A N 1
ATOM 2571 C CA . ASP A 1 320 ? 20.704 7.985 -10.925 1.00 92.38 320 ASP A CA 1
ATOM 2572 C C . ASP A 1 320 ? 21.166 7.054 -12.052 1.00 92.38 320 ASP A C 1
ATOM 2574 O O . ASP A 1 320 ? 20.720 7.203 -13.192 1.00 92.38 320 ASP A O 1
ATOM 2578 N N . ALA A 1 321 ? 22.034 6.087 -11.736 1.00 92.00 321 ALA A N 1
ATOM 2579 C CA . ALA A 1 321 ? 22.467 5.066 -12.684 1.00 92.00 321 ALA A CA 1
ATOM 2580 C C . ALA A 1 321 ? 21.300 4.158 -13.100 1.00 92.00 321 ALA A C 1
ATOM 2582 O O . ALA A 1 321 ? 21.118 3.893 -14.286 1.00 92.00 321 ALA A O 1
ATOM 2583 N N . LEU A 1 322 ? 20.476 3.727 -12.140 1.00 92.75 322 LEU A N 1
ATOM 2584 C CA . LEU A 1 322 ? 19.336 2.850 -12.399 1.00 92.75 322 LEU A CA 1
ATOM 2585 C C . LEU A 1 322 ? 18.241 3.543 -13.222 1.00 92.75 322 LEU A C 1
ATOM 2587 O O . LEU A 1 322 ? 17.625 2.908 -14.070 1.00 92.75 322 LEU A O 1
ATOM 2591 N N . ARG A 1 323 ? 18.044 4.854 -13.031 1.00 91.69 323 ARG A N 1
ATOM 2592 C CA . ARG A 1 323 ? 17.106 5.676 -13.815 1.00 91.69 323 ARG A CA 1
ATOM 2593 C C . ARG A 1 323 ? 17.442 5.711 -15.309 1.00 91.69 323 ARG A C 1
ATOM 2595 O O . ARG A 1 323 ? 16.553 5.987 -16.107 1.00 91.69 323 ARG A O 1
ATOM 2602 N N . GLN A 1 324 ? 18.693 5.446 -15.696 1.00 91.31 324 GLN A N 1
ATOM 2603 C CA . GLN A 1 324 ? 19.078 5.368 -17.112 1.00 91.31 324 GLN A CA 1
ATOM 2604 C C . GLN A 1 324 ? 18.491 4.140 -17.820 1.00 91.31 324 GLN A C 1
ATOM 2606 O O . GLN A 1 324 ? 18.532 4.081 -19.044 1.00 91.31 324 GLN A O 1
ATOM 2611 N N . ILE A 1 325 ? 17.957 3.167 -17.073 1.00 93.62 325 ILE A N 1
ATOM 2612 C CA . ILE A 1 325 ? 17.265 1.999 -17.616 1.00 93.62 325 ILE A CA 1
ATOM 2613 C C . ILE A 1 325 ? 15.755 2.234 -17.440 1.00 93.62 325 ILE A C 1
ATOM 2615 O O . ILE A 1 325 ? 15.275 2.206 -16.302 1.00 93.62 325 ILE A O 1
ATOM 2619 N N . PRO A 1 326 ? 14.995 2.471 -18.525 1.00 92.88 326 PRO A N 1
ATOM 2620 C CA . PRO A 1 326 ? 13.558 2.714 -18.442 1.00 92.88 326 PRO A CA 1
ATOM 2621 C C . PRO A 1 326 ? 12.804 1.566 -17.762 1.00 92.88 326 PRO A C 1
ATOM 2623 O O . PRO A 1 326 ? 13.123 0.394 -17.975 1.00 92.88 326 PRO A O 1
ATOM 2626 N N . THR A 1 327 ? 11.778 1.894 -16.973 1.00 92.44 327 THR A N 1
ATOM 2627 C CA . THR A 1 327 ? 10.857 0.894 -16.417 1.00 92.44 327 THR A CA 1
ATOM 2628 C C . THR A 1 327 ? 9.677 0.699 -17.361 1.00 92.44 327 THR A C 1
ATOM 2630 O O . THR A 1 327 ? 8.891 1.619 -17.582 1.00 92.44 327 THR A O 1
ATOM 2633 N N . LEU A 1 328 ? 9.537 -0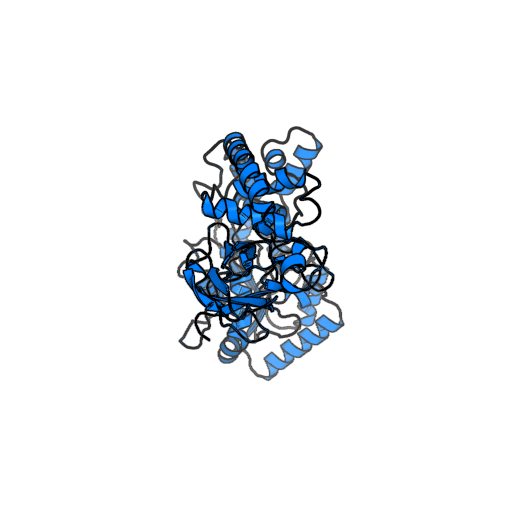.509 -17.899 1.00 92.38 328 LEU A N 1
ATOM 2634 C CA . LEU A 1 328 ? 8.495 -0.859 -18.853 1.00 92.38 328 LEU A CA 1
ATOM 2635 C C . LEU A 1 328 ? 7.238 -1.343 -18.114 1.00 92.38 328 LEU A C 1
ATOM 2637 O O . LEU A 1 328 ? 7.306 -2.228 -17.259 1.00 92.38 328 LEU A O 1
ATOM 2641 N N . VAL A 1 329 ? 6.073 -0.773 -18.436 1.00 84.94 329 VAL A N 1
ATOM 2642 C CA . VAL A 1 329 ? 4.792 -1.143 -17.796 1.00 84.94 329 VAL A CA 1
ATOM 2643 C C . VAL A 1 329 ? 4.237 -2.456 -18.354 1.00 84.94 329 VAL A C 1
ATOM 2645 O O . VAL A 1 329 ? 3.699 -3.253 -17.591 1.00 84.94 329 VAL A O 1
ATOM 2648 N N . ALA A 1 330 ? 4.354 -2.672 -19.665 1.00 84.75 330 ALA A N 1
ATOM 2649 C CA . ALA A 1 330 ? 3.888 -3.887 -20.330 1.00 84.75 330 ALA A CA 1
ATOM 2650 C C . ALA A 1 330 ? 4.658 -4.126 -21.633 1.00 84.75 330 ALA A C 1
ATOM 2652 O O . ALA A 1 330 ? 5.459 -5.051 -21.725 1.00 84.75 330 ALA A O 1
ATOM 2653 N N . GLU A 1 331 ? 4.465 -3.251 -22.617 1.00 92.88 331 GLU A N 1
ATOM 2654 C CA . GLU A 1 331 ? 5.115 -3.331 -23.922 1.00 92.88 331 GLU A CA 1
ATOM 2655 C C . GLU A 1 331 ? 5.455 -1.939 -24.462 1.00 92.88 331 GLU A C 1
ATOM 2657 O O . GLU A 1 331 ? 4.885 -0.931 -24.041 1.00 92.88 331 GLU A O 1
ATOM 2662 N N . ALA A 1 332 ? 6.409 -1.910 -25.382 1.00 93.12 332 ALA A N 1
ATOM 2663 C CA . ALA A 1 332 ? 6.762 -0.789 -26.226 1.00 93.12 332 ALA A CA 1
ATOM 2664 C C . ALA A 1 332 ? 6.665 -1.253 -27.679 1.00 93.12 332 ALA A C 1
ATOM 2666 O O . ALA A 1 332 ? 7.155 -2.332 -28.022 1.00 93.12 332 ALA A O 1
ATOM 2667 N N . ALA A 1 333 ? 6.042 -0.447 -28.530 1.00 93.62 333 ALA A N 1
ATOM 2668 C CA . ALA A 1 333 ? 5.831 -0.777 -29.931 1.00 93.62 333 ALA A CA 1
ATOM 2669 C C . ALA A 1 333 ? 6.014 0.457 -30.813 1.00 93.62 333 ALA A C 1
ATOM 2671 O O . ALA A 1 333 ? 5.861 1.592 -30.358 1.00 93.62 333 ALA A O 1
ATOM 2672 N N . GLY A 1 334 ? 6.327 0.236 -32.087 1.00 92.00 334 GLY A N 1
ATOM 2673 C CA . GLY A 1 334 ? 6.433 1.327 -33.046 1.00 92.00 334 GLY A CA 1
ATOM 2674 C C . GLY A 1 334 ? 7.594 2.283 -32.752 1.00 92.00 334 GLY A C 1
ATOM 2675 O O . GLY A 1 334 ? 8.629 1.911 -32.196 1.00 92.00 334 GLY A O 1
ATOM 2676 N N . GLY A 1 335 ? 7.409 3.551 -33.120 1.00 89.31 335 GLY A N 1
ATOM 2677 C CA . GLY A 1 335 ? 8.404 4.608 -32.922 1.00 89.31 335 GLY A CA 1
ATOM 2678 C C . GLY A 1 335 ? 8.722 4.939 -31.460 1.00 89.31 335 GLY A C 1
ATOM 2679 O O . GLY A 1 335 ? 9.755 5.555 -31.201 1.00 89.31 335 GLY A O 1
ATOM 2680 N N . ASP A 1 336 ? 7.897 4.495 -30.508 1.00 90.56 336 ASP A N 1
ATOM 2681 C CA . ASP A 1 336 ? 8.072 4.791 -29.082 1.00 90.56 336 ASP A CA 1
ATOM 2682 C C . ASP A 1 336 ? 9.096 3.875 -28.395 1.00 90.56 336 ASP A C 1
ATOM 2684 O O . ASP A 1 336 ? 9.561 4.183 -27.296 1.00 90.56 336 ASP A O 1
ATOM 2688 N N . ILE A 1 337 ? 9.512 2.779 -29.046 1.00 93.81 337 ILE A N 1
ATOM 2689 C CA . ILE A 1 337 ? 10.466 1.805 -28.488 1.00 93.81 337 ILE A CA 1
ATOM 2690 C C . ILE A 1 337 ? 11.716 2.492 -27.938 1.00 93.81 337 ILE A C 1
ATOM 2692 O O . ILE A 1 337 ? 12.098 2.254 -26.795 1.00 93.81 337 ILE A O 1
ATOM 2696 N N . ALA A 1 338 ? 12.324 3.390 -28.715 1.00 90.44 338 ALA A N 1
ATOM 2697 C CA . ALA A 1 338 ? 13.564 4.059 -28.325 1.00 90.44 338 ALA A CA 1
ATOM 2698 C C . ALA A 1 338 ? 13.418 4.973 -27.091 1.00 90.44 338 ALA A C 1
ATOM 2700 O O . ALA A 1 338 ? 14.422 5.322 -26.475 1.00 90.44 338 ALA A O 1
ATOM 2701 N N . ALA A 1 339 ? 12.193 5.367 -26.732 1.00 89.69 339 ALA A N 1
ATOM 2702 C CA . ALA A 1 339 ? 11.907 6.148 -25.531 1.00 89.69 339 ALA A CA 1
ATOM 2703 C C . ALA A 1 339 ? 11.538 5.269 -24.321 1.00 89.69 339 ALA A C 1
ATOM 2705 O O . ALA A 1 339 ? 11.650 5.719 -23.180 1.00 89.69 339 ALA A O 1
ATOM 2706 N N . MET A 1 340 ? 11.086 4.034 -24.557 1.00 92.94 340 MET A N 1
ATOM 2707 C CA . MET A 1 340 ? 10.517 3.153 -23.531 1.00 92.94 340 MET A CA 1
ATOM 2708 C C . MET A 1 340 ? 11.453 2.029 -23.074 1.00 92.94 340 MET A C 1
ATOM 2710 O O . MET A 1 340 ? 11.191 1.423 -22.036 1.00 92.94 340 MET A O 1
ATOM 2714 N N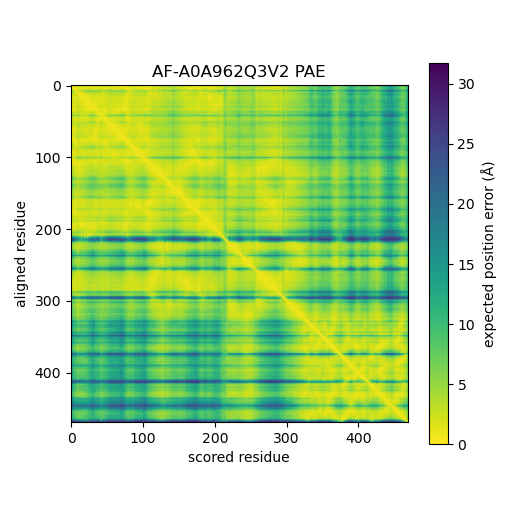 . VAL A 1 341 ? 12.534 1.753 -23.808 1.00 94.94 341 VAL A N 1
ATOM 2715 C CA . VAL A 1 341 ? 13.583 0.793 -23.428 1.00 94.94 341 VAL A CA 1
ATOM 2716 C C . VAL A 1 341 ? 14.977 1.361 -23.715 1.00 94.94 341 VAL A C 1
ATOM 2718 O O . VAL A 1 341 ? 15.147 2.237 -24.559 1.00 94.94 341 VAL A O 1
ATOM 2721 N N . ASP A 1 342 ? 15.995 0.858 -23.020 1.00 95.19 342 ASP A N 1
ATOM 2722 C CA . ASP A 1 342 ? 17.400 1.186 -23.276 1.00 95.19 342 ASP A CA 1
ATOM 2723 C C . ASP A 1 342 ? 17.936 0.322 -24.430 1.00 95.19 342 ASP A C 1
ATOM 2725 O O . ASP A 1 342 ? 18.286 -0.850 -24.261 1.00 95.19 342 ASP A O 1
ATOM 2729 N N . LEU A 1 343 ? 17.987 0.917 -25.622 1.00 94.38 343 LEU A N 1
ATOM 2730 C CA . LEU A 1 343 ? 18.590 0.348 -26.830 1.00 94.38 343 LEU A CA 1
ATOM 2731 C C . LEU A 1 343 ? 20.117 0.502 -26.785 1.00 94.38 343 LEU A C 1
ATOM 2733 O O . LEU A 1 343 ? 20.707 1.326 -27.485 1.00 94.38 343 LEU A O 1
ATOM 2737 N N . ARG A 1 344 ? 20.761 -0.285 -25.922 1.00 88.19 344 ARG A N 1
ATOM 2738 C CA . ARG A 1 344 ? 22.130 -0.030 -25.462 1.00 88.19 344 ARG A CA 1
ATOM 2739 C C . ARG A 1 344 ? 23.201 -0.090 -26.555 1.00 88.19 344 ARG A C 1
ATOM 2741 O O . ARG A 1 344 ? 24.160 0.680 -26.512 1.00 88.19 344 ARG A O 1
ATOM 2748 N N . GLN A 1 345 ? 23.077 -1.042 -27.474 1.00 93.12 345 GLN A N 1
ATOM 2749 C CA . GLN A 1 345 ? 24.059 -1.330 -28.521 1.00 93.12 345 GLN A CA 1
ATOM 2750 C C . GLN A 1 345 ? 23.364 -1.962 -29.725 1.00 93.12 345 GLN A C 1
ATOM 2752 O O . GLN A 1 345 ? 22.385 -2.683 -29.550 1.00 93.12 345 GLN A O 1
ATOM 2757 N N . GLY A 1 346 ? 23.908 -1.724 -30.921 1.00 94.81 346 GLY A N 1
ATOM 2758 C CA . GLY A 1 346 ? 23.512 -2.449 -32.127 1.00 94.81 346 GLY A CA 1
ATOM 2759 C C . GLY A 1 346 ? 22.195 -1.995 -32.731 1.00 94.81 346 GLY A C 1
ATOM 2760 O O . GLY A 1 346 ? 21.589 -2.745 -33.476 1.00 94.81 346 GLY A O 1
ATOM 2761 N N . TRP A 1 347 ? 21.742 -0.775 -32.439 1.00 95.69 347 TRP A N 1
ATOM 2762 C CA . TRP A 1 347 ? 20.496 -0.222 -32.971 1.00 95.69 347 TRP A CA 1
ATOM 2763 C C . TRP A 1 347 ? 20.763 1.039 -33.787 1.00 95.69 347 TRP A C 1
ATOM 2765 O O . TRP A 1 347 ? 21.623 1.850 -33.445 1.00 95.69 347 TRP A O 1
ATOM 2775 N N . CYS A 1 348 ? 20.016 1.233 -34.869 1.00 91.50 348 CYS A N 1
ATOM 2776 C CA . CYS A 1 348 ? 20.106 2.413 -35.708 1.00 91.50 348 CYS A CA 1
ATOM 2777 C C . CYS A 1 348 ? 18.768 2.764 -36.367 1.00 91.50 348 CYS A C 1
ATOM 2779 O O . CYS A 1 348 ? 17.891 1.930 -36.572 1.00 91.50 348 CYS A O 1
ATOM 2781 N N . GLY A 1 349 ? 18.646 4.033 -36.763 1.00 80.12 349 GLY A N 1
ATOM 2782 C CA . GLY A 1 349 ? 17.552 4.512 -37.601 1.00 80.12 349 GLY A CA 1
ATOM 2783 C C . GLY A 1 349 ? 16.172 4.232 -37.024 1.00 80.12 349 GLY A C 1
ATOM 2784 O O . GLY A 1 349 ? 15.437 3.446 -37.611 1.00 80.12 349 GLY A O 1
ATOM 2785 N N . ALA A 1 350 ? 15.813 4.918 -35.936 1.00 85.81 350 ALA A N 1
ATOM 2786 C CA . ALA A 1 350 ? 14.436 4.946 -35.455 1.00 85.81 350 ALA A CA 1
ATOM 2787 C C . ALA A 1 350 ? 13.474 5.329 -36.597 1.00 85.81 350 ALA A C 1
ATOM 2789 O O . ALA A 1 350 ? 13.762 6.197 -37.438 1.00 85.81 350 ALA A O 1
ATOM 2790 N N . ARG A 1 351 ? 12.348 4.627 -36.656 1.00 90.12 351 ARG A N 1
ATOM 2791 C CA . ARG A 1 351 ? 11.283 4.761 -37.649 1.00 90.12 351 ARG A CA 1
ATOM 2792 C C . ARG A 1 351 ? 9.936 4.794 -36.930 1.00 90.12 351 ARG A C 1
ATOM 2794 O O . ARG A 1 351 ? 9.835 4.277 -35.824 1.00 90.12 351 ARG A O 1
ATOM 2801 N N . PRO A 1 352 ? 8.873 5.302 -37.576 1.00 93.00 352 PRO A N 1
ATOM 2802 C CA . PRO A 1 352 ? 7.525 5.254 -37.006 1.00 93.00 352 PRO A CA 1
ATOM 2803 C C . PRO A 1 352 ? 7.053 3.843 -36.621 1.00 93.00 352 PRO A C 1
ATOM 2805 O O . PRO A 1 352 ? 6.222 3.701 -35.732 1.00 93.00 352 PRO A O 1
ATOM 2808 N N . TRP A 1 353 ? 7.582 2.805 -37.278 1.00 93.44 353 TRP A N 1
ATOM 2809 C CA . TRP A 1 353 ? 7.236 1.410 -37.010 1.00 93.44 353 TRP A CA 1
ATOM 2810 C C . TRP A 1 353 ? 8.176 0.702 -36.023 1.00 93.44 353 TRP A C 1
ATOM 2812 O O . TRP A 1 353 ? 7.827 -0.382 -35.574 1.00 93.44 353 TRP A O 1
ATOM 2822 N N . GLY A 1 354 ? 9.346 1.259 -35.687 1.00 94.69 354 GLY A N 1
ATOM 2823 C CA . GLY A 1 354 ? 10.338 0.541 -34.879 1.00 94.69 354 GLY A CA 1
ATOM 2824 C C . GLY A 1 354 ? 11.779 1.007 -35.074 1.00 94.69 354 GLY A C 1
ATOM 2825 O O . GLY A 1 354 ? 12.037 2.157 -35.434 1.00 94.69 354 GLY A O 1
ATOM 2826 N N . VAL A 1 355 ? 12.739 0.113 -34.840 1.00 96.00 355 VAL A N 1
ATOM 2827 C CA . VAL A 1 355 ? 14.179 0.408 -34.927 1.00 96.00 355 VAL A CA 1
ATOM 2828 C C . VAL A 1 355 ? 14.941 -0.733 -35.592 1.00 96.00 355 VAL A C 1
ATOM 2830 O O . VAL A 1 355 ? 14.714 -1.902 -35.296 1.00 96.00 355 VAL A O 1
ATOM 2833 N N . TRP A 1 356 ? 15.858 -0.404 -36.501 1.00 96.62 356 TRP A N 1
ATOM 2834 C CA . TRP A 1 356 ? 16.707 -1.404 -37.143 1.00 96.62 356 TRP A CA 1
ATOM 2835 C C . TRP A 1 356 ? 17.905 -1.770 -36.276 1.00 96.62 356 TRP A C 1
ATOM 2837 O O . TRP A 1 356 ? 18.457 -0.921 -35.580 1.00 96.62 356 TRP A O 1
ATOM 2847 N N . SER A 1 357 ? 18.359 -3.012 -36.380 1.00 96.81 357 SER A N 1
ATOM 2848 C CA . SER A 1 357 ? 19.667 -3.419 -35.893 1.00 96.81 357 SER A CA 1
ATOM 2849 C C . SER A 1 357 ? 20.789 -2.781 -36.722 1.00 96.81 357 SER A C 1
ATOM 2851 O O . SER A 1 357 ? 20.577 -2.283 -37.831 1.00 96.81 357 SER A O 1
ATOM 2853 N N . SER A 1 358 ? 21.994 -2.771 -36.170 1.00 95.38 358 SER A N 1
ATOM 2854 C CA . SER A 1 358 ? 23.221 -2.327 -36.819 1.00 95.38 358 SER A CA 1
ATOM 2855 C C . SER A 1 358 ? 24.357 -3.248 -36.403 1.00 95.38 358 SER A C 1
ATOM 2857 O O . SER A 1 358 ? 24.802 -3.193 -35.258 1.00 95.38 358 SER A O 1
ATOM 2859 N N . GLY A 1 359 ? 24.854 -4.041 -37.348 1.00 95.69 359 GLY A N 1
ATOM 2860 C CA . GLY A 1 359 ? 25.849 -5.076 -37.082 1.00 95.69 359 GLY A CA 1
ATOM 2861 C C . GLY A 1 359 ? 25.217 -6.402 -36.662 1.00 95.69 359 GLY A C 1
ATOM 2862 O O . GLY A 1 359 ? 24.048 -6.673 -36.942 1.00 95.69 359 GLY A O 1
ATOM 2863 N N . ASP A 1 360 ? 26.027 -7.241 -36.030 1.00 96.00 360 ASP A N 1
ATOM 2864 C CA . ASP A 1 360 ? 25.719 -8.626 -35.670 1.00 96.00 360 ASP A CA 1
ATOM 2865 C C . ASP A 1 360 ? 25.182 -8.796 -34.247 1.00 96.00 360 ASP A C 1
ATOM 2867 O O . ASP A 1 360 ? 24.584 -9.823 -33.966 1.00 96.00 360 ASP A O 1
ATOM 2871 N N . GLU A 1 361 ? 25.320 -7.811 -33.359 1.00 97.62 361 GLU A N 1
ATOM 2872 C CA . GLU A 1 361 ? 24.808 -7.896 -31.989 1.00 97.62 361 GLU A CA 1
ATOM 2873 C C . GLU A 1 361 ? 23.987 -6.664 -31.607 1.00 97.62 361 GLU A C 1
ATOM 2875 O O . GLU A 1 361 ? 24.481 -5.536 -31.671 1.00 97.62 361 GLU A O 1
ATOM 2880 N N . SER A 1 362 ? 22.764 -6.894 -31.123 1.00 97.94 362 SER A N 1
ATOM 2881 C CA . SER A 1 362 ? 21.873 -5.862 -30.589 1.00 97.94 362 SER A CA 1
ATOM 2882 C C . SER A 1 362 ? 21.497 -6.152 -29.138 1.00 97.94 362 SER A C 1
ATOM 2884 O O . SER A 1 362 ? 21.251 -7.299 -28.768 1.00 97.94 362 SER A O 1
ATOM 2886 N N . ARG A 1 363 ? 21.431 -5.114 -28.296 1.00 97.81 363 ARG A N 1
ATOM 2887 C CA . ARG A 1 363 ? 21.128 -5.248 -26.858 1.00 97.81 363 ARG A CA 1
ATOM 2888 C C . ARG A 1 363 ? 19.977 -4.353 -26.432 1.00 97.81 363 ARG A C 1
ATOM 2890 O O . ARG A 1 363 ? 19.990 -3.159 -26.729 1.00 97.81 363 ARG A O 1
ATOM 2897 N N . ILE A 1 364 ? 19.014 -4.916 -25.711 1.00 96.81 364 ILE A N 1
ATOM 2898 C CA . ILE A 1 364 ? 17.852 -4.206 -25.160 1.00 96.81 364 ILE A CA 1
ATOM 2899 C C . ILE A 1 364 ? 17.874 -4.367 -23.649 1.00 96.81 364 ILE A C 1
ATOM 2901 O O . ILE A 1 364 ? 18.048 -5.482 -23.158 1.00 96.81 364 ILE A O 1
ATOM 2905 N N . ARG A 1 365 ? 17.657 -3.281 -22.908 1.00 96.69 365 ARG A N 1
ATOM 2906 C CA . ARG A 1 365 ? 17.445 -3.342 -21.462 1.00 96.69 365 ARG A CA 1
ATOM 2907 C C . ARG A 1 365 ? 16.203 -2.585 -21.039 1.00 96.69 365 ARG A C 1
ATOM 2909 O O . ARG A 1 365 ? 15.925 -1.497 -21.532 1.00 96.69 365 ARG A O 1
ATOM 2916 N N . PHE A 1 366 ? 15.485 -3.132 -20.075 1.00 96.38 366 PHE A N 1
ATOM 2917 C CA . PHE A 1 366 ? 14.427 -2.417 -19.372 1.00 96.38 366 PHE A CA 1
ATOM 2918 C C . PHE A 1 366 ? 14.249 -2.993 -17.971 1.00 96.38 366 PHE A C 1
ATOM 2920 O O . PHE A 1 366 ? 14.706 -4.095 -17.664 1.00 96.38 366 PHE A O 1
ATOM 2927 N N . ARG A 1 367 ? 13.592 -2.230 -17.103 1.00 95.31 367 ARG A N 1
ATOM 2928 C CA . ARG A 1 367 ? 13.195 -2.672 -15.767 1.00 95.31 367 ARG A CA 1
ATOM 2929 C C . ARG A 1 367 ? 11.738 -3.085 -15.743 1.00 95.31 367 ARG A C 1
ATOM 2931 O O . ARG A 1 367 ? 10.915 -2.523 -16.464 1.00 95.31 367 ARG A O 1
ATOM 2938 N N . ILE A 1 368 ? 11.415 -3.999 -14.842 1.00 92.62 368 ILE A N 1
ATOM 2939 C CA . ILE A 1 368 ? 10.040 -4.297 -14.448 1.00 92.62 368 ILE A CA 1
ATOM 2940 C C . ILE A 1 368 ? 9.778 -3.622 -13.105 1.00 92.62 368 ILE A C 1
ATOM 2942 O O . ILE A 1 368 ? 10.619 -3.649 -12.208 1.00 92.62 368 ILE A O 1
ATOM 2946 N N . TYR A 1 369 ? 8.599 -3.023 -12.946 1.00 87.94 369 TYR A N 1
ATOM 2947 C CA . TYR A 1 369 ? 8.193 -2.476 -11.657 1.00 87.94 369 TYR A CA 1
ATOM 2948 C C . TYR A 1 369 ? 8.211 -3.564 -10.582 1.00 87.94 369 TYR A C 1
ATOM 2950 O O . TYR A 1 369 ? 7.531 -4.588 -10.695 1.00 87.94 369 TYR A O 1
ATOM 2958 N N . ARG A 1 370 ? 8.913 -3.313 -9.476 1.00 81.62 370 ARG A N 1
ATOM 2959 C CA . ARG A 1 370 ? 9.064 -4.301 -8.402 1.00 81.62 370 ARG A CA 1
ATOM 2960 C C . ARG A 1 370 ? 7.724 -4.707 -7.799 1.00 81.62 370 ARG A C 1
ATOM 2962 O O . ARG A 1 370 ? 7.516 -5.860 -7.439 1.00 81.62 370 ARG A O 1
ATOM 2969 N N . HIS A 1 371 ? 6.793 -3.759 -7.700 1.00 77.38 371 HIS A N 1
ATOM 2970 C CA . HIS A 1 371 ? 5.456 -4.026 -7.175 1.00 77.38 371 HIS A CA 1
ATOM 2971 C C . HIS A 1 371 ? 4.619 -4.951 -8.075 1.00 77.38 371 HIS A C 1
ATOM 2973 O O . HIS A 1 371 ? 3.650 -5.527 -7.585 1.00 77.38 371 HIS A O 1
ATOM 2979 N N . SER A 1 372 ? 4.990 -5.108 -9.350 1.00 80.81 372 SER A N 1
ATOM 2980 C CA . SER A 1 372 ? 4.357 -6.046 -10.282 1.00 80.81 372 SER A CA 1
ATOM 2981 C C . SER A 1 372 ? 4.869 -7.479 -10.093 1.00 80.81 372 SER A C 1
ATOM 2983 O O . SER A 1 372 ? 4.123 -8.429 -10.312 1.00 80.81 372 SER A O 1
ATOM 2985 N N . LEU A 1 373 ? 6.104 -7.655 -9.608 1.00 78.38 373 LEU A N 1
ATOM 2986 C CA . LEU A 1 373 ? 6.742 -8.955 -9.350 1.00 78.38 373 LEU A CA 1
ATOM 2987 C C . LEU A 1 373 ? 6.332 -9.558 -7.995 1.00 78.38 373 LEU A C 1
ATOM 2989 O O . LEU A 1 373 ? 7.160 -9.974 -7.184 1.00 78.38 373 LEU A O 1
ATOM 2993 N N . LEU A 1 374 ? 5.026 -9.586 -7.726 1.00 66.00 374 LEU A N 1
ATOM 2994 C CA . LEU A 1 374 ? 4.468 -10.180 -6.510 1.00 66.00 374 LEU A CA 1
ATOM 2995 C C . LEU A 1 374 ? 4.917 -11.646 -6.362 1.00 66.00 374 LEU A C 1
ATOM 2997 O O . LEU A 1 374 ? 5.196 -12.311 -7.353 1.00 66.00 374 LEU A O 1
ATOM 3001 N N . GLN A 1 375 ? 4.918 -12.188 -5.135 1.00 59.66 375 GLN A N 1
ATOM 3002 C CA . GLN A 1 375 ? 5.414 -13.551 -4.831 1.00 59.66 375 GLN A CA 1
ATOM 3003 C C . GLN A 1 375 ? 4.794 -14.687 -5.668 1.00 59.66 375 GLN A C 1
ATOM 3005 O O . GLN A 1 375 ? 5.328 -15.801 -5.698 1.00 59.66 375 GLN A O 1
ATOM 3010 N N . GLU A 1 376 ? 3.665 -14.418 -6.314 1.00 66.31 376 GLU A N 1
ATOM 3011 C CA . GLU A 1 376 ? 2.958 -15.357 -7.172 1.00 66.31 376 GLU A CA 1
ATOM 3012 C C . GLU A 1 376 ? 3.446 -15.382 -8.602 1.00 66.31 376 GLU A C 1
ATOM 3014 O O . GLU A 1 376 ? 3.136 -16.342 -9.292 1.00 66.31 376 GLU A O 1
ATOM 3019 N N . ILE A 1 377 ? 4.168 -14.361 -9.053 1.00 81.50 377 ILE A N 1
ATOM 3020 C CA . ILE A 1 377 ? 4.763 -14.381 -10.379 1.00 81.50 377 ILE A CA 1
ATOM 3021 C C . ILE A 1 377 ? 5.950 -15.344 -10.323 1.00 81.50 377 ILE A C 1
ATOM 3023 O O . ILE A 1 377 ? 6.877 -15.170 -9.528 1.00 81.50 377 ILE A O 1
ATOM 3027 N N . GLY A 1 378 ? 5.859 -16.425 -11.092 1.00 84.19 378 GLY A N 1
ATOM 3028 C CA . GLY A 1 378 ? 6.894 -17.457 -11.173 1.00 84.19 378 GLY A CA 1
ATOM 3029 C C . GLY A 1 378 ? 7.887 -17.151 -12.278 1.00 84.19 378 GLY A C 1
ATOM 3030 O O . GLY A 1 378 ? 9.099 -17.262 -12.086 1.00 84.19 378 GLY A O 1
ATOM 3031 N N . SER A 1 379 ? 7.353 -16.687 -13.398 1.00 91.38 379 SER A N 1
ATOM 3032 C CA . SER A 1 379 ? 8.082 -16.412 -14.619 1.00 91.38 379 SER A CA 1
ATOM 3033 C C . SER A 1 379 ? 7.513 -15.189 -15.323 1.00 91.38 379 SER A C 1
ATOM 3035 O O . SER A 1 379 ? 6.436 -14.672 -15.003 1.00 91.38 379 SER A O 1
ATOM 3037 N N . LEU A 1 380 ? 8.288 -14.694 -16.272 1.00 92.38 380 LEU A N 1
ATOM 3038 C CA . LEU A 1 380 ? 7.874 -13.683 -17.219 1.00 92.38 380 LEU A CA 1
ATOM 3039 C C . LEU A 1 380 ? 8.062 -14.240 -18.623 1.00 92.38 380 LEU A C 1
ATOM 3041 O O . LEU A 1 380 ? 9.096 -14.831 -18.940 1.00 92.38 380 LEU A O 1
ATOM 3045 N N . ARG A 1 381 ? 7.056 -14.026 -19.461 1.00 93.31 381 ARG A N 1
ATOM 3046 C CA . ARG A 1 381 ? 7.131 -14.315 -20.885 1.00 93.31 381 ARG A CA 1
ATOM 3047 C C . ARG A 1 381 ? 7.459 -13.035 -21.619 1.00 93.31 381 ARG A C 1
ATOM 3049 O O . ARG A 1 381 ? 6.682 -12.085 -21.549 1.00 93.31 381 ARG A O 1
ATOM 3056 N N . LEU A 1 382 ? 8.603 -13.004 -22.284 1.00 94.50 382 LEU A N 1
ATOM 3057 C CA . LEU A 1 382 ? 9.016 -11.892 -23.118 1.00 94.50 382 LEU A CA 1
ATOM 3058 C C . LEU A 1 382 ? 8.358 -11.963 -24.487 1.00 94.50 382 LEU A C 1
ATOM 3060 O O . LEU A 1 382 ? 8.166 -13.025 -25.074 1.00 94.50 382 LEU A O 1
ATOM 3064 N N . LEU A 1 383 ? 8.048 -10.776 -24.979 1.00 92.81 383 LEU A N 1
ATOM 3065 C CA . LEU A 1 383 ? 7.534 -10.517 -26.304 1.00 92.81 383 LEU A CA 1
ATOM 3066 C C . LEU A 1 383 ? 8.610 -9.736 -27.045 1.00 92.81 383 LEU A C 1
ATOM 3068 O O . LEU A 1 383 ? 8.955 -8.641 -26.611 1.00 92.81 383 LEU A O 1
ATOM 3072 N N . VAL A 1 384 ? 9.167 -10.299 -28.114 1.00 94.94 384 VAL A N 1
ATOM 3073 C CA . VAL A 1 384 ? 10.154 -9.628 -28.969 1.00 94.94 384 VAL A CA 1
ATOM 3074 C C . VAL A 1 384 ? 9.781 -9.930 -30.409 1.00 94.94 384 VAL A C 1
ATOM 3076 O O . VAL A 1 384 ? 9.930 -11.058 -30.867 1.00 94.94 384 VAL A O 1
ATOM 3079 N N . GLU A 1 385 ? 9.260 -8.934 -31.114 1.00 95.56 385 GLU A N 1
ATOM 3080 C CA . GLU A 1 385 ? 8.723 -9.116 -32.460 1.00 95.56 385 GLU A CA 1
ATOM 3081 C C . GLU A 1 385 ? 9.233 -8.036 -33.407 1.00 95.56 385 GLU A C 1
ATOM 3083 O O . GLU A 1 385 ? 9.499 -6.892 -33.020 1.00 95.56 385 GLU A O 1
ATOM 3088 N N . GLY A 1 386 ? 9.355 -8.410 -34.674 1.00 95.12 386 GLY A N 1
ATOM 3089 C CA . GLY A 1 386 ? 9.860 -7.534 -35.707 1.00 95.12 386 GLY A CA 1
ATOM 3090 C C . GLY A 1 386 ? 9.908 -8.175 -37.084 1.00 95.12 386 GLY A C 1
ATOM 3091 O O . GLY A 1 386 ? 9.253 -9.181 -37.367 1.00 95.12 386 GLY A O 1
ATOM 3092 N N . ARG A 1 387 ? 10.730 -7.570 -37.939 1.00 94.56 387 ARG A N 1
ATOM 3093 C CA . ARG A 1 387 ? 10.956 -7.972 -39.330 1.00 94.56 387 ARG A CA 1
ATOM 3094 C C . ARG A 1 387 ? 12.427 -8.246 -39.593 1.00 94.56 387 ARG A C 1
ATOM 3096 O O . ARG A 1 387 ? 13.293 -7.590 -39.028 1.00 94.56 387 ARG A O 1
ATOM 3103 N N . TYR A 1 388 ? 12.721 -9.167 -40.499 1.00 96.12 388 TYR A N 1
ATOM 3104 C CA . TYR A 1 388 ? 14.093 -9.437 -40.922 1.00 96.12 388 TYR A CA 1
ATOM 3105 C C . TYR A 1 388 ? 14.457 -8.695 -42.206 1.00 96.12 388 TYR A C 1
ATOM 3107 O O . TYR A 1 388 ? 13.600 -8.419 -43.046 1.00 96.12 388 TYR A O 1
ATOM 3115 N N . TYR A 1 389 ? 15.745 -8.395 -42.356 1.00 95.06 389 TYR A N 1
ATOM 3116 C CA . TYR A 1 389 ? 16.324 -7.825 -43.565 1.00 95.06 389 TYR A CA 1
ATOM 3117 C C . TYR A 1 389 ? 17.184 -8.856 -44.308 1.00 95.06 389 TYR A C 1
ATOM 3119 O O . TYR A 1 389 ? 17.879 -9.673 -43.693 1.00 95.06 389 TYR A O 1
ATOM 3127 N N . GLY A 1 390 ? 17.141 -8.817 -45.642 1.00 93.56 390 GLY A N 1
ATOM 3128 C CA . GLY A 1 390 ? 17.880 -9.735 -46.507 1.00 93.56 390 GLY A CA 1
ATOM 3129 C C . GLY A 1 390 ? 17.502 -11.211 -46.306 1.00 93.56 390 GLY A C 1
ATOM 3130 O O . GLY A 1 390 ? 16.325 -11.585 -46.261 1.00 93.56 390 GLY A O 1
ATOM 3131 N N . GLY A 1 391 ? 18.523 -12.066 -46.201 1.00 93.56 391 GLY A N 1
ATOM 3132 C CA . GLY A 1 391 ? 18.376 -13.516 -46.028 1.00 93.56 391 GLY A CA 1
ATOM 3133 C C . GLY A 1 391 ? 18.049 -13.972 -44.602 1.00 93.56 391 GLY A C 1
ATOM 3134 O O . GLY A 1 391 ? 17.731 -15.141 -44.404 1.00 93.56 391 GLY A O 1
ATOM 3135 N N . ASN A 1 392 ? 18.092 -13.077 -43.608 1.00 95.00 392 ASN A N 1
ATOM 3136 C CA . ASN A 1 392 ? 17.883 -13.450 -42.208 1.00 95.00 392 ASN A CA 1
ATOM 3137 C C . ASN A 1 392 ? 16.447 -13.943 -41.969 1.00 95.00 392 ASN A C 1
ATOM 3139 O O . ASN A 1 392 ? 15.488 -13.395 -42.514 1.00 95.00 392 ASN A O 1
ATOM 3143 N N . ARG A 1 393 ? 16.294 -14.982 -41.147 1.00 94.81 393 ARG A N 1
ATOM 3144 C CA . ARG A 1 393 ? 14.986 -15.526 -40.723 1.00 94.81 393 ARG A CA 1
ATOM 3145 C C . ARG A 1 393 ? 14.909 -15.803 -39.224 1.00 94.81 393 ARG A C 1
ATOM 3147 O O . ARG A 1 393 ? 13.813 -15.937 -38.691 1.00 94.81 393 ARG A O 1
ATOM 3154 N N . GLN A 1 394 ? 16.063 -15.896 -38.571 1.00 95.31 394 GLN A N 1
ATOM 3155 C CA . GLN A 1 394 ? 16.210 -16.168 -37.149 1.00 95.31 394 GLN A CA 1
ATOM 3156 C C . GLN A 1 394 ? 17.367 -15.341 -36.584 1.00 95.31 394 GLN A C 1
ATOM 3158 O O . GLN A 1 394 ? 18.218 -14.845 -37.326 1.00 95.31 394 GLN A O 1
ATOM 3163 N N . THR A 1 395 ? 17.360 -15.185 -35.267 1.00 96.38 395 THR A N 1
ATOM 3164 C CA . THR A 1 395 ? 18.384 -14.506 -34.469 1.00 96.38 395 THR A CA 1
ATOM 3165 C C . THR A 1 395 ? 18.649 -15.375 -33.247 1.00 96.38 395 THR A C 1
ATOM 3167 O O . THR A 1 395 ? 17.686 -15.864 -32.656 1.00 96.38 395 THR A O 1
ATOM 3170 N N . GLN A 1 396 ? 19.904 -15.526 -32.830 1.00 97.62 396 GLN A N 1
ATOM 3171 C CA . GLN A 1 396 ? 20.201 -16.162 -31.550 1.00 97.62 396 GLN A CA 1
ATOM 3172 C C . GLN A 1 396 ? 19.794 -15.218 -30.414 1.00 97.62 396 GLN A C 1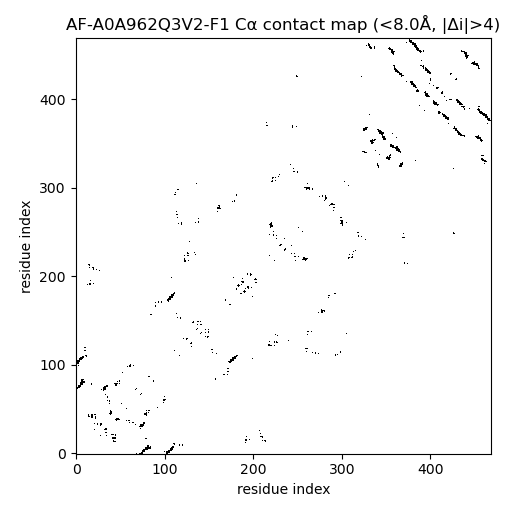
ATOM 3174 O O . GLN A 1 396 ? 20.190 -14.048 -30.397 1.00 97.62 396 GLN A O 1
ATOM 3179 N N . VAL A 1 397 ? 19.002 -15.717 -29.468 1.00 97.81 397 VAL A N 1
ATOM 3180 C CA . VAL A 1 397 ? 18.453 -14.923 -28.365 1.00 97.81 397 VAL A CA 1
ATOM 3181 C C . VAL A 1 397 ? 19.043 -15.384 -27.045 1.00 97.81 397 VAL A C 1
ATOM 3183 O O . VAL A 1 397 ? 18.942 -16.550 -26.688 1.00 97.81 397 VAL A O 1
ATOM 3186 N N . GLN A 1 398 ? 19.578 -14.445 -26.272 1.00 97.38 398 GLN A N 1
ATOM 3187 C CA . GLN A 1 398 ? 19.950 -14.664 -24.881 1.00 97.38 398 GLN A CA 1
ATOM 3188 C C . GLN A 1 398 ? 19.227 -13.652 -23.990 1.00 97.38 398 GLN A C 1
ATOM 3190 O O . GLN A 1 398 ? 19.180 -12.463 -24.301 1.00 97.38 398 GLN A O 1
ATOM 3195 N N . ILE A 1 399 ? 18.670 -14.109 -22.868 1.00 96.62 399 ILE A N 1
ATOM 3196 C CA . ILE A 1 399 ? 17.953 -13.268 -21.904 1.00 96.62 399 ILE A CA 1
ATOM 3197 C C . ILE A 1 399 ? 18.597 -13.448 -20.534 1.00 96.62 399 ILE A C 1
ATOM 3199 O O . ILE A 1 399 ? 18.575 -14.546 -19.984 1.00 96.62 399 ILE A O 1
ATOM 3203 N N . ASN A 1 400 ? 19.173 -12.379 -19.977 1.00 95.38 400 ASN A N 1
ATOM 3204 C CA . ASN A 1 400 ? 19.886 -12.403 -18.690 1.00 95.38 400 ASN A CA 1
ATOM 3205 C C . ASN A 1 400 ? 20.873 -13.582 -18.555 1.00 95.38 400 ASN A C 1
ATOM 3207 O O . ASN A 1 400 ? 20.931 -14.267 -17.536 1.00 95.38 400 ASN A O 1
ATOM 3211 N N . GLY A 1 401 ? 21.617 -13.866 -19.626 1.00 91.12 401 GLY A N 1
ATOM 3212 C CA . GLY A 1 401 ? 22.573 -14.975 -19.677 1.00 91.12 401 GLY A CA 1
ATOM 3213 C C . GLY A 1 401 ? 21.983 -16.342 -20.052 1.00 91.12 401 GLY A C 1
ATOM 3214 O O . GLY A 1 401 ? 22.749 -17.226 -20.432 1.00 91.12 401 GLY A O 1
ATOM 3215 N N . VAL A 1 402 ? 20.658 -16.522 -20.023 1.00 93.88 402 VAL A N 1
ATOM 3216 C CA . VAL A 1 402 ? 19.984 -17.756 -20.467 1.00 93.88 402 VAL A CA 1
ATOM 3217 C C . VAL A 1 402 ? 19.889 -17.766 -21.990 1.00 93.88 402 VAL A C 1
ATOM 3219 O O . VAL A 1 402 ? 19.279 -16.870 -22.569 1.00 93.88 402 VAL A O 1
ATOM 3222 N N . ASP A 1 403 ? 20.508 -18.752 -22.637 1.00 95.25 403 ASP A N 1
ATOM 3223 C CA . ASP A 1 403 ? 20.495 -18.910 -24.096 1.00 95.25 403 ASP A CA 1
ATOM 3224 C C . ASP A 1 403 ? 19.225 -19.645 -24.553 1.00 95.25 403 ASP A C 1
ATOM 3226 O O . ASP A 1 403 ? 18.909 -20.726 -24.054 1.00 95.25 403 ASP A O 1
ATOM 3230 N N . PHE A 1 404 ? 18.502 -19.048 -25.498 1.00 95.81 404 PHE A N 1
ATOM 3231 C CA . PHE A 1 404 ? 17.307 -19.597 -26.141 1.00 95.81 404 PHE A CA 1
ATOM 3232 C C . PHE A 1 404 ? 17.603 -20.106 -27.559 1.00 95.81 404 PHE A C 1
ATOM 3234 O O . PHE A 1 404 ? 16.689 -20.561 -28.247 1.00 95.81 404 PHE A O 1
ATOM 3241 N N . GLY A 1 405 ? 18.859 -20.049 -28.008 1.00 96.06 405 GLY A N 1
ATOM 3242 C CA . GLY A 1 405 ? 19.252 -20.443 -29.353 1.00 96.06 405 GLY A CA 1
ATOM 3243 C C . GLY A 1 405 ? 18.593 -19.576 -30.424 1.00 96.06 405 GLY A C 1
ATOM 3244 O O . GLY A 1 405 ? 18.213 -18.428 -30.178 1.00 96.06 405 GLY A O 1
ATOM 3245 N N . ASP A 1 406 ? 18.465 -20.134 -31.625 1.00 95.88 406 ASP A N 1
ATOM 3246 C CA . ASP A 1 406 ? 17.888 -19.442 -32.773 1.00 95.88 406 ASP A CA 1
ATOM 3247 C C . ASP A 1 406 ? 16.367 -19.356 -32.704 1.00 95.88 406 ASP A C 1
ATOM 3249 O O . ASP A 1 406 ? 15.656 -20.360 -32.696 1.00 95.88 406 ASP A O 1
ATOM 3253 N N . GLN A 1 407 ? 15.865 -18.124 -32.706 1.00 96.06 407 GLN A N 1
ATOM 3254 C CA . GLN A 1 407 ? 14.445 -17.814 -32.600 1.00 96.06 407 GLN A CA 1
ATOM 3255 C C . GLN A 1 407 ? 13.989 -17.001 -33.809 1.00 96.06 407 GLN A C 1
ATOM 3257 O O . GLN A 1 407 ? 14.687 -16.093 -34.270 1.00 96.06 407 GLN A O 1
ATOM 3262 N N . ALA A 1 408 ? 12.797 -17.316 -34.315 1.00 94.81 408 ALA A N 1
ATOM 3263 C CA . ALA A 1 408 ? 12.124 -16.508 -35.323 1.00 94.81 408 ALA A CA 1
ATOM 3264 C C . ALA A 1 408 ? 11.327 -15.403 -34.618 1.00 94.81 408 ALA A C 1
ATOM 3266 O O . ALA A 1 408 ? 10.232 -15.637 -34.112 1.00 94.81 408 ALA A O 1
ATOM 3267 N N . LEU A 1 409 ? 11.875 -14.187 -34.585 1.00 95.12 409 LEU A N 1
ATOM 3268 C CA . LEU A 1 409 ? 11.275 -13.038 -33.892 1.00 95.12 409 LEU A CA 1
ATOM 3269 C C . LEU A 1 409 ? 10.168 -12.361 -34.719 1.00 95.12 409 LEU A C 1
ATOM 3271 O O . LEU A 1 409 ? 10.114 -11.138 -34.842 1.00 95.12 409 LEU A O 1
ATOM 3275 N N . THR A 1 410 ? 9.305 -13.162 -35.338 1.00 90.75 410 THR A N 1
ATOM 3276 C CA . THR A 1 410 ? 8.110 -12.708 -36.061 1.00 90.75 410 THR A CA 1
ATOM 3277 C C . THR A 1 410 ? 6.890 -12.733 -35.138 1.00 90.75 410 THR A C 1
ATOM 3279 O O . THR A 1 410 ? 6.900 -13.480 -34.157 1.00 90.75 410 THR A O 1
ATOM 3282 N N . PRO A 1 411 ? 5.811 -11.986 -35.439 1.00 84.69 411 PRO A N 1
ATOM 3283 C CA . PRO A 1 411 ? 4.597 -12.008 -34.627 1.00 84.69 411 PRO A CA 1
ATOM 3284 C C . PRO A 1 411 ? 4.083 -13.427 -34.347 1.00 84.69 411 PRO A C 1
ATOM 3286 O O . PRO A 1 411 ? 3.872 -14.205 -35.277 1.00 84.69 411 PRO A O 1
ATOM 3289 N N . GLY A 1 412 ? 3.916 -13.769 -33.064 1.00 74.25 412 GLY A N 1
ATOM 3290 C CA . GLY A 1 412 ? 3.490 -15.108 -32.620 1.00 74.25 412 GLY A CA 1
ATOM 3291 C C . GLY A 1 412 ? 4.523 -16.238 -32.783 1.00 74.25 412 GLY A C 1
ATOM 3292 O O . GLY A 1 412 ? 4.163 -17.401 -32.623 1.00 74.25 412 GLY A O 1
ATOM 3293 N N . GLY A 1 413 ? 5.781 -15.918 -33.112 1.00 65.62 413 GLY A N 1
ATOM 3294 C CA . GLY A 1 413 ? 6.814 -16.883 -33.514 1.00 65.62 413 GLY A CA 1
ATOM 3295 C C . GLY A 1 413 ? 7.758 -17.399 -32.421 1.00 65.62 413 GLY A C 1
ATOM 3296 O O . GLY A 1 413 ? 8.550 -18.293 -32.712 1.00 65.62 413 GLY A O 1
ATOM 3297 N N . CYS A 1 414 ? 7.706 -16.884 -31.186 1.00 76.19 414 CYS A N 1
ATOM 3298 C CA . CYS A 1 414 ? 8.609 -17.316 -30.111 1.00 76.19 414 CYS A CA 1
ATOM 3299 C C . CYS A 1 414 ? 7.955 -17.309 -28.721 1.00 76.19 414 CYS A C 1
ATOM 3301 O O . CYS A 1 414 ? 7.203 -16.395 -28.376 1.00 76.19 414 CYS A O 1
ATOM 3303 N N . GLU A 1 415 ? 8.301 -18.297 -27.894 1.00 81.69 415 GLU A N 1
ATOM 3304 C CA . GLU A 1 415 ? 7.922 -18.370 -26.479 1.00 81.69 415 GLU A CA 1
ATOM 3305 C C . GLU A 1 415 ? 9.183 -18.233 -25.617 1.00 81.69 415 GLU A C 1
ATOM 3307 O O . GLU A 1 415 ? 9.929 -19.183 -25.395 1.00 81.69 415 GLU A O 1
ATOM 3312 N N . LEU A 1 416 ? 9.459 -17.003 -25.182 1.00 92.69 416 LEU A N 1
ATOM 3313 C CA . LEU A 1 416 ? 10.662 -16.652 -24.429 1.00 92.69 416 LEU A CA 1
ATOM 3314 C C . LEU A 1 416 ? 10.314 -16.491 -22.951 1.00 92.69 416 LEU A C 1
ATOM 3316 O O . LEU A 1 416 ? 9.946 -15.403 -22.513 1.00 92.69 416 LEU A O 1
ATOM 3320 N N . GLU A 1 417 ? 10.384 -17.567 -22.177 1.00 94.56 417 GLU A N 1
ATOM 3321 C CA . GLU A 1 417 ? 10.004 -17.551 -20.763 1.00 94.56 417 GLU A CA 1
ATOM 3322 C C . GLU A 1 417 ? 11.217 -17.711 -19.842 1.00 94.56 417 GLU A C 1
ATOM 3324 O O . GLU A 1 417 ? 11.955 -18.687 -19.942 1.00 94.56 417 GLU A O 1
ATOM 3329 N N . ILE A 1 418 ? 11.406 -16.769 -18.912 1.00 93.62 418 ILE A N 1
ATOM 3330 C CA . ILE A 1 418 ? 12.417 -16.882 -17.851 1.00 93.62 418 ILE A CA 1
ATOM 3331 C C . ILE A 1 418 ? 11.761 -16.819 -16.468 1.00 93.62 418 ILE A C 1
ATOM 3333 O O . ILE A 1 418 ? 10.783 -16.088 -16.275 1.00 93.62 418 ILE A O 1
ATOM 3337 N N . PRO A 1 419 ? 12.287 -17.538 -15.462 1.00 92.06 419 PRO A N 1
ATOM 3338 C CA . PRO A 1 419 ? 11.816 -17.383 -14.094 1.00 92.06 419 PRO A CA 1
ATOM 3339 C C . PRO A 1 419 ? 12.145 -15.975 -13.578 1.00 92.06 419 PRO A C 1
ATOM 3341 O O . PRO A 1 419 ? 13.194 -15.419 -13.895 1.00 92.06 419 PRO A O 1
ATOM 3344 N N . VAL A 1 420 ? 11.307 -15.417 -12.699 1.00 90.06 420 VAL A N 1
ATOM 3345 C CA . VAL A 1 420 ? 11.579 -14.111 -12.053 1.00 90.06 420 VAL A CA 1
ATOM 3346 C C . VAL A 1 420 ? 12.917 -14.122 -11.301 1.00 90.06 420 VAL A C 1
ATOM 3348 O O . VAL A 1 420 ? 13.589 -13.100 -11.206 1.00 90.06 420 VAL A O 1
ATOM 3351 N N . ALA A 1 421 ? 13.338 -15.288 -10.806 1.00 88.06 421 ALA A N 1
ATOM 3352 C CA . ALA A 1 421 ? 14.632 -15.476 -10.153 1.00 88.06 421 ALA A CA 1
ATOM 3353 C C . ALA A 1 421 ? 15.844 -15.288 -11.089 1.00 88.06 421 ALA A C 1
ATOM 3355 O O . ALA A 1 421 ? 16.943 -15.072 -10.592 1.00 88.06 421 ALA A O 1
ATOM 3356 N N . ALA A 1 422 ? 15.656 -15.353 -12.413 1.00 90.31 422 ALA A N 1
ATOM 3357 C CA . ALA A 1 422 ? 16.696 -15.084 -13.409 1.00 90.31 422 ALA A CA 1
ATOM 3358 C C . ALA A 1 422 ? 16.792 -13.594 -13.790 1.00 90.31 422 ALA A C 1
ATOM 3360 O O . ALA A 1 422 ? 17.568 -13.223 -14.671 1.00 90.31 422 ALA A O 1
ATOM 3361 N N . LEU A 1 423 ? 16.007 -12.711 -13.161 1.00 92.25 423 LEU A N 1
ATOM 3362 C CA . LEU A 1 423 ? 16.187 -11.273 -13.336 1.00 92.25 423 LEU A CA 1
ATOM 3363 C C . LEU A 1 423 ? 17.545 -10.822 -12.788 1.00 92.25 423 LEU A C 1
ATOM 3365 O O . LEU A 1 423 ? 17.959 -11.233 -11.703 1.00 92.25 423 LEU A O 1
ATOM 3369 N N . HIS A 1 424 ? 18.220 -9.930 -13.514 1.00 91.94 424 HIS A N 1
ATOM 3370 C CA . HIS A 1 424 ? 19.383 -9.231 -12.979 1.00 91.94 424 HIS A CA 1
ATOM 3371 C C . HIS A 1 424 ? 18.969 -8.350 -11.785 1.00 91.94 424 HIS A C 1
ATOM 3373 O O . HIS A 1 424 ? 17.790 -8.032 -11.583 1.00 91.94 424 HIS A O 1
ATOM 3379 N N . ALA A 1 425 ? 19.954 -7.922 -10.989 1.00 88.56 425 ALA A N 1
ATOM 3380 C CA . ALA A 1 425 ? 19.726 -7.034 -9.852 1.00 88.56 425 ALA A CA 1
ATOM 3381 C C . ALA A 1 425 ? 18.902 -5.791 -10.247 1.00 88.56 425 ALA A C 1
ATOM 3383 O O . ALA A 1 425 ? 19.100 -5.218 -11.319 1.00 88.56 425 ALA A O 1
ATOM 3384 N N . ASN A 1 426 ? 18.015 -5.348 -9.348 1.00 89.62 426 ASN A N 1
ATOM 3385 C CA . ASN A 1 426 ? 17.066 -4.248 -9.576 1.00 89.62 426 ASN A CA 1
ATOM 3386 C C . ASN A 1 426 ? 16.036 -4.511 -10.692 1.00 89.62 426 ASN A C 1
ATOM 3388 O O . ASN A 1 426 ? 15.653 -3.583 -11.412 1.00 89.62 426 ASN A O 1
ATOM 3392 N N . GLU A 1 427 ? 15.577 -5.762 -10.814 1.00 93.19 427 GLU A N 1
ATOM 3393 C CA . GLU A 1 427 ? 14.474 -6.159 -11.701 1.00 93.19 427 GLU A CA 1
ATOM 3394 C C . GLU A 1 427 ? 14.747 -5.853 -13.186 1.00 93.19 427 GLU A C 1
ATOM 3396 O O . GLU A 1 427 ? 13.840 -5.485 -13.937 1.00 93.19 427 GLU A O 1
ATOM 3401 N N . VAL A 1 428 ? 16.013 -5.973 -13.603 1.00 95.12 428 VAL A N 1
ATOM 3402 C CA . VAL A 1 428 ? 16.458 -5.678 -14.971 1.00 95.12 428 VAL A CA 1
ATOM 3403 C C . VAL A 1 428 ? 16.314 -6.912 -15.865 1.00 95.12 428 VAL A C 1
ATOM 3405 O O . VAL A 1 428 ? 16.745 -8.017 -15.518 1.00 95.12 428 VAL A O 1
ATOM 3408 N N . VAL A 1 429 ? 15.744 -6.687 -17.045 1.00 96.44 429 VAL A N 1
ATOM 3409 C CA . VAL A 1 429 ? 15.769 -7.597 -18.190 1.00 96.44 429 VAL A CA 1
ATOM 3410 C C . VAL A 1 429 ? 16.784 -7.060 -19.194 1.00 96.44 429 VAL A C 1
ATOM 3412 O O . VAL A 1 429 ? 16.707 -5.901 -19.595 1.00 96.44 429 VAL A O 1
ATOM 3415 N N . GLU A 1 430 ? 17.724 -7.904 -19.598 1.00 97.38 430 GLU A N 1
ATOM 3416 C CA . GLU A 1 430 ? 18.662 -7.694 -20.693 1.00 97.38 430 GLU A CA 1
ATOM 3417 C C . GLU A 1 430 ? 18.437 -8.774 -21.751 1.00 97.38 430 GLU A C 1
ATOM 3419 O O . GLU A 1 430 ? 18.516 -9.968 -21.464 1.00 97.38 430 GLU A O 1
ATOM 3424 N N . ILE A 1 431 ? 18.153 -8.335 -22.974 1.00 97.25 431 ILE A N 1
ATOM 3425 C CA . ILE A 1 431 ? 17.985 -9.188 -24.148 1.00 97.25 431 ILE A CA 1
ATOM 3426 C C . ILE A 1 431 ? 19.171 -8.927 -25.069 1.00 97.25 431 ILE A C 1
ATOM 3428 O O . ILE A 1 431 ? 19.395 -7.786 -25.483 1.00 97.25 431 ILE A O 1
ATOM 3432 N N . VAL A 1 432 ? 19.915 -9.977 -25.392 1.00 98.12 432 VAL A N 1
ATOM 3433 C CA . VAL A 1 432 ? 21.015 -9.959 -26.355 1.00 98.12 432 VAL A CA 1
ATOM 3434 C C . VAL A 1 432 ? 20.572 -10.731 -27.590 1.00 98.12 432 VAL A C 1
ATOM 3436 O O . VAL A 1 432 ? 20.145 -11.880 -27.502 1.00 98.12 432 VAL A O 1
ATOM 3439 N N . LEU A 1 433 ? 20.653 -10.069 -28.736 1.00 97.94 433 LEU A N 1
ATOM 3440 C CA . LEU A 1 433 ? 20.258 -10.580 -30.038 1.00 97.94 433 LEU A CA 1
ATOM 3441 C C . LEU A 1 433 ? 21.502 -10.693 -30.911 1.00 97.94 433 LEU A C 1
ATOM 3443 O O . LEU A 1 433 ? 22.133 -9.672 -31.176 1.00 97.94 433 LEU A O 1
ATOM 3447 N N . ARG A 1 434 ? 21.846 -11.900 -31.366 1.00 98.06 434 ARG A N 1
ATOM 3448 C CA . ARG A 1 434 ? 22.959 -12.123 -32.298 1.00 98.06 434 ARG A CA 1
ATOM 3449 C C . ARG A 1 434 ? 22.451 -12.556 -33.666 1.00 98.06 434 ARG A C 1
ATOM 3451 O O . ARG A 1 434 ? 21.739 -13.548 -33.801 1.00 98.06 434 ARG A O 1
ATOM 3458 N N . HIS A 1 435 ? 22.776 -11.762 -34.673 1.00 97.19 435 HIS A N 1
ATOM 3459 C CA . HIS A 1 435 ? 22.264 -11.857 -36.028 1.00 97.19 435 HIS A CA 1
ATOM 3460 C C . HIS A 1 435 ? 23.279 -12.540 -36.945 1.00 97.19 435 HIS A C 1
ATOM 3462 O O . HIS A 1 435 ? 24.445 -12.160 -36.977 1.00 97.19 435 HIS A O 1
ATOM 3468 N N . HIS A 1 436 ? 22.819 -13.507 -37.737 1.00 95.25 436 HIS A N 1
ATOM 3469 C CA . HIS A 1 436 ? 23.700 -14.365 -38.536 1.00 95.25 436 HIS A CA 1
ATOM 3470 C C . HIS A 1 436 ? 24.328 -13.675 -39.742 1.00 95.25 436 HIS A C 1
ATOM 3472 O O . HIS A 1 436 ? 25.512 -13.855 -40.009 1.00 95.25 436 HIS A O 1
ATOM 3478 N N . GLN A 1 437 ? 23.533 -12.923 -40.509 1.00 94.50 437 GLN A N 1
ATOM 3479 C CA . GLN A 1 437 ? 23.981 -12.339 -41.776 1.00 94.50 437 GLN A CA 1
ATOM 3480 C C . GLN A 1 437 ? 23.546 -10.874 -41.924 1.00 94.50 437 GLN A C 1
ATOM 3482 O O . GLN A 1 437 ? 22.730 -10.560 -42.798 1.00 94.50 437 GLN A O 1
ATOM 3487 N N . PRO A 1 438 ? 24.047 -9.946 -41.089 1.00 95.44 438 PRO A N 1
ATOM 3488 C CA . PRO A 1 438 ? 23.812 -8.523 -41.298 1.00 95.44 438 PRO A CA 1
ATOM 3489 C C . PRO A 1 438 ? 24.336 -8.088 -42.668 1.00 95.44 438 PRO A C 1
ATOM 3491 O O . PRO A 1 438 ? 25.493 -8.330 -43.007 1.00 95.44 438 PRO A O 1
ATOM 3494 N N . ILE A 1 439 ? 23.494 -7.426 -43.456 1.00 96.12 439 ILE A N 1
ATOM 3495 C CA . ILE A 1 439 ? 23.844 -6.980 -44.807 1.00 96.12 439 ILE A CA 1
ATOM 3496 C C . ILE A 1 439 ? 23.317 -5.573 -45.043 1.00 96.12 439 ILE A C 1
ATOM 3498 O O . ILE A 1 439 ? 22.246 -5.208 -44.557 1.00 96.12 439 ILE A O 1
ATOM 3502 N N . SER A 1 440 ? 24.081 -4.753 -45.760 1.00 95.06 440 SER A N 1
ATOM 3503 C CA . SER A 1 440 ? 23.648 -3.396 -46.069 1.00 95.06 440 SER A CA 1
ATOM 3504 C C . SER A 1 440 ? 22.777 -3.344 -47.324 1.00 95.06 440 SER A C 1
ATOM 3506 O O . SER A 1 440 ? 23.020 -4.095 -48.276 1.00 95.06 440 SER A O 1
ATOM 3508 N N . PRO A 1 441 ? 21.795 -2.427 -47.390 1.00 92.62 441 PRO A N 1
ATOM 3509 C CA . PRO A 1 441 ? 21.081 -2.153 -48.635 1.00 92.62 441 PRO A CA 1
ATOM 3510 C C . PRO A 1 441 ? 22.000 -1.729 -49.785 1.00 92.62 441 PRO A C 1
ATOM 3512 O O . PRO A 1 441 ? 21.712 -2.026 -50.940 1.00 92.62 441 PRO A O 1
ATOM 3515 N N . SER A 1 442 ? 23.141 -1.095 -49.496 1.00 93.94 442 SER A N 1
ATOM 3516 C CA . SER A 1 442 ? 24.138 -0.782 -50.524 1.00 93.94 442 SER A CA 1
ATOM 3517 C C . SER A 1 442 ? 24.736 -2.025 -51.179 1.00 93.94 442 SER A C 1
ATOM 3519 O O . SER A 1 442 ? 24.967 -2.021 -52.383 1.00 93.94 442 SER A O 1
ATOM 3521 N N . VAL A 1 443 ? 24.977 -3.086 -50.403 1.00 92.50 443 VAL A N 1
ATOM 3522 C CA . VAL A 1 443 ? 25.546 -4.344 -50.903 1.00 92.50 443 VAL A CA 1
ATOM 3523 C C . VAL A 1 443 ? 24.472 -5.209 -51.558 1.00 92.50 443 VAL A C 1
ATOM 3525 O O . VAL A 1 443 ? 24.724 -5.791 -52.607 1.00 92.50 443 VAL A O 1
ATOM 3528 N N . LEU A 1 444 ? 23.279 -5.291 -50.961 1.00 92.75 444 LEU A N 1
ATOM 3529 C CA . LEU A 1 444 ? 22.212 -6.170 -51.444 1.00 92.75 444 LEU A CA 1
ATOM 3530 C C . LEU A 1 444 ? 21.453 -5.597 -52.653 1.00 92.75 444 LEU A C 1
ATOM 3532 O O . LEU A 1 444 ? 21.078 -6.346 -53.548 1.00 92.75 444 LEU A O 1
ATOM 3536 N N . GLU A 1 445 ? 21.215 -4.284 -52.671 1.00 93.06 445 GLU A N 1
ATOM 3537 C CA . GLU A 1 445 ? 20.290 -3.625 -53.608 1.00 93.06 445 GLU A CA 1
ATOM 3538 C C . GLU A 1 445 ? 20.956 -2.490 -54.410 1.00 93.06 445 GLU A C 1
ATOM 3540 O O . GLU A 1 445 ? 20.301 -1.829 -55.214 1.00 93.06 445 GLU A O 1
ATOM 3545 N N . GLY A 1 446 ? 22.252 -2.221 -54.199 1.00 86.50 446 GLY A N 1
ATOM 3546 C CA . GLY A 1 446 ? 22.967 -1.119 -54.860 1.00 86.50 446 GLY A CA 1
ATOM 3547 C C . GLY A 1 446 ? 22.593 0.280 -54.346 1.00 86.50 446 GLY A C 1
ATOM 3548 O O . GLY A 1 446 ? 22.851 1.281 -55.015 1.00 86.50 446 GLY A O 1
ATOM 3549 N N . GLY A 1 447 ? 21.964 0.371 -53.169 1.00 86.50 447 GLY A N 1
ATOM 3550 C CA . GLY A 1 447 ? 21.576 1.636 -52.537 1.00 86.50 447 GLY A CA 1
ATOM 3551 C C . GLY A 1 447 ? 22.738 2.435 -51.921 1.00 86.50 447 GLY A C 1
ATOM 3552 O O . GLY A 1 447 ? 23.906 2.063 -51.989 1.00 86.50 447 GLY A O 1
ATOM 3553 N N . ARG A 1 448 ? 22.414 3.555 -51.256 1.00 89.69 448 ARG A N 1
ATOM 3554 C CA . ARG A 1 448 ? 23.396 4.392 -50.523 1.00 89.69 448 ARG A CA 1
ATOM 3555 C C . ARG A 1 448 ? 23.528 4.052 -49.035 1.00 89.69 448 ARG A C 1
ATOM 3557 O O . ARG A 1 448 ? 24.402 4.590 -48.364 1.00 89.69 448 ARG A O 1
ATOM 3564 N N . ASP A 1 449 ? 22.639 3.218 -48.504 1.00 87.69 449 ASP A N 1
ATOM 3565 C CA . ASP A 1 449 ? 22.637 2.862 -47.086 1.00 87.69 449 ASP A CA 1
ATOM 3566 C C . ASP A 1 449 ? 23.670 1.766 -46.809 1.00 87.69 449 ASP A C 1
ATOM 3568 O O . ASP A 1 449 ? 23.501 0.620 -47.220 1.00 87.69 449 ASP A O 1
ATOM 3572 N N . ILE A 1 450 ? 24.751 2.143 -46.129 1.00 92.25 450 ILE A N 1
ATOM 3573 C CA . ILE A 1 450 ? 25.890 1.268 -45.820 1.00 92.25 450 ILE A CA 1
ATOM 3574 C C . ILE A 1 450 ? 25.733 0.508 -44.497 1.00 92.25 450 ILE A C 1
ATOM 3576 O O . ILE A 1 450 ? 26.615 -0.260 -44.121 1.00 92.25 450 ILE A O 1
ATOM 3580 N N . ARG A 1 451 ? 24.644 0.734 -43.754 1.00 91.38 451 ARG A N 1
ATOM 3581 C CA . ARG A 1 451 ? 24.439 0.108 -42.442 1.00 91.38 451 ARG A CA 1
ATOM 3582 C C . ARG A 1 451 ? 24.149 -1.375 -42.623 1.00 91.38 451 ARG A C 1
ATOM 3584 O O . ARG A 1 451 ? 23.274 -1.723 -43.405 1.00 91.38 451 ARG A O 1
ATOM 3591 N N . ALA A 1 452 ? 24.851 -2.239 -41.895 1.00 94.69 452 ALA A N 1
ATOM 3592 C CA . ALA A 1 452 ? 24.596 -3.675 -41.919 1.00 94.69 452 ALA A CA 1
ATOM 3593 C C . ALA A 1 452 ? 23.343 -3.989 -41.088 1.00 94.69 452 ALA A C 1
ATOM 3595 O O . ALA A 1 452 ? 23.385 -3.922 -39.859 1.00 94.69 452 ALA A O 1
ATOM 3596 N N . LEU A 1 453 ? 22.229 -4.280 -41.760 1.00 96.12 453 LEU A N 1
ATOM 3597 C CA . LEU A 1 453 ? 20.930 -4.524 -41.134 1.00 96.12 453 LEU A CA 1
ATOM 3598 C C . LEU A 1 453 ? 20.646 -6.026 -41.094 1.00 96.12 453 LEU A C 1
ATOM 3600 O O . LEU A 1 453 ? 20.977 -6.751 -42.034 1.00 96.12 453 LEU A O 1
ATOM 3604 N N . ALA A 1 454 ? 19.981 -6.485 -40.038 1.00 96.81 454 ALA A N 1
ATOM 3605 C CA . ALA A 1 454 ? 19.525 -7.870 -39.944 1.00 96.81 454 ALA A CA 1
ATOM 3606 C C . ALA A 1 454 ? 18.091 -7.992 -39.426 1.00 96.81 454 ALA A C 1
ATOM 3608 O O . ALA A 1 454 ? 17.301 -8.746 -39.991 1.00 96.81 454 ALA A O 1
ATOM 3609 N N . PHE A 1 455 ? 17.740 -7.241 -38.382 1.00 96.81 455 PHE A N 1
ATOM 3610 C CA . PHE A 1 455 ? 16.449 -7.331 -37.708 1.00 96.81 455 PHE A CA 1
ATOM 3611 C C . PHE A 1 455 ? 15.919 -5.941 -37.360 1.00 96.81 455 PHE A C 1
ATOM 3613 O O . PHE A 1 455 ? 16.660 -5.086 -36.891 1.00 96.81 455 PHE A O 1
ATOM 3620 N N . GLY A 1 456 ? 14.638 -5.703 -37.600 1.00 96.38 456 GLY A N 1
ATOM 3621 C CA . GLY A 1 456 ? 13.926 -4.484 -37.256 1.00 96.38 456 GLY A CA 1
ATOM 3622 C C . GLY A 1 456 ? 12.966 -4.775 -36.122 1.00 96.38 456 GLY A C 1
ATOM 3623 O O . GLY A 1 456 ? 11.962 -5.438 -36.352 1.00 96.38 456 GLY A O 1
ATOM 3624 N N . LEU A 1 457 ? 13.266 -4.280 -34.924 1.00 96.88 457 LEU A N 1
ATOM 3625 C CA . LEU A 1 457 ? 12.429 -4.441 -33.741 1.00 96.88 457 LEU A CA 1
ATOM 3626 C C . LEU A 1 457 ? 11.186 -3.552 -33.854 1.00 96.88 457 LEU A C 1
ATOM 3628 O O . LEU A 1 457 ? 11.307 -2.333 -33.977 1.00 96.88 457 LEU A O 1
ATOM 3632 N N . GLU A 1 458 ? 10.010 -4.168 -33.779 1.00 96.06 458 GLU A N 1
ATOM 3633 C CA . GLU A 1 458 ? 8.696 -3.510 -33.867 1.00 96.06 458 GLU A CA 1
ATOM 3634 C C . GLU A 1 458 ? 7.938 -3.517 -32.550 1.00 96.06 458 GLU A C 1
ATOM 3636 O O . GLU A 1 458 ? 7.123 -2.623 -32.308 1.00 96.06 458 GLU A O 1
ATOM 3641 N N . ARG A 1 459 ? 8.203 -4.517 -31.701 1.00 95.19 459 ARG A N 1
ATOM 3642 C CA . ARG A 1 459 ? 7.570 -4.658 -30.395 1.00 95.19 459 ARG A CA 1
ATOM 3643 C C . ARG A 1 459 ? 8.487 -5.366 -29.408 1.00 95.19 459 ARG A C 1
ATOM 3645 O O . ARG A 1 459 ? 9.094 -6.383 -29.737 1.00 95.19 459 ARG A O 1
ATOM 3652 N N . VAL A 1 460 ? 8.557 -4.843 -28.188 1.00 95.62 460 VAL A N 1
ATOM 3653 C CA . VAL A 1 460 ? 9.208 -5.492 -27.046 1.00 95.62 460 VAL A CA 1
ATOM 3654 C C . VAL A 1 460 ? 8.346 -5.349 -25.799 1.00 95.62 460 VAL A C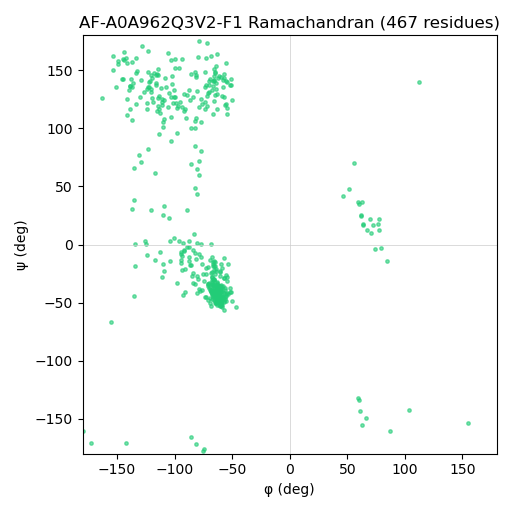 1
ATOM 3656 O O . VAL A 1 460 ? 7.832 -4.271 -25.521 1.00 95.62 460 VAL A O 1
ATOM 3659 N N . GLY A 1 461 ? 8.175 -6.412 -25.026 1.00 94.62 461 GLY A N 1
ATOM 3660 C CA . GLY A 1 461 ? 7.333 -6.379 -23.837 1.00 94.62 461 GLY A CA 1
ATOM 3661 C C . GLY A 1 461 ? 7.421 -7.637 -23.000 1.00 94.62 461 GLY A C 1
ATOM 3662 O O . GLY A 1 461 ? 8.267 -8.502 -23.232 1.00 94.62 461 GLY A O 1
ATOM 3663 N N . TYR A 1 462 ? 6.537 -7.734 -22.013 1.00 93.69 462 TYR A N 1
ATOM 3664 C CA . TYR A 1 462 ? 6.431 -8.908 -21.163 1.00 93.69 462 TYR A CA 1
ATOM 3665 C C . TYR A 1 462 ? 5.006 -9.151 -20.664 1.00 93.69 462 TYR A C 1
ATOM 3667 O O . TYR A 1 462 ? 4.201 -8.234 -20.504 1.00 93.69 462 TYR A O 1
ATOM 3675 N N . VAL A 1 463 ? 4.733 -10.413 -20.343 1.00 92.00 463 VAL A N 1
ATOM 3676 C CA . VAL A 1 463 ? 3.553 -10.857 -19.601 1.00 92.00 463 VAL A CA 1
ATOM 3677 C C . VAL A 1 463 ? 4.026 -11.566 -18.338 1.00 92.00 463 VAL A C 1
ATOM 3679 O O . VAL A 1 463 ? 4.914 -12.416 -18.385 1.00 92.00 463 VAL A O 1
ATOM 3682 N N . LEU A 1 464 ? 3.448 -11.207 -17.193 1.00 90.31 464 LEU A N 1
ATOM 3683 C CA . LEU A 1 464 ? 3.772 -11.831 -15.911 1.00 90.31 464 LEU A CA 1
ATOM 3684 C C . LEU A 1 464 ? 2.911 -13.076 -15.705 1.00 90.31 464 LEU A C 1
ATOM 3686 O O . LEU A 1 464 ? 1.682 -12.989 -15.725 1.00 90.31 464 LEU A O 1
ATOM 3690 N N . LEU A 1 465 ? 3.558 -14.216 -15.469 1.00 89.38 465 LEU A N 1
ATOM 3691 C CA . LEU A 1 465 ? 2.905 -15.514 -15.334 1.00 89.38 465 LEU A CA 1
ATOM 3692 C C . LEU A 1 465 ? 2.918 -15.981 -13.881 1.00 89.38 465 LEU A C 1
ATOM 3694 O O . LEU A 1 465 ? 3.920 -15.870 -13.167 1.00 89.38 465 LEU A O 1
ATOM 3698 N N . ARG A 1 466 ? 1.779 -16.498 -13.417 1.00 84.25 466 ARG A N 1
ATOM 3699 C CA . ARG A 1 466 ? 1.623 -16.963 -12.035 1.00 84.25 466 ARG A CA 1
ATOM 3700 C C . ARG A 1 466 ? 2.189 -18.376 -11.873 1.00 84.25 466 ARG A C 1
ATOM 3702 O O . ARG A 1 466 ? 2.011 -19.204 -12.747 1.00 84.25 466 ARG A O 1
ATOM 3709 N N . LYS A 1 467 ? 2.766 -18.689 -10.706 1.00 70.69 467 LYS A N 1
ATOM 3710 C CA . LYS A 1 467 ? 3.343 -20.002 -10.331 1.00 70.69 467 LYS A CA 1
ATOM 3711 C C . LYS A 1 467 ? 2.383 -21.202 -10.424 1.00 70.69 467 LYS A C 1
ATOM 3713 O O . LYS A 1 467 ? 2.838 -22.327 -10.273 1.00 70.69 467 LYS A O 1
ATOM 3718 N N . TYR A 1 468 ? 1.080 -20.969 -10.586 1.00 57.53 468 TYR A N 1
ATOM 3719 C CA . TYR A 1 468 ? 0.028 -21.989 -10.489 1.00 57.53 468 TYR A CA 1
ATOM 3720 C C . TYR A 1 468 ? -1.037 -21.856 -11.590 1.00 57.53 468 TYR A C 1
ATOM 3722 O O . TYR A 1 468 ? -2.210 -22.132 -11.333 1.00 57.53 468 TYR A O 1
ATOM 3730 N N . GLN A 1 469 ? -0.664 -21.369 -12.776 1.00 45.22 469 GLN A N 1
ATOM 3731 C CA . GLN A 1 469 ? -1.526 -21.415 -13.961 1.00 45.22 469 GLN A CA 1
ATOM 3732 C C . GLN A 1 469 ? -0.907 -22.274 -15.045 1.00 45.22 469 GLN A C 1
ATOM 3734 O O . GLN A 1 469 ? 0.330 -22.187 -15.196 1.00 45.22 469 GLN A O 1
#

Foldseek 3Di:
DAEEEAQEAPPLCLLQQLQLCVVCQVVCVVVLEHEDPQCRDRSFFNCRLLVPVDPVSLQSLLVSLVVSVVVPRPYYYGGGNCSLPCVCALVNLLSNLVSNPPHAYEYEYEAEQLLLCLLLVQLVCLLVVNHPAALCLLAPNDDPVSVVSNCCSLLPVSNLVLVSVVSNCVSNPNYAYDYHYSDLVRADVSDPNQSVCVVVVHHDDPSRDRRAPQPPDRAAPLLSLLSVVCCVPPVCVPDSLLSSQLSVLLCVVVDGDHSASHDPVSSVVSCVSNVVSQQVCCVPRPVDNHRPDDDDPPSHDPDDNVVSNVVSVVSNVVSVVQVLAAAAAFKDFALCQVVRKCFPDQWDDRHRQFIWGFDFKTKIKHAYRPSVVGPFQFKKWKQWAFDWDDPWQWWFKDKLNRTPGTWRRHVVTDTHMDTQVSADRSRMIMMMTGFDFFDFCCVVPVDPTRTRTTTTTGMIGIDGDGPPD